Protein AF-0000000067516146 (afdb_homodimer)

pLDDT: mean 91.79, std 12.8, range [20.56, 98.88]

Foldseek 3Di:
DPPCPDPVLLVLVCVLQVVQCPDAAWGAFLARQKTKHKFAAWDDKFKDWDAFKKKAKSFWKKWKAAPPDIDIHHHQKIKGQQAGAIIIMITHHHNVTMIIIMIGHDDLVLLLVLDVVVDDDPDPPPPPADQENMDMDGHDPQLSVLSSVQSVCRVPSVSCVVCNVVSSSSNSNSVCVDPSVSSSVLCRDPPHLLVLLRVLSVVCLVVLQDDDDLCVSCVSSVHDSVVSQVSNCSHRVDGPVRRSLVSLLNQLLVCLQPDPDDQVVSCNRSHHPDSVVSQVVNCVRGVDGSVVSSPDD/DPPCPPPVLLVLVCVLQVVQCPDAAWGAFLARQKTKHKFAAWDDKFKDWDAFKKKAKSFWKKWKAAPPDIDIHHHQKIKGQQAGAIIIMITHHHNVTMIIIMIGHDDLVLLLVLDVVVDDDPDPPPPPADQENMDMDGHDPQLSVLSSVQSVCRVPSVSCVVCVVVSSSSNSNSVCVDPSVSSSSLCRDPPHLLVLLRVLSVVCLVVLQDDDDLCVSCVSSVHDSVVSQVSNCSHRVDGPVRRSLSSLLNQLLVCLQPDPDDQVVSCNRSHHPDSVVSQVVNCVRGVDGSVVSNPDD

InterPro domains:
  IPR009057 Homedomain-like superfamily [SSF46689] (195-245)
  IPR009057 Homedomain-like superfamily [SSF46689] (247-292)
  IPR009594 Transcription regulator HTH, AraC, N-terminal [PF06719] (31-182)
  IPR018060 AraC-like, DNA binding HTH domain [PF12833] (217-292)
  IPR018060 AraC-like, DNA binding HTH domain [PS01124] (198-296)
  IPR018060 AraC-like, DNA binding HTH domain [SM00342] (211-294)
  IPR018062 HTH domain AraC-type, conserved site [PS00041] (248-290)

Sequence (594 aa):
MSLAFSPDGNATLVSLIQPLAVRPGFVATHLPAVRVLSAFGYVASSPQIYEPSLMIVVQGSKVACLGPRTFEYGTGHYLIQALSVPFKCETFATPGKPLYGVSVAIDRVLLGELVQAMGPASGQESQMQTPESMTSVRIDPAMRDSVERLLRCLHDPLECQAMGQARIREVLYSALRGPQSGVLRALVEQQGQFARIASAVTYLHDHYDHALNVDTLARCANMSTSTFHEHFKRSTLLSPVQYLKRLRLLKAQQLLVADGLNVAQVALRVGYQSASQFSREYKRYFERSPGEASCKPMSLAFSPDGNATLVSLIQPLAVRPGFVATHLPAVRVLSAFGYVASSPQIYEPSLMIVVQGSKVACLGPRTFEYGTGHYLIQALSVPFKCETFATPGKPLYGVSVAIDRVLLGELVQAMGPASGQESQMQTPESMTSVRIDPAMRDSVERLLRCLHDPLECQAMGQARIREVLYSALRGPQSGVLRALVEQQGQFARIASAVTYLHDHYDHALNVDTLARCANMSTSTFHEHFKRSTLLSPVQYLKRLRLLKAQQLLVADGLNVAQVALRVGYQSASQFSREYKRYFERSPGEASCKP

Radius of gyration: 30.88 Å; Cα contacts (8 Å, |Δi|>4): 981; chains: 2; bounding box: 52×94×70 Å

Structure (mmCIF, N/CA/C/O backbone):
data_AF-0000000067516146-model_v1
#
loop_
_entity.id
_entity.type
_entity.pdbx_description
1 polymer 'Transcriptional regulator, AraC family'
#
loop_
_atom_site.group_PDB
_atom_site.id
_atom_site.type_symbol
_atom_site.label_atom_id
_atom_site.label_alt_id
_atom_site.label_comp_id
_atom_site.label_asym_id
_atom_site.label_entity_id
_atom_site.label_seq_id
_atom_site.pdbx_PDB_ins_code
_atom_site.Cartn_x
_atom_site.Cartn_y
_atom_site.Cartn_z
_atom_site.occupancy
_atom_site.B_iso_or_equiv
_atom_site.auth_seq_id
_atom_site.auth_comp_id
_atom_site.auth_asym_id
_atom_site.auth_atom_id
_atom_site.pdbx_PDB_model_num
ATOM 1 N N . MET A 1 1 ? -10.008 5.336 33.688 1 20.67 1 MET A N 1
ATOM 2 C CA . MET A 1 1 ? -9.07 4.23 33.531 1 20.67 1 MET A CA 1
ATOM 3 C C . MET A 1 1 ? -8.141 4.48 32.344 1 20.67 1 MET A C 1
ATOM 5 O O . MET A 1 1 ? -8.602 4.605 31.203 1 20.67 1 MET A O 1
ATOM 9 N N . SER A 1 2 ? -6.996 5.219 32.594 1 28.75 2 SER A N 1
ATOM 10 C CA . SER A 1 2 ? -5.906 5.691 31.734 1 28.75 2 SER A CA 1
ATOM 11 C C . SER A 1 2 ? -5.309 4.547 30.922 1 28.75 2 SER A C 1
ATOM 13 O O . SER A 1 2 ? -4.801 3.576 31.5 1 28.75 2 SER A O 1
ATOM 15 N N . LEU A 1 3 ? -6.043 3.959 30.047 1 31.48 3 LEU A N 1
ATOM 16 C CA . LEU A 1 3 ? -5.594 2.752 29.359 1 31.48 3 LEU A CA 1
ATOM 17 C C . LEU A 1 3 ? -4.113 2.844 29.016 1 31.48 3 LEU A C 1
ATOM 19 O O . LEU A 1 3 ? -3.697 3.756 28.297 1 31.48 3 LEU A O 1
ATOM 23 N N . ALA A 1 4 ? -3.186 2.256 29.75 1 35.69 4 ALA A N 1
ATOM 24 C CA . ALA A 1 4 ? -1.745 2.148 29.953 1 35.69 4 ALA A CA 1
ATOM 25 C C . ALA A 1 4 ? -1.032 1.722 28.672 1 35.69 4 ALA A C 1
ATOM 27 O O . ALA A 1 4 ? -1.241 0.611 28.188 1 35.69 4 ALA A O 1
ATOM 28 N N . PHE A 1 5 ? -0.958 2.695 27.609 1 43.31 5 PHE A N 1
ATOM 29 C CA . PHE A 1 5 ? -0.058 2.414 26.5 1 43.31 5 PHE A CA 1
ATOM 30 C C . PHE A 1 5 ? 1.22 1.746 26.984 1 43.31 5 PHE A C 1
ATOM 32 O O . PHE A 1 5 ? 1.757 2.119 28.031 1 43.31 5 PHE A O 1
ATOM 39 N N . SER A 1 6 ? 1.539 0.707 26.609 1 45.25 6 SER A N 1
ATOM 40 C CA . SER A 1 6 ? 2.752 0.012 27.031 1 45.25 6 SER A CA 1
ATOM 41 C C . SER A 1 6 ? 3.988 0.878 26.812 1 45.25 6 SER A C 1
ATOM 43 O O . SER A 1 6 ? 4.168 1.457 25.734 1 45.25 6 SER A O 1
ATOM 45 N N . PRO A 1 7 ? 4.68 1.444 27.766 1 49.25 7 PRO A N 1
ATOM 46 C CA . PRO A 1 7 ? 5.938 2.193 27.75 1 49.25 7 PRO A CA 1
ATOM 47 C C . PRO A 1 7 ? 6.879 1.747 26.641 1 49.25 7 PRO A C 1
ATOM 49 O O . PRO A 1 7 ? 7.621 2.564 26.094 1 49.25 7 PRO A O 1
ATOM 52 N N . ASP A 1 8 ? 6.836 0.478 26.141 1 56.53 8 ASP A N 1
ATOM 53 C CA . ASP A 1 8 ? 7.801 -0.142 25.234 1 56.53 8 ASP A CA 1
ATOM 54 C C . ASP A 1 8 ? 7.5 0.22 23.781 1 56.53 8 ASP A C 1
ATOM 56 O O . ASP A 1 8 ? 8.414 0.393 22.984 1 56.53 8 ASP A O 1
ATOM 60 N N . GLY A 1 9 ? 6.266 0.462 23.344 1 61 9 GLY A N 1
ATOM 61 C CA . GLY A 1 9 ? 5.918 0.734 21.969 1 61 9 GLY A CA 1
ATOM 62 C C . GLY A 1 9 ? 6.391 2.096 21.484 1 61 9 GLY A C 1
ATOM 63 O O . GLY A 1 9 ? 6.918 2.223 20.375 1 61 9 GLY A O 1
ATOM 64 N N . ASN A 1 10 ? 6.453 3.021 22.281 1 85.44 10 ASN A N 1
ATOM 65 C CA . ASN A 1 10 ? 6.918 4.352 21.906 1 85.44 10 ASN A CA 1
ATOM 66 C C . ASN A 1 10 ? 8.438 4.402 21.781 1 85.44 10 ASN A C 1
ATOM 68 O O . ASN A 1 10 ? 8.977 5.164 20.984 1 85.44 10 ASN A O 1
ATOM 72 N N . ALA A 1 11 ? 9.031 3.453 22.469 1 93.69 11 ALA A N 1
ATOM 73 C CA . ALA A 1 11 ? 10.484 3.416 22.375 1 93.69 11 ALA A CA 1
ATOM 74 C C . ALA A 1 11 ? 10.938 3.07 20.953 1 93.69 11 ALA A C 1
ATOM 76 O O . ALA A 1 11 ? 11.906 3.637 20.453 1 93.69 11 ALA A O 1
ATOM 77 N N . THR A 1 12 ? 10.219 2.137 20.344 1 96.31 12 THR A N 1
ATOM 78 C CA . THR A 1 12 ? 10.547 1.75 18.969 1 96.31 12 THR A CA 1
ATOM 79 C C . THR A 1 12 ? 10.359 2.928 18.016 1 96.31 12 THR A C 1
ATOM 81 O O . THR A 1 12 ? 11.227 3.213 17.203 1 96.31 12 THR A O 1
ATOM 84 N N . LEU A 1 13 ? 9.266 3.629 18.156 1 97.81 13 LEU A N 1
ATOM 85 C CA . LEU A 1 13 ? 9 4.762 17.281 1 97.81 13 LEU A CA 1
ATOM 86 C C . LEU A 1 13 ? 10.031 5.867 17.484 1 97.81 13 LEU A C 1
ATOM 88 O O . LEU A 1 13 ? 10.516 6.465 16.516 1 97.81 13 LEU A O 1
ATOM 92 N N . VAL A 1 14 ? 10.391 6.07 18.734 1 97.88 14 VAL A N 1
ATOM 93 C CA . VAL A 1 14 ? 11.406 7.074 19.047 1 97.88 14 VAL A CA 1
ATOM 94 C C . VAL A 1 14 ? 12.727 6.699 18.391 1 97.88 14 VAL A C 1
ATOM 96 O O . VAL A 1 14 ? 13.383 7.543 17.766 1 97.88 14 VAL A O 1
ATOM 99 N N . SER A 1 15 ? 13.125 5.453 18.5 1 98.19 15 SER A N 1
ATOM 100 C CA . SER A 1 15 ? 14.398 4.992 17.953 1 98.19 15 SER A CA 1
ATOM 101 C C . SER A 1 15 ? 14.43 5.133 16.438 1 98.19 15 SER A C 1
ATOM 103 O O . SER A 1 15 ? 15.5 5.305 15.844 1 98.19 15 SER A O 1
ATOM 105 N N . LEU A 1 16 ? 13.266 5.09 15.797 1 98.38 16 LEU A N 1
ATOM 106 C CA . LEU A 1 16 ? 13.18 5.207 14.352 1 98.38 16 LEU A CA 1
ATOM 107 C C . LEU A 1 16 ? 13.219 6.668 13.914 1 98.38 16 LEU A C 1
ATOM 109 O O . LEU A 1 16 ? 13.688 6.984 12.82 1 98.38 16 LEU A O 1
ATOM 113 N N . ILE A 1 17 ? 12.766 7.617 14.75 1 98.5 17 ILE A N 1
ATOM 114 C CA . ILE A 1 17 ? 12.688 9.031 14.391 1 98.5 17 ILE A CA 1
ATOM 115 C C . ILE A 1 17 ? 14.008 9.719 14.719 1 98.5 17 ILE A C 1
ATOM 117 O O . ILE A 1 17 ? 14.461 10.586 13.977 1 98.5 17 ILE A O 1
ATOM 121 N N . GLN A 1 18 ? 14.648 9.328 15.781 1 97.88 18 GLN A N 1
ATOM 122 C CA . GLN A 1 18 ? 15.805 10.008 16.344 1 97.88 18 GLN A CA 1
ATOM 123 C C . GLN A 1 18 ? 16.906 10.188 15.305 1 97.88 18 GLN A C 1
ATOM 125 O O . GLN A 1 18 ? 17.438 11.289 15.141 1 97.88 18 GLN A O 1
ATOM 130 N N . PRO A 1 19 ? 17.281 9.148 14.531 1 98.31 19 PRO A N 1
ATOM 131 C CA . PRO A 1 19 ? 18.359 9.305 13.555 1 98.31 19 PRO A CA 1
ATOM 132 C C . PRO A 1 19 ? 17.984 10.242 12.406 1 98.31 19 PRO A C 1
ATOM 134 O O . PRO A 1 19 ? 18.859 10.727 11.688 1 98.31 19 PRO A O 1
ATOM 137 N N . LEU A 1 20 ? 16.703 10.414 12.18 1 98.31 20 LEU A N 1
ATOM 138 C CA . LEU A 1 20 ? 16.219 11.25 11.078 1 98.31 20 LEU A CA 1
ATOM 139 C C . LEU A 1 20 ? 16.156 12.719 11.508 1 98.31 20 LEU A C 1
ATOM 141 O O . LEU A 1 20 ? 16.094 13.609 10.664 1 98.31 20 LEU A O 1
ATOM 145 N N . ALA A 1 21 ? 15.977 12.938 12.82 1 97.5 21 ALA A N 1
ATOM 146 C CA . ALA A 1 21 ? 15.844 14.273 13.398 1 97.5 21 ALA A CA 1
ATOM 147 C C . ALA A 1 21 ? 17.203 14.953 13.547 1 97.5 21 ALA A C 1
ATOM 149 O O . ALA A 1 21 ? 17.641 15.25 14.664 1 97.5 21 ALA A O 1
ATOM 150 N N . VAL A 1 22 ? 17.859 15.383 12.516 1 96.69 22 VAL A N 1
ATOM 151 C CA . VAL A 1 22 ? 19.234 15.844 12.461 1 96.69 22 VAL A CA 1
ATOM 152 C C . VAL A 1 22 ? 19.328 17.281 12.938 1 96.69 22 VAL A C 1
ATOM 154 O O . VAL A 1 22 ? 20.406 17.766 13.266 1 96.69 22 VAL A O 1
ATOM 157 N N . ARG A 1 23 ? 18.328 18.031 12.977 1 96.19 23 ARG A N 1
ATOM 158 C CA . ARG A 1 23 ? 18.203 19.375 13.523 1 96.19 23 ARG A CA 1
ATOM 159 C C . ARG A 1 23 ? 16.812 19.609 14.086 1 96.19 23 ARG A C 1
ATOM 161 O O . ARG A 1 23 ? 15.852 18.938 13.695 1 96.19 23 ARG A O 1
ATOM 168 N N . PRO A 1 24 ? 16.656 20.609 15.008 1 95.88 24 PRO A N 1
ATOM 169 C CA . PRO A 1 24 ? 15.32 20.906 15.523 1 95.88 24 PRO A CA 1
ATOM 170 C C . PRO A 1 24 ? 14.367 21.406 14.445 1 95.88 24 PRO A C 1
ATOM 172 O O . PRO A 1 24 ? 14.812 22 13.453 1 95.88 24 PRO A O 1
ATOM 175 N N . GLY A 1 25 ? 13.062 21.25 14.672 1 96.25 25 GLY A N 1
ATOM 176 C CA . GLY A 1 25 ? 12.062 21.641 13.695 1 96.25 25 GLY A CA 1
ATOM 177 C C . GLY A 1 25 ? 11.68 20.531 12.742 1 96.25 25 GLY A C 1
ATOM 178 O O . GLY A 1 25 ? 11.797 19.344 13.086 1 96.25 25 GLY A O 1
ATOM 179 N N . PHE A 1 26 ? 11.148 20.875 11.648 1 97 26 PHE A N 1
ATOM 180 C CA . PHE A 1 26 ? 10.75 19.906 10.641 1 97 26 PHE A CA 1
ATOM 181 C C . PHE A 1 26 ? 11.922 19.547 9.734 1 97 26 PHE A C 1
ATOM 183 O O . PHE A 1 26 ? 12.633 20.438 9.258 1 97 26 PHE A O 1
ATOM 190 N N . VAL A 1 27 ? 12.148 18.344 9.516 1 98.19 27 VAL A N 1
ATOM 191 C CA . VAL A 1 27 ? 13.203 17.859 8.625 1 98.19 27 VAL A CA 1
ATOM 192 C C . VAL A 1 27 ? 12.602 16.984 7.535 1 98.19 27 VAL A C 1
ATOM 194 O O . VAL A 1 27 ? 11.828 16.078 7.828 1 98.19 27 VAL A O 1
ATOM 197 N N . ALA A 1 28 ? 12.883 17.281 6.312 1 97.88 28 ALA A N 1
ATOM 198 C CA . ALA A 1 28 ? 12.406 16.516 5.172 1 97.88 28 ALA A CA 1
ATOM 199 C C . ALA A 1 28 ? 12.984 15.102 5.184 1 97.88 28 ALA A C 1
ATOM 201 O O . ALA A 1 28 ? 14.055 14.867 5.754 1 97.88 28 ALA A O 1
ATOM 202 N N . THR A 1 29 ? 12.289 14.148 4.625 1 98.12 29 THR A N 1
ATOM 203 C CA . THR A 1 29 ? 12.742 12.766 4.457 1 98.12 29 THR A CA 1
ATOM 204 C C . THR A 1 29 ? 12.805 12.398 2.979 1 98.12 29 THR A C 1
ATOM 206 O O . THR A 1 29 ? 12.656 13.266 2.109 1 98.12 29 THR A O 1
ATOM 209 N N . HIS A 1 30 ? 13.07 11.109 2.711 1 96.31 30 HIS A N 1
ATOM 210 C CA . HIS A 1 30 ? 13.102 10.617 1.338 1 96.31 30 HIS A CA 1
ATOM 211 C C . HIS A 1 30 ? 11.711 10.609 0.717 1 96.31 30 HIS A C 1
ATOM 213 O O . HIS A 1 30 ? 11.57 10.477 -0.501 1 96.31 30 HIS A O 1
ATOM 219 N N . LEU A 1 31 ? 10.734 10.695 1.521 1 98.12 31 LEU A N 1
ATOM 220 C CA . LEU A 1 31 ? 9.367 10.859 1.059 1 98.12 31 LEU A CA 1
ATOM 221 C C . LEU A 1 31 ? 8.906 12.305 1.203 1 98.12 31 LEU A C 1
ATOM 223 O O . LEU A 1 31 ? 8.75 12.805 2.32 1 98.12 31 LEU A O 1
ATOM 227 N N . PRO A 1 32 ? 8.648 12.938 0.147 1 97.06 32 PRO A N 1
ATOM 228 C CA . PRO A 1 32 ? 8.344 14.375 0.189 1 97.06 32 PRO A CA 1
ATOM 229 C C . PRO A 1 32 ? 7.148 14.695 1.084 1 97.06 32 PRO A C 1
ATOM 231 O O . PRO A 1 32 ? 7.086 15.773 1.674 1 97.06 32 PRO A O 1
ATOM 234 N N . ALA A 1 33 ? 6.172 13.82 1.226 1 98.31 33 ALA A N 1
ATOM 235 C CA . ALA A 1 33 ? 4.953 14.055 1.996 1 98.31 33 ALA A CA 1
ATOM 236 C C . ALA A 1 33 ? 5.184 13.789 3.48 1 98.31 33 ALA A C 1
ATOM 238 O O . ALA A 1 33 ? 4.266 13.938 4.293 1 98.31 33 ALA A O 1
ATOM 239 N N . VAL A 1 34 ? 6.379 13.336 3.852 1 98.88 34 VAL A N 1
ATOM 240 C CA . VAL A 1 34 ? 6.645 12.93 5.227 1 98.88 34 VAL A CA 1
ATOM 241 C C . VAL A 1 34 ? 7.816 13.734 5.785 1 98.88 34 VAL A C 1
ATOM 243 O O . VAL A 1 34 ? 8.875 13.82 5.152 1 98.88 34 VAL A O 1
ATOM 246 N N . ARG A 1 35 ? 7.664 14.359 6.898 1 98.75 35 ARG A N 1
ATOM 247 C CA . ARG A 1 35 ? 8.711 15.062 7.629 1 98.75 35 ARG A CA 1
ATOM 248 C C . ARG A 1 35 ? 8.789 14.586 9.078 1 98.75 35 ARG A C 1
ATOM 250 O O . ARG A 1 35 ? 7.785 14.164 9.648 1 98.75 35 ARG A O 1
ATOM 257 N N . VAL A 1 36 ? 9.93 14.648 9.633 1 98.69 36 VAL A N 1
ATOM 258 C CA . VAL A 1 36 ? 10.055 14.375 11.055 1 98.69 36 VAL A CA 1
ATOM 259 C C . VAL A 1 36 ? 10.195 15.688 11.828 1 98.69 36 VAL A C 1
ATOM 261 O O . VAL A 1 36 ? 10.703 16.672 11.289 1 98.69 36 VAL A O 1
ATOM 264 N N . LEU A 1 37 ? 9.719 15.688 12.984 1 97.88 37 LEU A N 1
ATOM 265 C CA . LEU A 1 37 ? 9.727 16.875 13.844 1 97.88 37 LEU A CA 1
ATOM 266 C C . LEU A 1 37 ? 10.453 16.578 15.156 1 97.88 37 LEU A C 1
ATOM 268 O O . LEU A 1 37 ? 10.242 15.523 15.766 1 97.88 37 LEU A O 1
ATOM 272 N N . SER A 1 38 ? 11.305 17.5 15.609 1 98.38 38 SER A N 1
ATOM 273 C CA . SER A 1 38 ? 11.945 17.359 16.906 1 98.38 38 SER A CA 1
ATOM 274 C C . SER A 1 38 ? 12.086 18.719 17.609 1 98.38 38 SER A C 1
ATOM 276 O O . SER A 1 38 ? 12.047 19.75 16.953 1 98.38 38 SER A O 1
ATOM 278 N N . ALA A 1 39 ? 12.117 18.75 18.844 1 98.06 39 ALA A N 1
ATOM 279 C CA . ALA A 1 39 ? 12.477 19.844 19.734 1 98.06 39 ALA A CA 1
ATOM 280 C C . ALA A 1 39 ? 13.289 19.344 20.922 1 98.06 39 ALA A C 1
ATOM 282 O O . ALA A 1 39 ? 12.93 18.344 21.547 1 98.06 39 ALA A O 1
ATOM 283 N N . PHE A 1 40 ? 14.367 20.016 21.266 1 97.5 40 PHE A N 1
ATOM 284 C CA . PHE A 1 40 ? 15.305 19.5 22.25 1 97.5 40 PHE A CA 1
ATOM 285 C C . PHE A 1 40 ? 15.195 20.297 23.547 1 97.5 40 PHE A C 1
ATOM 287 O O . PHE A 1 40 ? 16 20.109 24.469 1 97.5 40 PHE A O 1
ATOM 294 N N . GLY A 1 41 ? 14.227 21.172 23.562 1 97.12 41 GLY A N 1
ATOM 295 C CA . GLY A 1 41 ? 13.883 21.953 24.75 1 97.12 41 GLY A CA 1
ATOM 296 C C . GLY A 1 41 ? 12.508 22.578 24.672 1 97.12 41 GLY A C 1
ATOM 297 O O . GLY A 1 41 ? 11.789 22.391 23.688 1 97.12 41 GLY A O 1
ATOM 298 N N . TYR A 1 42 ? 12.141 23.281 25.734 1 97.5 42 TYR A N 1
ATOM 299 C CA . TYR A 1 42 ? 10.859 23.984 25.812 1 97.5 42 TYR A CA 1
ATOM 300 C C . TYR A 1 42 ? 10.766 25.078 24.766 1 97.5 42 TYR A C 1
ATOM 302 O O . TYR A 1 42 ? 11.734 25.828 24.547 1 97.5 42 TYR A O 1
ATOM 310 N N . VAL A 1 43 ? 9.711 25.156 24.062 1 96.44 43 VAL A N 1
ATOM 311 C CA . VAL A 1 43 ? 9.43 26.25 23.141 1 96.44 43 VAL A CA 1
ATOM 312 C C . VAL A 1 43 ? 8.172 27 23.578 1 96.44 43 VAL A C 1
ATOM 314 O O . VAL A 1 43 ? 7.082 26.422 23.625 1 96.44 43 VAL A O 1
ATOM 317 N N . ALA A 1 44 ? 8.289 28.281 23.781 1 95.81 44 ALA A N 1
ATOM 318 C CA . ALA A 1 44 ? 7.188 29.109 24.266 1 95.81 44 ALA A CA 1
ATOM 319 C C . ALA A 1 44 ? 6.078 29.219 23.234 1 95.81 44 ALA A C 1
ATOM 321 O O . ALA A 1 44 ? 6.328 29.062 22.031 1 95.81 44 ALA A O 1
ATOM 322 N N . SER A 1 45 ? 4.875 29.453 23.75 1 96 45 SER A N 1
ATOM 323 C CA . SER A 1 45 ? 3.709 29.609 22.891 1 96 45 SER A CA 1
ATOM 324 C C . SER A 1 45 ? 3.934 30.703 21.844 1 96 45 SER A C 1
ATOM 326 O O . SER A 1 45 ? 4.344 31.812 22.172 1 96 45 SER A O 1
ATOM 328 N N . SER A 1 46 ? 3.736 30.422 20.641 1 94.75 46 SER A N 1
ATOM 329 C CA . SER A 1 46 ? 3.887 31.359 19.531 1 94.75 46 SER A CA 1
ATOM 330 C C . SER A 1 46 ? 2.965 31 18.375 1 94.75 46 SER A C 1
ATOM 332 O O . SER A 1 46 ? 2.523 29.859 18.25 1 94.75 46 SER A O 1
ATOM 334 N N . PRO A 1 47 ? 2.609 31.938 17.531 1 96 47 PRO A N 1
ATOM 335 C CA . PRO A 1 47 ? 1.747 31.672 16.375 1 96 47 PRO A CA 1
ATOM 336 C C . PRO A 1 47 ? 2.41 30.766 15.344 1 96 47 PRO A C 1
ATOM 338 O O . PRO A 1 47 ? 3.602 30.906 15.062 1 96 47 PRO A O 1
ATOM 341 N N . GLN A 1 48 ? 1.658 29.828 14.891 1 95.44 48 GLN A N 1
ATOM 342 C CA . GLN A 1 48 ? 2.086 28.906 13.859 1 95.44 48 GLN A CA 1
ATOM 343 C C . GLN A 1 48 ? 0.968 28.641 12.852 1 95.44 48 GLN A C 1
ATOM 345 O O . GLN A 1 48 ? -0.196 28.953 13.117 1 95.44 48 GLN A O 1
ATOM 350 N N . ILE A 1 49 ? 1.305 28.156 11.75 1 96.44 49 ILE A N 1
ATOM 351 C CA . ILE A 1 49 ? 0.355 27.656 10.758 1 96.44 49 ILE A CA 1
ATOM 352 C C . ILE A 1 49 ? 0.918 26.406 10.086 1 96.44 49 ILE A C 1
ATOM 354 O O . ILE A 1 49 ? 2.078 26.391 9.664 1 96.44 49 ILE A O 1
ATOM 358 N N . TYR A 1 50 ? 0.167 25.328 10.125 1 95.19 50 TYR A N 1
ATOM 359 C CA . TYR A 1 50 ? 0.586 24.078 9.508 1 95.19 50 TYR A CA 1
ATOM 360 C C . TYR A 1 50 ? -0.17 23.828 8.211 1 95.19 50 TYR A C 1
ATOM 362 O O . TYR A 1 50 ? -1.339 24.203 8.086 1 95.19 50 TYR A O 1
ATOM 370 N N . GLU A 1 51 ? 0.498 23.219 7.281 1 94.81 51 GLU A N 1
ATOM 371 C CA . GLU A 1 51 ? -0.214 22.641 6.145 1 94.81 51 GLU A CA 1
ATOM 372 C C . GLU A 1 51 ? -1.052 21.438 6.57 1 94.81 51 GLU A C 1
ATOM 374 O O . GLU A 1 51 ? -0.761 20.797 7.586 1 94.81 51 GLU A O 1
ATOM 379 N N . PRO A 1 52 ? -2.107 21.125 5.766 1 97.44 52 PRO A N 1
ATOM 380 C CA . PRO A 1 52 ? -2.918 19.953 6.082 1 97.44 52 PRO A CA 1
ATOM 381 C C . PRO A 1 52 ? -2.082 18.672 6.23 1 97.44 52 PRO A C 1
ATOM 383 O O . PRO A 1 52 ? -1.355 18.297 5.305 1 97.44 52 PRO A O 1
ATOM 386 N N . SER A 1 53 ? -2.176 18.031 7.402 1 98.56 53 SER A N 1
ATOM 387 C CA . SER A 1 53 ? -1.312 16.891 7.715 1 98.56 53 SER A CA 1
ATOM 388 C C . SER A 1 53 ? -1.811 16.141 8.938 1 98.56 53 SER A C 1
ATOM 390 O O . SER A 1 53 ? -2.684 16.625 9.664 1 98.56 53 SER A O 1
ATOM 392 N N . LEU A 1 54 ? -1.385 14.953 9.062 1 98.62 54 LEU A N 1
ATOM 393 C CA . LEU A 1 54 ? -1.421 14.211 10.312 1 98.62 54 LEU A CA 1
ATOM 394 C C . LEU A 1 54 ? -0.107 14.359 11.07 1 98.62 54 LEU A C 1
ATOM 396 O O . LEU A 1 54 ? 0.962 14.062 10.539 1 98.62 54 LEU A O 1
ATOM 400 N N . MET A 1 55 ? -0.168 14.891 12.289 1 98.06 55 MET A N 1
ATOM 401 C CA . MET A 1 55 ? 1.018 15.055 13.125 1 98.06 55 MET A CA 1
ATOM 402 C C . MET A 1 55 ? 1.003 14.055 14.281 1 98.06 55 MET A C 1
ATOM 404 O O . MET A 1 55 ? 0.209 14.195 15.211 1 98.06 55 MET A O 1
ATOM 408 N N . ILE A 1 56 ? 1.874 13.094 14.234 1 98.19 56 ILE A N 1
ATOM 409 C CA . ILE A 1 56 ? 1.96 12.07 15.273 1 98.19 56 ILE A CA 1
ATOM 410 C C . ILE A 1 56 ? 3.107 12.398 16.234 1 98.19 56 ILE A C 1
ATOM 412 O O . ILE A 1 56 ? 4.262 12.516 15.805 1 98.19 56 ILE A O 1
ATOM 416 N N . VAL A 1 57 ? 2.848 12.57 17.453 1 97.69 57 VAL A N 1
ATOM 417 C CA . VAL A 1 57 ? 3.867 12.805 18.469 1 97.69 57 VAL A CA 1
ATOM 418 C C . VAL A 1 57 ? 4.16 11.516 19.219 1 97.69 57 VAL A C 1
ATOM 420 O O . VAL A 1 57 ? 3.26 10.906 19.812 1 97.69 57 VAL A O 1
ATOM 423 N N . VAL A 1 58 ? 5.441 11.094 19.203 1 97.31 58 VAL A N 1
ATOM 424 C CA . VAL A 1 58 ? 5.766 9.797 19.812 1 97.31 58 VAL A CA 1
ATOM 425 C C . VAL A 1 58 ? 6.5 10.016 21.125 1 97.31 58 VAL A C 1
ATOM 427 O O . VAL A 1 58 ? 6.641 9.086 21.922 1 97.31 58 VAL A O 1
ATOM 430 N N . GLN A 1 59 ? 7 11.164 21.406 1 97.06 59 GLN A N 1
ATOM 431 C CA . GLN A 1 59 ? 7.617 11.609 22.656 1 97.06 59 GLN A CA 1
ATOM 432 C C . GLN A 1 59 ? 7.426 13.109 22.859 1 97.06 59 GLN A C 1
ATOM 434 O O . GLN A 1 59 ? 7.465 13.875 21.891 1 97.06 59 GLN A O 1
ATOM 439 N N . GLY A 1 60 ? 7.293 13.531 24.125 1 96.31 60 GLY A N 1
ATOM 440 C CA . GLY A 1 60 ? 7.031 14.938 24.391 1 96.31 60 GLY A CA 1
ATOM 441 C C . GLY A 1 60 ? 5.57 15.312 24.234 1 96.31 60 GLY A C 1
ATOM 442 O O . GLY A 1 60 ? 4.703 14.438 24.156 1 96.31 60 GLY A O 1
ATOM 443 N N . SER A 1 61 ? 5.316 16.625 24.297 1 96.75 61 SER A N 1
ATOM 444 C CA . SER A 1 61 ? 3.93 17.062 24.172 1 96.75 61 SER A CA 1
ATOM 445 C C . SER A 1 61 ? 3.848 18.484 23.625 1 96.75 61 SER A C 1
ATOM 447 O O . SER A 1 61 ? 4.828 19.234 23.672 1 96.75 61 SER A O 1
ATOM 449 N N . LYS A 1 62 ? 2.688 18.766 23.047 1 97.06 62 LYS A N 1
ATOM 450 C CA . LYS A 1 62 ? 2.346 20.078 22.516 1 97.06 62 LYS A CA 1
ATOM 451 C C . LYS A 1 62 ? 0.94 20.484 22.938 1 97.06 62 LYS A C 1
ATOM 453 O O . LYS A 1 62 ? 0.09 19.641 23.203 1 97.06 62 LYS A O 1
ATOM 458 N N . VAL A 1 63 ? 0.795 21.75 23.078 1 97.19 63 VAL A N 1
ATOM 459 C CA . VAL A 1 63 ? -0.519 22.344 23.312 1 97.19 63 VAL A CA 1
ATOM 460 C C . VAL A 1 63 ? -0.83 23.359 22.219 1 97.19 63 VAL A C 1
ATOM 462 O O . VAL A 1 63 ? -0.047 24.281 21.984 1 97.19 63 VAL A O 1
ATOM 465 N N . ALA A 1 64 ? -1.9 23.156 21.578 1 96.75 64 ALA A N 1
ATOM 466 C CA . ALA A 1 64 ? -2.357 24.078 20.547 1 96.75 64 ALA A CA 1
ATOM 467 C C . ALA A 1 64 ? -3.592 24.844 20.984 1 96.75 64 ALA A C 1
ATOM 469 O O . ALA A 1 64 ? -4.48 24.297 21.641 1 96.75 64 ALA A O 1
ATOM 470 N N . CYS A 1 65 ? -3.602 26.078 20.703 1 96.81 65 CYS A N 1
ATOM 471 C CA . CYS A 1 65 ? -4.758 26.922 20.984 1 96.81 65 CYS A CA 1
ATOM 472 C C . CYS A 1 65 ? -5.336 27.484 19.688 1 96.81 65 CYS A C 1
ATOM 474 O O . CYS A 1 65 ? -4.648 28.203 18.969 1 96.81 65 CYS A O 1
ATOM 476 N N . LEU A 1 66 ? -6.504 27.156 19.391 1 95 66 LEU A N 1
ATOM 477 C CA . LEU A 1 66 ? -7.266 27.656 18.25 1 95 66 LEU A CA 1
ATOM 478 C C . LEU A 1 66 ? -8.555 28.328 18.703 1 95 66 LEU A C 1
ATOM 480 O O . LEU A 1 66 ? -9.562 27.672 18.938 1 95 66 LEU A O 1
ATOM 484 N N . GLY A 1 67 ? -8.508 29.688 18.609 1 88.69 67 GLY A N 1
ATOM 485 C CA . GLY A 1 67 ? -9.609 30.391 19.234 1 88.69 67 GLY A CA 1
ATOM 486 C C . GLY A 1 67 ? -9.812 30.016 20.703 1 88.69 67 GLY A C 1
ATOM 487 O O . GLY A 1 67 ? -8.867 30.078 21.484 1 88.69 67 GLY A O 1
ATOM 488 N N . PRO A 1 68 ? -11.008 29.594 21.016 1 88.62 68 PRO A N 1
ATOM 489 C CA . PRO A 1 68 ? -11.273 29.219 22.406 1 88.62 68 PRO A CA 1
ATOM 490 C C . PRO A 1 68 ? -10.891 27.766 22.703 1 88.62 68 PRO A C 1
ATOM 492 O O . PRO A 1 68 ? -10.953 27.344 23.859 1 88.62 68 PRO A O 1
ATOM 495 N N . ARG A 1 69 ? -10.484 27.094 21.734 1 91.44 69 ARG A N 1
ATOM 496 C CA . ARG A 1 69 ? -10.219 25.672 21.906 1 91.44 69 ARG A CA 1
ATOM 497 C C . ARG A 1 69 ? -8.742 25.422 22.188 1 91.44 69 ARG A C 1
ATOM 499 O O . ARG A 1 69 ? -7.871 26.078 21.641 1 91.44 69 ARG A O 1
ATOM 506 N N . THR A 1 70 ? -8.562 24.516 23.062 1 93.31 70 THR A N 1
ATOM 507 C CA . THR A 1 70 ? -7.215 24.062 23.375 1 93.31 70 THR A CA 1
ATOM 508 C C . THR A 1 70 ? -7.09 22.562 23.188 1 93.31 70 THR A C 1
ATOM 510 O O . THR A 1 70 ? -7.949 21.797 23.641 1 93.31 70 THR A O 1
ATOM 513 N N . PHE A 1 71 ? -6.055 22.141 22.469 1 92 71 PHE A N 1
ATOM 514 C CA . PHE A 1 71 ? -5.766 20.75 22.172 1 92 71 PHE A CA 1
ATOM 515 C C . PHE A 1 71 ? -4.426 20.328 22.75 1 92 71 PHE A C 1
ATOM 517 O O . PHE A 1 71 ? -3.406 20.984 22.516 1 92 71 PHE A O 1
ATOM 524 N N . GLU A 1 72 ? -4.488 19.391 23.531 1 92.12 72 GLU A N 1
ATOM 525 C CA . GLU A 1 72 ? -3.229 18.766 23.906 1 92.12 72 GLU A CA 1
ATOM 526 C C . GLU A 1 72 ? -2.953 17.516 23.078 1 92.12 72 GLU A C 1
ATOM 528 O O . GLU A 1 72 ? -3.842 16.688 22.875 1 92.12 72 GLU A O 1
ATOM 533 N N . TYR A 1 73 ? -1.807 17.484 22.5 1 92.31 73 TYR A N 1
ATOM 534 C CA . TYR A 1 73 ? -1.396 16.281 21.797 1 92.31 73 TYR A CA 1
ATOM 535 C C . TYR A 1 73 ? 0.063 15.953 22.078 1 92.31 73 TYR A C 1
ATOM 537 O O . TYR A 1 73 ? 0.948 16.797 21.891 1 92.31 73 TYR A O 1
ATOM 545 N N . GLY A 1 74 ? 0.222 14.828 22.766 1 93.31 74 GLY A N 1
ATOM 546 C CA . GLY A 1 74 ? 1.517 14.289 23.141 1 93.31 74 GLY A CA 1
ATOM 547 C C . GLY A 1 74 ? 1.681 12.828 22.781 1 93.31 74 GLY A C 1
ATOM 548 O O . GLY A 1 74 ? 1.055 12.336 21.844 1 93.31 74 GLY A O 1
ATOM 549 N N . THR A 1 75 ? 2.572 12.227 23.547 1 92.19 75 THR A N 1
ATOM 550 C CA . THR A 1 75 ? 2.82 10.805 23.328 1 92.19 75 THR A CA 1
ATOM 551 C C . THR A 1 75 ? 1.51 10.023 23.281 1 92.19 75 THR A C 1
ATOM 553 O O . THR A 1 75 ? 0.688 10.125 24.188 1 92.19 75 THR A O 1
ATOM 556 N N . GLY A 1 76 ? 1.285 9.375 22.078 1 90.81 76 GLY A N 1
ATOM 557 C CA . GLY A 1 76 ? 0.097 8.547 21.953 1 90.81 76 GLY A CA 1
ATOM 558 C C . GLY A 1 76 ? -1.058 9.258 21.266 1 90.81 76 GLY A C 1
ATOM 559 O O . GLY A 1 76 ? -2.18 8.75 21.25 1 90.81 76 GLY A O 1
ATOM 560 N N . HIS A 1 77 ? -0.813 10.484 20.812 1 95.06 77 HIS A N 1
ATOM 561 C CA . HIS A 1 77 ? -1.834 11.227 20.078 1 95.06 77 HIS A CA 1
ATOM 562 C C . HIS A 1 77 ? -1.333 11.625 18.688 1 95.06 77 HIS A C 1
ATOM 564 O O . HIS A 1 77 ? -0.127 11.602 18.438 1 95.06 77 HIS A O 1
ATOM 570 N N . TYR A 1 78 ? -2.268 11.836 17.875 1 96.12 78 TYR A N 1
ATOM 571 C CA . TYR A 1 78 ? -1.938 12.555 16.656 1 96.12 78 TYR A CA 1
ATOM 572 C C . TYR A 1 78 ? -2.936 13.68 16.391 1 96.12 78 TYR A C 1
ATOM 574 O O . TYR A 1 78 ? -4.086 13.602 16.828 1 96.12 78 TYR A O 1
ATOM 582 N N . LEU A 1 79 ? -2.449 14.742 15.836 1 96.81 79 LEU A N 1
ATOM 583 C CA . LEU A 1 79 ? -3.244 15.891 15.43 1 96.81 79 LEU A CA 1
ATOM 584 C C . LEU A 1 79 ? -3.654 15.781 13.961 1 96.81 79 LEU A C 1
ATOM 586 O O . LEU A 1 79 ? -2.818 15.5 13.102 1 96.81 79 LEU A O 1
ATOM 590 N N . ILE A 1 80 ? -4.961 15.891 13.672 1 97.56 80 ILE A N 1
ATOM 591 C CA . ILE A 1 80 ? -5.438 16.078 12.305 1 97.56 80 ILE A CA 1
ATOM 592 C C . ILE A 1 80 ? -5.57 17.562 12 1 97.56 80 ILE A C 1
ATOM 594 O O . ILE A 1 80 ? -6.457 18.234 12.523 1 97.56 80 ILE A O 1
ATOM 598 N N . GLN A 1 81 ? -4.668 18.062 11.281 1 97.12 81 GLN A N 1
ATOM 599 C CA . GLN A 1 81 ? -4.773 19.406 10.719 1 97.12 81 GLN A CA 1
ATOM 600 C C . GLN A 1 81 ? -5.477 19.391 9.367 1 97.12 81 GLN A C 1
ATOM 602 O O . GLN A 1 81 ? -4.828 19.234 8.328 1 97.12 81 GLN A O 1
ATOM 607 N N . ALA A 1 82 ? -6.746 19.656 9.336 1 97.06 82 ALA A N 1
ATOM 608 C CA . ALA A 1 82 ? -7.523 19.547 8.102 1 97.06 82 ALA A CA 1
ATOM 609 C C . ALA A 1 82 ? -7.379 20.797 7.25 1 97.06 82 ALA A C 1
ATOM 611 O O . ALA A 1 82 ? -7.258 20.719 6.023 1 97.06 82 ALA A O 1
ATOM 612 N N . LEU A 1 83 ? -7.387 21.922 7.898 1 96.62 83 LEU A N 1
ATOM 613 C CA . LEU A 1 83 ? -7.188 23.203 7.219 1 96.62 83 LEU A CA 1
ATOM 614 C C . LEU A 1 83 ? -5.984 23.938 7.801 1 96.62 83 LEU A C 1
ATOM 616 O O . LEU A 1 83 ? -5.723 23.859 9 1 96.62 83 LEU A O 1
ATOM 620 N N . SER A 1 84 ? -5.301 24.672 6.941 1 96.94 84 SER A N 1
ATOM 621 C CA . SER A 1 84 ? -4.23 25.547 7.402 1 96.94 84 SER A CA 1
ATOM 622 C C . SER A 1 84 ? -4.793 26.75 8.156 1 96.94 84 SER A C 1
ATOM 624 O O . SER A 1 84 ? -5.121 27.766 7.551 1 96.94 84 SER A O 1
ATOM 626 N N . VAL A 1 85 ? -4.914 26.594 9.414 1 96.5 85 VAL A N 1
ATOM 627 C CA . VAL A 1 85 ? -5.43 27.688 10.227 1 96.5 85 VAL A CA 1
ATOM 628 C C . VAL A 1 85 ? -4.348 28.172 11.188 1 96.5 85 VAL A C 1
ATOM 630 O O . VAL A 1 85 ? -3.588 27.375 11.734 1 96.5 85 VAL A O 1
ATOM 633 N N . PRO A 1 86 ? -4.227 29.5 11.312 1 96.75 86 PRO A N 1
ATOM 634 C CA . PRO A 1 86 ? -3.305 30.016 12.32 1 96.75 86 PRO A CA 1
ATOM 635 C C . PRO A 1 86 ? -3.707 29.625 13.742 1 96.75 86 PRO A C 1
ATOM 637 O O . PRO A 1 86 ? -4.883 29.703 14.102 1 96.75 86 PRO A O 1
ATOM 640 N N . PHE A 1 87 ? -2.795 29.172 14.523 1 96.44 87 PHE A N 1
ATOM 641 C CA . PHE A 1 87 ? -3.02 28.797 15.914 1 96.44 87 PHE A CA 1
ATOM 642 C C . PHE A 1 87 ? -1.775 29.047 16.75 1 96.44 87 PHE A C 1
ATOM 644 O O . PHE A 1 87 ? -0.698 29.312 16.219 1 96.44 87 PHE A O 1
ATOM 651 N N . LYS A 1 88 ? -1.925 29.125 18.031 1 96.56 88 LYS A N 1
ATOM 652 C CA . LYS A 1 88 ? -0.772 29.188 18.922 1 96.56 88 LYS A CA 1
ATOM 653 C C . LYS A 1 88 ? -0.348 27.797 19.391 1 96.56 88 LYS A C 1
ATOM 655 O O . LYS A 1 88 ? -1.193 26.938 19.641 1 96.56 88 LYS A O 1
ATOM 660 N N . CYS A 1 89 ? 0.916 27.609 19.469 1 96.62 89 CYS A N 1
ATOM 661 C CA . CYS A 1 89 ? 1.429 26.297 19.828 1 96.62 89 CYS A CA 1
ATOM 662 C C . CYS A 1 89 ? 2.545 26.406 20.859 1 96.62 89 CYS A C 1
ATOM 664 O O . CYS A 1 89 ? 3.391 27.297 20.781 1 96.62 89 CYS A O 1
ATOM 666 N N . GLU A 1 90 ? 2.48 25.672 21.844 1 97.31 90 GLU A N 1
ATOM 667 C CA . GLU A 1 90 ? 3.488 25.516 22.891 1 97.31 90 GLU A CA 1
ATOM 668 C C . GLU A 1 90 ? 4.043 24.094 22.922 1 97.31 90 GLU A C 1
ATOM 670 O O . GLU A 1 90 ? 3.289 23.125 22.781 1 97.31 90 GLU A O 1
ATOM 675 N N . THR A 1 91 ? 5.402 23.938 23.016 1 97.69 91 THR A N 1
ATOM 676 C CA . THR A 1 91 ? 6.031 22.625 22.984 1 97.69 91 THR A CA 1
ATOM 677 C C . THR A 1 91 ? 6.738 22.328 24.312 1 97.69 91 THR A C 1
ATOM 679 O O . THR A 1 91 ? 7.488 23.172 24.812 1 97.69 91 THR A O 1
ATOM 682 N N . PHE A 1 92 ? 6.504 21.234 24.812 1 97.69 92 PHE A N 1
ATOM 683 C CA . PHE A 1 92 ? 7.117 20.797 26.062 1 97.69 92 PHE A CA 1
ATOM 684 C C . PHE A 1 92 ? 8.117 19.672 25.797 1 97.69 92 PHE A C 1
ATOM 686 O O . PHE A 1 92 ? 7.719 18.531 25.516 1 97.69 92 PHE A O 1
ATOM 693 N N . ALA A 1 93 ? 9.383 19.984 25.922 1 97.31 93 ALA A N 1
ATOM 694 C CA . ALA A 1 93 ? 10.5 19.062 25.75 1 97.31 93 ALA A CA 1
ATOM 695 C C . ALA A 1 93 ? 11.703 19.484 26.578 1 97.31 93 ALA A C 1
ATOM 697 O O . ALA A 1 93 ? 11.773 20.641 27.031 1 97.31 93 ALA A O 1
ATOM 698 N N . THR A 1 94 ? 12.656 18.547 26.875 1 96.5 94 THR A N 1
ATOM 699 C CA . THR A 1 94 ? 13.945 18.781 27.531 1 96.5 94 THR A CA 1
ATOM 700 C C . THR A 1 94 ? 15.07 18.094 26.766 1 96.5 94 THR A C 1
ATOM 702 O O . THR A 1 94 ? 14.812 17.203 25.953 1 96.5 94 THR A O 1
ATOM 705 N N . PRO A 1 95 ? 16.312 18.516 26.953 1 95.19 95 PRO A N 1
ATOM 706 C CA . PRO A 1 95 ? 17.422 17.812 26.297 1 95.19 95 PRO A CA 1
ATOM 707 C C . PRO A 1 95 ? 17.453 16.328 26.594 1 95.19 95 PRO A C 1
ATOM 709 O O . PRO A 1 95 ? 17.828 15.516 25.734 1 95.19 95 PRO A O 1
ATOM 712 N N . GLY A 1 96 ? 17.016 15.898 27.75 1 95.5 96 GLY A N 1
ATOM 713 C CA . GLY A 1 96 ? 16.984 14.492 28.125 1 95.5 96 GLY A CA 1
ATOM 714 C C . GLY A 1 96 ? 15.781 13.758 27.562 1 95.5 96 GLY A C 1
ATOM 715 O O . GLY A 1 96 ? 15.789 12.523 27.469 1 95.5 96 GLY A O 1
ATOM 716 N N . LYS A 1 97 ? 14.758 14.531 27.312 1 96.38 97 LYS A N 1
ATOM 717 C CA . LYS A 1 97 ? 13.539 13.977 26.734 1 96.38 97 LYS A CA 1
ATOM 718 C C . LYS A 1 97 ? 13 14.875 25.609 1 96.38 97 LYS A C 1
ATOM 720 O O . LYS A 1 97 ? 11.961 15.508 25.781 1 96.38 97 LYS A O 1
ATOM 725 N N . PRO A 1 98 ? 13.664 14.891 24.484 1 97.62 98 PRO A N 1
ATOM 726 C CA . PRO A 1 98 ? 13.242 15.742 23.359 1 97.62 98 PRO A CA 1
ATOM 727 C C . PRO A 1 98 ? 11.859 15.375 22.828 1 97.62 98 PRO A C 1
ATOM 729 O O . PRO A 1 98 ? 11.344 14.289 23.141 1 97.62 98 PRO A O 1
ATOM 732 N N . LEU A 1 99 ? 11.25 16.297 22.172 1 98.06 99 LEU A N 1
ATOM 733 C CA . LEU A 1 99 ? 10.047 16 21.391 1 98.06 99 LEU A CA 1
ATOM 734 C C . LEU A 1 99 ? 10.414 15.336 20.062 1 98.06 99 LEU A C 1
ATOM 736 O O . LEU A 1 99 ? 11.312 15.797 19.359 1 98.06 99 LEU A O 1
ATOM 740 N N . TYR A 1 100 ? 9.781 14.195 19.781 1 98.38 100 TYR A N 1
ATOM 741 C CA . TYR A 1 100 ? 9.898 13.531 18.484 1 98.38 100 TYR A CA 1
ATOM 742 C C . TYR A 1 100 ? 8.523 13.281 17.875 1 98.38 100 TYR A C 1
ATOM 744 O O . TYR A 1 100 ? 7.59 12.875 18.578 1 98.38 100 TYR A O 1
ATOM 752 N N . GLY A 1 101 ? 8.359 13.602 16.625 1 98.25 101 GLY A N 1
ATOM 753 C CA . GLY A 1 101 ? 7.133 13.32 15.906 1 98.25 101 GLY A CA 1
ATOM 754 C C . GLY A 1 101 ? 7.344 13.156 14.414 1 98.25 101 GLY A C 1
ATOM 755 O O . GLY A 1 101 ? 8.461 13.305 13.922 1 98.25 101 GLY A O 1
ATOM 756 N N . VAL A 1 102 ? 6.293 12.758 13.758 1 98.69 102 VAL A N 1
ATOM 757 C CA . VAL A 1 102 ? 6.293 12.633 12.305 1 98.69 102 VAL A CA 1
ATOM 758 C C . VAL A 1 102 ? 5.016 13.25 11.734 1 98.69 102 VAL A C 1
ATOM 760 O O . VAL A 1 102 ? 3.939 13.117 12.32 1 98.69 102 VAL A O 1
ATOM 763 N N . SER A 1 103 ? 5.176 13.992 10.727 1 98.75 103 SER A N 1
ATOM 764 C CA . SER A 1 103 ? 4.062 14.617 10.023 1 98.75 103 SER A CA 1
ATOM 765 C C . SER A 1 103 ? 3.854 13.992 8.648 1 98.75 103 SER A C 1
ATOM 767 O O . SER A 1 103 ? 4.812 13.789 7.902 1 98.75 103 SER A O 1
ATOM 769 N N . VAL A 1 104 ? 2.656 13.656 8.312 1 98.88 104 VAL A N 1
ATOM 770 C CA . VAL A 1 104 ? 2.268 13.117 7.016 1 98.88 104 VAL A CA 1
ATOM 771 C C . VAL A 1 104 ? 1.276 14.062 6.336 1 98.88 104 VAL A C 1
ATOM 773 O O . VAL A 1 104 ? 0.171 14.273 6.84 1 98.88 104 VAL A O 1
ATOM 776 N N . ALA A 1 105 ? 1.669 14.578 5.207 1 98.69 105 ALA A N 1
ATOM 777 C CA . ALA A 1 105 ? 0.808 15.508 4.477 1 98.69 105 ALA A CA 1
ATOM 778 C C . ALA A 1 105 ? -0.489 14.828 4.047 1 98.69 105 ALA A C 1
ATOM 780 O O . ALA A 1 105 ? -0.484 13.656 3.658 1 98.69 105 ALA A O 1
ATOM 781 N N . ILE A 1 106 ? -1.595 15.531 4.098 1 98.25 106 ILE A N 1
ATOM 782 C CA . ILE A 1 106 ? -2.863 15.039 3.568 1 98.25 106 ILE A CA 1
ATOM 783 C C . ILE A 1 106 ? -2.992 15.422 2.096 1 98.25 106 ILE A C 1
ATOM 785 O O . ILE A 1 106 ? -3.291 16.578 1.77 1 98.25 106 ILE A O 1
ATOM 789 N N . ASP A 1 107 ? -2.725 14.516 1.267 1 97.31 107 ASP A N 1
ATOM 790 C CA . ASP A 1 107 ? -2.951 14.68 -0.166 1 97.31 107 ASP A CA 1
ATOM 791 C C . ASP A 1 107 ? -4.418 14.445 -0.521 1 97.31 107 ASP A C 1
ATOM 793 O O . ASP A 1 107 ? -4.93 13.336 -0.367 1 97.31 107 ASP A O 1
ATOM 797 N N . ARG A 1 108 ? -5.066 15.391 -1.046 1 95.69 108 ARG A N 1
ATOM 798 C CA . ARG A 1 108 ? -6.508 15.32 -1.264 1 95.69 108 ARG A CA 1
ATOM 799 C C . ARG A 1 108 ? -6.855 14.297 -2.34 1 95.69 108 ARG A C 1
ATOM 801 O O . ARG A 1 108 ? -7.934 13.703 -2.312 1 95.69 108 ARG A O 1
ATOM 808 N N . VAL A 1 109 ? -6.012 14.18 -3.316 1 96.81 109 VAL A N 1
ATOM 809 C CA . VAL A 1 109 ? -6.258 13.195 -4.363 1 96.81 109 VAL A CA 1
ATOM 810 C C . VAL A 1 109 ? -6.23 11.789 -3.768 1 96.81 109 VAL A C 1
ATOM 812 O O . VAL A 1 109 ? -7.164 11.008 -3.957 1 96.81 109 VAL A O 1
ATOM 815 N N . LEU A 1 110 ? -5.164 11.5 -3.041 1 97.69 110 LEU A N 1
ATOM 816 C CA . LEU A 1 110 ? -5.039 10.211 -2.383 1 97.69 110 LEU A CA 1
ATOM 817 C C . LEU A 1 110 ? -6.191 9.977 -1.409 1 97.69 110 LEU A C 1
ATOM 819 O O . LEU A 1 110 ? -6.766 8.883 -1.369 1 97.69 110 LEU A O 1
ATOM 823 N N . LEU A 1 111 ? -6.508 10.977 -0.611 1 98.06 111 LEU A N 1
ATOM 824 C CA . LEU A 1 111 ? -7.613 10.883 0.337 1 98.06 111 LEU A CA 1
ATOM 825 C C . LEU A 1 111 ? -8.922 10.586 -0.383 1 98.06 111 LEU A C 1
ATOM 827 O O . LEU A 1 111 ? -9.711 9.758 0.072 1 98.06 111 LEU A O 1
ATOM 831 N N . GLY A 1 112 ? -9.141 11.297 -1.462 1 97.5 112 GLY A N 1
ATOM 832 C CA . GLY A 1 112 ? -10.336 11.055 -2.258 1 97.5 112 GLY A CA 1
ATOM 833 C C . GLY A 1 112 ? -10.438 9.625 -2.764 1 97.5 112 GLY A C 1
ATOM 834 O O . GLY A 1 112 ? -11.516 9.031 -2.738 1 97.5 112 GLY A O 1
ATOM 835 N N . GLU A 1 113 ? -9.32 9.062 -3.221 1 97.06 113 GLU A N 1
ATOM 836 C CA . GLU A 1 113 ? -9.273 7.676 -3.668 1 97.06 113 GLU A CA 1
ATOM 837 C C . GLU A 1 113 ? -9.688 6.723 -2.553 1 97.06 113 GLU A C 1
ATOM 839 O O . GLU A 1 113 ? -10.461 5.789 -2.781 1 97.06 113 GLU A O 1
ATOM 844 N N . LEU A 1 114 ? -9.188 6.945 -1.392 1 97.88 114 LEU A N 1
ATOM 845 C CA . LEU A 1 114 ? -9.484 6.086 -0.249 1 97.88 114 LEU A CA 1
ATOM 846 C C . LEU A 1 114 ? -10.953 6.168 0.128 1 97.88 114 LEU A C 1
ATOM 848 O O . LEU A 1 114 ? -11.609 5.145 0.331 1 97.88 114 LEU A O 1
ATOM 852 N N . VAL A 1 115 ? -11.445 7.371 0.204 1 96.81 115 VAL A N 1
ATOM 853 C CA . VAL A 1 115 ? -12.836 7.574 0.588 1 96.81 115 VAL A CA 1
ATOM 854 C C . VAL A 1 115 ? -13.758 6.914 -0.435 1 96.81 115 VAL A C 1
ATOM 856 O O . VAL A 1 115 ? -14.758 6.289 -0.069 1 96.81 115 VAL A O 1
ATOM 859 N N . GLN A 1 116 ? -13.43 7.117 -1.692 1 96.12 116 GLN A N 1
ATOM 860 C CA . GLN A 1 116 ? -14.219 6.492 -2.75 1 96.12 116 GLN A CA 1
ATOM 861 C C . GLN A 1 116 ? -14.203 4.973 -2.619 1 96.12 116 GLN A C 1
ATOM 863 O O . GLN A 1 116 ? -15.25 4.324 -2.729 1 96.12 116 GLN A O 1
ATOM 868 N N . ALA A 1 117 ? -13.078 4.418 -2.391 1 96.06 117 ALA A N 1
ATOM 869 C CA . ALA A 1 117 ? -12.93 2.969 -2.268 1 96.06 117 ALA A CA 1
ATOM 870 C C . ALA A 1 117 ? -13.711 2.438 -1.067 1 96.06 117 ALA A C 1
ATOM 872 O O . ALA A 1 117 ? -14.297 1.357 -1.131 1 96.06 117 ALA A O 1
ATOM 873 N N . MET A 1 118 ? -13.734 3.131 0.008 1 95 118 MET A N 1
ATOM 874 C CA . MET A 1 118 ? -14.344 2.701 1.264 1 95 118 MET A CA 1
ATOM 875 C C . MET A 1 118 ? -15.859 2.855 1.212 1 95 118 MET A C 1
ATOM 877 O O . MET A 1 118 ? -16.578 2.207 1.972 1 95 118 MET A O 1
ATOM 881 N N . GLY A 1 119 ? -16.281 3.674 0.296 1 91.88 119 GLY A N 1
ATOM 882 C CA . GLY A 1 119 ? -17.719 3.914 0.224 1 91.88 119 GLY A CA 1
ATOM 883 C C . GLY A 1 119 ? -18.234 4.844 1.31 1 91.88 119 GLY A C 1
ATOM 884 O O . GLY A 1 119 ? -17.438 5.426 2.053 1 91.88 119 GLY A O 1
ATOM 885 N N . PRO A 1 120 ? -19.516 4.988 1.313 1 85.69 120 PRO A N 1
ATOM 886 C CA . PRO A 1 120 ? -20.078 5.926 2.283 1 85.69 120 PRO A CA 1
ATOM 887 C C . PRO A 1 120 ? -19.875 5.48 3.729 1 85.69 120 PRO A C 1
ATOM 889 O O . PRO A 1 120 ? -19.766 4.281 3.998 1 85.69 120 PRO A O 1
ATOM 892 N N . ALA A 1 121 ? -19.703 6.387 4.48 1 80.06 121 ALA A N 1
ATOM 893 C CA . ALA A 1 121 ? -19.562 6.066 5.898 1 80.06 121 ALA A CA 1
ATOM 894 C C . ALA A 1 121 ? -20.781 5.332 6.426 1 80.06 121 ALA A C 1
ATOM 896 O O . ALA A 1 121 ? -21.906 5.605 6 1 80.06 121 ALA A O 1
ATOM 897 N N . SER A 1 122 ? -20.641 3.953 6.777 1 63.5 122 SER A N 1
ATOM 898 C CA . SER A 1 122 ? -21.797 3.217 7.258 1 63.5 122 SER A CA 1
ATOM 899 C C . SER A 1 122 ? -22.656 4.07 8.195 1 63.5 122 SER A C 1
ATOM 901 O O . SER A 1 122 ? -23.875 3.928 8.234 1 63.5 122 SER A O 1
ATOM 903 N N . GLY A 1 123 ? -22.188 4.492 9.32 1 54.47 123 GLY A N 1
ATOM 904 C CA . GLY A 1 123 ? -22.969 5.164 10.352 1 54.47 123 GLY A CA 1
ATOM 905 C C . GLY A 1 123 ? -23.297 6.602 10 1 54.47 123 GLY A C 1
ATOM 906 O O . GLY A 1 123 ? -22.688 7.188 9.102 1 54.47 123 GLY A O 1
ATOM 907 N N . GLN A 1 124 ? -24.656 6.863 10.195 1 47.84 124 GLN A N 1
ATOM 908 C CA . GLN A 1 124 ? -25.562 7.98 9.984 1 47.84 124 GLN A CA 1
ATOM 909 C C . GLN A 1 124 ? -24.844 9.32 10.117 1 47.84 124 GLN A C 1
ATOM 911 O O . GLN A 1 124 ? -25.375 10.359 9.742 1 47.84 124 GLN A O 1
ATOM 916 N N . GLU A 1 125 ? -24.188 9.633 11.352 1 45.16 125 GLU A N 1
ATOM 917 C CA . GLU A 1 125 ? -24.391 1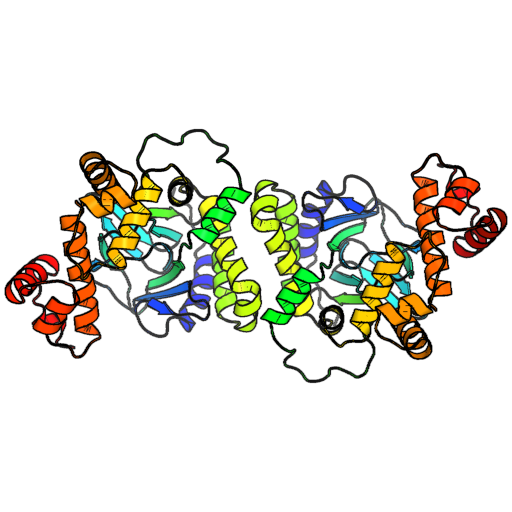0.961 11.93 1 45.16 125 GLU A CA 1
ATOM 918 C C . GLU A 1 125 ? -23.594 12.016 11.172 1 45.16 125 GLU A C 1
ATOM 920 O O . GLU A 1 125 ? -22.375 12.148 11.359 1 45.16 125 GLU A O 1
ATOM 925 N N . SER A 1 126 ? -23.531 11.969 9.906 1 49.38 126 SER A N 1
ATOM 926 C CA . SER A 1 126 ? -23.203 13.273 9.32 1 49.38 126 SER A CA 1
ATOM 927 C C . SER A 1 126 ? -23.609 14.406 10.258 1 49.38 126 SER A C 1
ATOM 929 O O . SER A 1 126 ? -24.781 14.812 10.281 1 49.38 126 SER A O 1
ATOM 931 N N . GLN A 1 127 ? -23.281 14.32 11.383 1 49.88 127 GLN A N 1
ATOM 932 C CA . GLN A 1 127 ? -23.703 15.391 12.281 1 49.88 127 GLN A CA 1
ATOM 933 C C . GLN A 1 127 ? -23.5 16.766 11.625 1 49.88 127 GLN A C 1
ATOM 935 O O . GLN A 1 127 ? -22.531 16.984 10.914 1 49.88 127 GLN A O 1
ATOM 940 N N . MET A 1 128 ? -24.594 17.484 11.422 1 52.69 128 MET A N 1
ATOM 941 C CA . MET A 1 128 ? -24.922 18.875 11.133 1 52.69 128 MET A CA 1
ATOM 942 C C . MET A 1 128 ? -23.828 19.812 11.617 1 52.69 128 MET A C 1
ATOM 944 O O . MET A 1 128 ? -23.844 21.016 11.32 1 52.69 128 MET A O 1
ATOM 948 N N . GLN A 1 129 ? -22.766 19.203 12.367 1 66.88 129 GLN 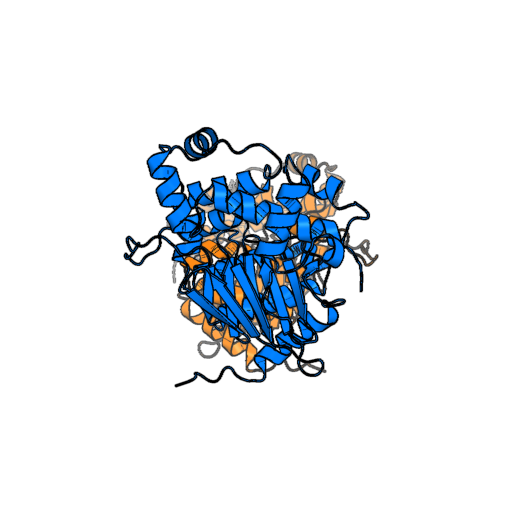A N 1
ATOM 949 C CA . GLN A 1 129 ? -21.812 20.203 12.867 1 66.88 129 GLN A CA 1
ATOM 950 C C . GLN A 1 129 ? -20.656 20.375 11.898 1 66.88 129 GLN A C 1
ATOM 952 O O . GLN A 1 129 ? -20.25 19.438 11.219 1 66.88 129 GLN A O 1
ATOM 957 N N . THR A 1 130 ? -20.375 21.547 11.664 1 76.88 130 THR A N 1
ATOM 958 C CA . THR A 1 130 ? -19.219 21.906 10.844 1 76.88 130 THR A CA 1
ATOM 959 C C . THR A 1 130 ? -17.969 21.172 11.32 1 76.88 130 THR A C 1
ATOM 961 O O . THR A 1 130 ? -17.641 21.203 12.508 1 76.88 130 THR A O 1
ATOM 964 N N . PRO A 1 131 ? -17.391 20.453 10.367 1 86.62 131 PRO A N 1
ATOM 965 C CA . PRO A 1 131 ? -16.156 19.766 10.758 1 86.62 131 PRO A CA 1
ATOM 966 C C . PRO A 1 131 ? -15.117 20.719 11.359 1 86.62 131 PRO A C 1
ATOM 968 O O . PRO A 1 131 ? -15.055 21.891 10.977 1 86.62 131 PRO A O 1
ATOM 971 N N . GLU A 1 132 ? -14.375 20.203 12.273 1 91.25 132 GLU A N 1
ATOM 972 C CA . GLU A 1 132 ? -13.305 20.984 12.883 1 91.25 132 GLU A CA 1
ATOM 973 C C . GLU A 1 132 ? -12.07 21.031 11.992 1 91.25 132 GLU A C 1
ATOM 975 O O . GLU A 1 132 ? -11.711 20.031 11.375 1 91.25 132 GLU A O 1
ATOM 980 N N . SER A 1 133 ? -11.414 22.188 11.961 1 95.06 133 SER A N 1
ATOM 981 C CA . SER A 1 133 ? -10.227 22.375 11.141 1 95.06 133 SER A CA 1
ATOM 982 C C . SER A 1 133 ? -9.016 21.656 11.742 1 95.06 133 SER A C 1
ATOM 984 O O . SER A 1 133 ? -8.062 21.344 11.039 1 95.06 133 SER A O 1
ATOM 986 N N . MET A 1 134 ? -9.047 21.438 13.062 1 95.12 134 MET A N 1
ATOM 987 C CA . MET A 1 134 ? -7.973 20.812 13.82 1 95.12 134 MET A CA 1
ATOM 988 C C . MET A 1 134 ? -8.539 19.953 14.945 1 95.12 134 MET A C 1
ATOM 990 O O . MET A 1 134 ? -9.477 20.375 15.641 1 95.12 134 MET A O 1
ATOM 994 N N . THR A 1 135 ? -8.008 18.734 15.094 1 94.5 135 THR A N 1
ATOM 995 C CA . THR A 1 135 ? -8.477 17.875 16.156 1 94.5 135 THR A CA 1
ATOM 996 C C . THR A 1 135 ? -7.367 16.922 16.609 1 94.5 135 THR A C 1
ATOM 998 O O . THR A 1 135 ? -6.516 16.531 15.805 1 94.5 135 THR A O 1
ATOM 1001 N N . SER A 1 136 ? -7.332 16.656 17.859 1 95.5 136 SER A N 1
ATOM 1002 C CA . SER A 1 136 ? -6.406 15.688 18.438 1 95.5 136 SER A CA 1
ATOM 1003 C C . SER A 1 136 ? -7.086 14.344 18.688 1 95.5 136 SER A C 1
ATOM 1005 O O . SER A 1 136 ? -8.219 14.289 19.156 1 95.5 136 SER A O 1
ATOM 1007 N N . VAL A 1 137 ? -6.434 13.273 18.312 1 95.88 137 VAL A N 1
ATOM 1008 C CA . VAL A 1 137 ? -6.996 11.93 18.375 1 95.88 137 VAL A CA 1
ATOM 1009 C C . VAL A 1 137 ? -6.012 10.992 19.078 1 95.88 137 VAL A C 1
ATOM 1011 O O . VAL A 1 137 ? -4.801 11.094 18.875 1 95.88 137 VAL A O 1
ATOM 1014 N N . ARG A 1 138 ? -6.52 10.086 19.922 1 95.81 138 ARG A N 1
ATOM 1015 C CA . ARG A 1 138 ? -5.676 9.047 20.5 1 95.81 138 ARG A CA 1
ATOM 1016 C C . ARG A 1 138 ? -5.223 8.047 19.438 1 95.81 138 ARG A C 1
ATOM 1018 O O . ARG A 1 138 ? -6.004 7.664 18.562 1 95.81 138 ARG A O 1
ATOM 1025 N N . ILE A 1 139 ? -4.035 7.598 19.578 1 95.88 139 ILE A N 1
ATOM 1026 C CA . ILE A 1 139 ? -3.502 6.625 18.641 1 95.88 139 ILE A CA 1
ATOM 1027 C C . ILE A 1 139 ? -3.959 5.223 19.031 1 95.88 139 ILE A C 1
ATOM 1029 O O . ILE A 1 139 ? -3.822 4.816 20.188 1 95.88 139 ILE A O 1
ATOM 1033 N N . ASP A 1 140 ? -4.555 4.547 18.156 1 96.31 140 ASP A N 1
ATOM 1034 C CA . ASP A 1 140 ? -4.875 3.141 18.391 1 96.31 140 ASP A CA 1
ATOM 1035 C C . ASP A 1 140 ? -3.807 2.229 17.797 1 96.31 140 ASP A C 1
ATOM 1037 O O . ASP A 1 140 ? -2.863 2.701 17.156 1 96.31 140 ASP A O 1
ATOM 1041 N N . PRO A 1 141 ? -3.85 0.95 18.062 1 95.56 141 PRO A N 1
ATOM 1042 C CA . PRO A 1 141 ? -2.803 0.029 17.609 1 95.56 141 PRO A CA 1
ATOM 1043 C C . PRO A 1 141 ? -2.635 0.029 16.078 1 95.56 141 PRO A C 1
ATOM 1045 O O . PRO A 1 141 ? -1.51 -0.045 15.586 1 95.56 141 PRO A O 1
ATOM 1048 N N . ALA A 1 142 ? -3.715 0.112 15.359 1 96.19 142 ALA A N 1
ATOM 1049 C CA . ALA A 1 142 ? -3.639 0.111 13.898 1 96.19 142 ALA A CA 1
ATOM 1050 C C . ALA A 1 142 ? -2.855 1.316 13.391 1 96.19 142 ALA A C 1
ATOM 1052 O O . ALA A 1 142 ? -1.997 1.183 12.516 1 96.19 142 ALA A O 1
ATOM 1053 N N . MET A 1 143 ? -3.166 2.475 13.945 1 97.38 143 MET A N 1
ATOM 1054 C CA . MET A 1 143 ? -2.432 3.686 13.586 1 97.38 143 MET A CA 1
ATOM 1055 C C . MET A 1 143 ? -0.964 3.57 13.984 1 97.38 143 MET A C 1
ATOM 1057 O O . MET A 1 143 ? -0.076 3.904 13.203 1 97.38 143 MET A O 1
ATOM 1061 N N . ARG A 1 144 ? -0.719 3.07 15.125 1 97.38 144 ARG A N 1
ATOM 1062 C CA . ARG A 1 144 ? 0.655 2.91 15.586 1 97.38 144 ARG A CA 1
ATOM 1063 C C . ARG A 1 144 ? 1.446 2.002 14.648 1 97.38 144 ARG A C 1
ATOM 1065 O O . ARG A 1 144 ? 2.58 2.318 14.281 1 97.38 144 ARG A O 1
ATOM 1072 N N . ASP A 1 145 ? 0.873 0.885 14.266 1 96.88 145 ASP A N 1
ATOM 1073 C CA . ASP A 1 145 ? 1.533 -0.076 13.391 1 96.88 145 ASP A CA 1
ATOM 1074 C C . ASP A 1 145 ? 1.833 0.541 12.023 1 96.88 145 ASP A C 1
ATOM 1076 O O . ASP A 1 145 ? 2.91 0.327 11.461 1 96.88 145 ASP A O 1
ATOM 1080 N N . SER A 1 146 ? 0.848 1.271 11.484 1 98.19 146 SER A N 1
ATOM 1081 C CA . SER A 1 146 ? 1.044 1.896 10.18 1 98.19 146 SER A CA 1
ATOM 1082 C C . SER A 1 146 ? 2.152 2.941 10.234 1 98.19 146 SER A C 1
ATOM 1084 O O . SER A 1 146 ? 2.969 3.033 9.312 1 98.19 146 SER A O 1
ATOM 1086 N N . VAL A 1 147 ? 2.199 3.672 11.32 1 98.5 147 VAL A N 1
ATOM 1087 C CA . VAL A 1 147 ? 3.234 4.688 11.492 1 98.5 147 VAL A CA 1
ATOM 1088 C C . VAL A 1 147 ? 4.598 4.016 11.625 1 98.5 147 VAL A C 1
ATOM 1090 O O . VAL A 1 147 ? 5.59 4.48 11.062 1 98.5 147 VAL A O 1
ATOM 1093 N N . GLU A 1 148 ? 4.645 2.982 12.375 1 98.31 148 GLU A N 1
ATOM 1094 C CA . GLU A 1 148 ? 5.91 2.271 12.539 1 98.31 148 GLU A CA 1
ATOM 1095 C C . GLU A 1 148 ? 6.441 1.773 11.203 1 98.31 148 GLU A C 1
ATOM 1097 O O . GLU A 1 148 ? 7.633 1.901 10.914 1 98.31 148 GLU A O 1
ATOM 1102 N N . ARG A 1 149 ? 5.566 1.179 10.375 1 98.06 149 ARG A N 1
ATOM 1103 C CA . ARG A 1 149 ? 5.984 0.698 9.062 1 98.06 149 ARG A CA 1
ATOM 1104 C C . ARG A 1 149 ? 6.457 1.85 8.18 1 98.06 149 ARG A C 1
ATOM 1106 O O . ARG A 1 149 ? 7.426 1.707 7.43 1 98.06 149 ARG A O 1
ATOM 1113 N N . LEU A 1 150 ? 5.766 2.965 8.266 1 98.75 150 LEU A N 1
ATOM 1114 C CA . LEU A 1 150 ? 6.18 4.148 7.516 1 98.75 150 LEU A CA 1
ATOM 1115 C C . LEU A 1 150 ? 7.57 4.605 7.945 1 98.75 150 LEU A C 1
ATOM 1117 O O . LEU A 1 150 ? 8.43 4.871 7.102 1 98.75 150 LEU A O 1
ATOM 1121 N N . LEU A 1 151 ? 7.758 4.668 9.289 1 98.75 151 LEU A N 1
ATOM 1122 C CA . LEU A 1 151 ? 9.039 5.137 9.812 1 98.75 151 LEU A CA 1
ATOM 1123 C C . LEU A 1 151 ? 10.164 4.18 9.43 1 98.75 151 LEU A C 1
ATOM 1125 O O . LEU A 1 151 ? 11.266 4.617 9.086 1 98.75 151 LEU A O 1
ATOM 1129 N N . ARG A 1 152 ? 9.984 2.883 9.484 1 98.44 152 ARG A N 1
ATOM 1130 C CA . ARG A 1 152 ? 10.977 1.913 9.047 1 98.44 152 ARG A CA 1
ATOM 1131 C C . ARG A 1 152 ? 11.312 2.102 7.57 1 98.44 152 ARG A C 1
ATOM 1133 O O . ARG A 1 152 ? 12.477 2.027 7.176 1 98.44 152 ARG A O 1
ATOM 1140 N N . CYS A 1 153 ? 10.305 2.311 6.793 1 98.44 153 CYS A N 1
ATOM 1141 C CA . CYS A 1 153 ? 10.469 2.549 5.363 1 98.44 153 CYS A CA 1
ATOM 1142 C C . CYS A 1 153 ? 11.422 3.709 5.109 1 98.44 153 CYS A C 1
ATOM 1144 O O . CYS A 1 153 ? 12.227 3.662 4.18 1 98.44 153 CYS A O 1
ATOM 1146 N N . LEU A 1 154 ? 11.375 4.738 5.949 1 98.69 154 LEU A N 1
ATOM 1147 C CA . LEU A 1 154 ? 12.172 5.949 5.758 1 98.69 154 LEU A CA 1
ATOM 1148 C C . LEU A 1 154 ? 13.664 5.641 5.875 1 98.69 154 LEU A C 1
ATOM 1150 O O . LEU A 1 154 ? 14.5 6.449 5.469 1 98.69 154 LEU A O 1
ATOM 1154 N N . HIS A 1 155 ? 14.062 4.543 6.465 1 98.38 155 HIS A N 1
ATOM 1155 C CA . HIS A 1 155 ? 15.461 4.184 6.637 1 98.38 155 HIS A CA 1
ATOM 1156 C C . HIS A 1 155 ? 15.961 3.338 5.469 1 98.38 155 HIS A C 1
ATOM 1158 O O . HIS A 1 155 ? 17.125 2.918 5.449 1 98.38 155 HIS A O 1
ATOM 1164 N N . ASP A 1 156 ? 15.164 3.023 4.488 1 97.19 156 ASP A N 1
ATOM 1165 C CA . ASP A 1 156 ? 15.5 2.221 3.312 1 97.19 156 ASP A CA 1
ATOM 1166 C C . ASP A 1 156 ? 15.078 2.93 2.027 1 97.19 156 ASP A C 1
ATOM 1168 O O . ASP A 1 156 ? 13.922 2.814 1.599 1 97.19 156 ASP A O 1
ATOM 1172 N N . PRO A 1 157 ? 16 3.588 1.373 1 96 157 PRO A N 1
ATOM 1173 C CA . PRO A 1 157 ? 15.672 4.352 0.167 1 96 157 PRO A CA 1
ATOM 1174 C C . PRO A 1 157 ? 14.977 3.508 -0.896 1 96 157 PRO A C 1
ATOM 1176 O O . PRO A 1 157 ? 14.086 4.004 -1.599 1 96 157 PRO A O 1
ATOM 1179 N N . LEU A 1 158 ? 15.352 2.277 -1.026 1 95.5 158 LEU A N 1
ATOM 1180 C CA . LEU A 1 158 ? 14.719 1.394 -1.998 1 95.5 158 LEU A CA 1
ATOM 1181 C C . LEU A 1 158 ? 13.258 1.147 -1.636 1 95.5 158 LEU A C 1
ATOM 1183 O O . LEU A 1 158 ? 12.383 1.166 -2.508 1 95.5 158 LEU A O 1
ATOM 1187 N N . GLU A 1 159 ? 13.016 0.855 -0.379 1 97.19 159 GLU A N 1
ATOM 1188 C CA . GLU A 1 159 ? 11.633 0.678 0.044 1 97.19 159 GLU A CA 1
ATOM 1189 C C . GLU A 1 159 ? 10.82 1.956 -0.164 1 97.19 159 GLU A C 1
ATOM 1191 O O . GLU A 1 159 ? 9.648 1.9 -0.545 1 97.19 159 GLU A O 1
ATOM 1196 N N . CYS A 1 160 ? 11.438 3.139 0.136 1 97.88 160 CYS A N 1
ATOM 1197 C CA . CYS A 1 160 ? 10.742 4.402 -0.081 1 97.88 160 CYS A CA 1
ATOM 1198 C C . CYS A 1 160 ? 10.297 4.543 -1.534 1 97.88 160 CYS A C 1
ATOM 1200 O O . CYS A 1 160 ? 9.172 4.961 -1.809 1 97.88 160 CYS A O 1
ATOM 1202 N N . GLN A 1 161 ? 11.172 4.141 -2.422 1 96.69 161 GLN A N 1
ATOM 1203 C CA . GLN A 1 161 ? 10.875 4.246 -3.846 1 96.69 161 GLN A CA 1
ATOM 1204 C C . GLN A 1 161 ? 9.75 3.297 -4.242 1 96.69 161 GLN A C 1
ATOM 1206 O O . GLN A 1 161 ? 8.867 3.66 -5.027 1 96.69 161 GLN A O 1
ATOM 1211 N N . ALA A 1 162 ? 9.742 2.123 -3.666 1 97.38 162 ALA A N 1
ATOM 1212 C CA . ALA A 1 162 ? 8.852 1.054 -4.117 1 97.38 162 ALA A CA 1
ATOM 1213 C C . ALA A 1 162 ? 7.539 1.066 -3.334 1 97.38 162 ALA A C 1
ATOM 1215 O O . ALA A 1 162 ? 6.477 0.786 -3.891 1 97.38 162 ALA A O 1
ATOM 1216 N N . MET A 1 163 ? 7.633 1.428 -2.025 1 98.12 163 MET A N 1
ATOM 1217 C CA . MET A 1 163 ? 6.492 1.199 -1.142 1 98.12 163 MET A CA 1
ATOM 1218 C C . MET A 1 163 ? 6.09 2.488 -0.432 1 98.12 163 MET A C 1
ATOM 1220 O O . MET A 1 163 ? 5.113 2.506 0.322 1 98.12 163 MET A O 1
ATOM 1224 N N . GLY A 1 164 ? 6.805 3.586 -0.605 1 98.44 164 GLY A N 1
ATOM 1225 C CA . GLY A 1 164 ? 6.566 4.812 0.139 1 98.44 164 GLY A CA 1
ATOM 1226 C C . GLY A 1 164 ? 5.125 5.277 0.072 1 98.44 164 GLY A C 1
ATOM 1227 O O . GLY A 1 164 ? 4.52 5.594 1.1 1 98.44 164 GLY A O 1
ATOM 1228 N N . GLN A 1 165 ? 4.605 5.328 -1.136 1 97.25 165 GLN A N 1
ATOM 1229 C CA . GLN A 1 165 ? 3.227 5.773 -1.333 1 97.25 165 GLN A CA 1
ATOM 1230 C C . GLN A 1 165 ? 2.244 4.84 -0.63 1 97.25 165 GLN A C 1
ATOM 1232 O O . GLN A 1 165 ? 1.253 5.293 -0.055 1 97.25 165 GLN A O 1
ATOM 1237 N N . ALA A 1 166 ? 2.52 3.586 -0.709 1 97.81 166 ALA A N 1
ATOM 1238 C CA . ALA A 1 166 ? 1.658 2.613 -0.041 1 97.81 166 ALA A CA 1
ATOM 1239 C C . ALA A 1 166 ? 1.676 2.812 1.472 1 97.81 166 ALA A C 1
ATOM 1241 O O . ALA A 1 166 ? 0.658 2.623 2.143 1 97.81 166 ALA A O 1
ATOM 1242 N N . ARG A 1 167 ? 2.857 3.129 2.047 1 98.75 167 ARG A N 1
ATOM 1243 C CA . ARG A 1 167 ? 2.977 3.375 3.48 1 98.75 167 ARG A CA 1
ATOM 1244 C C . ARG A 1 167 ? 2.176 4.605 3.893 1 98.75 167 ARG A C 1
ATOM 1246 O O . ARG A 1 167 ? 1.489 4.594 4.918 1 98.75 167 ARG A O 1
ATOM 1253 N N . ILE A 1 168 ? 2.26 5.637 3.094 1 98.81 168 ILE A N 1
ATOM 1254 C CA . ILE A 1 168 ? 1.51 6.863 3.348 1 98.81 168 ILE A CA 1
ATOM 1255 C C . ILE A 1 168 ? 0.012 6.574 3.279 1 98.81 168 ILE A C 1
ATOM 1257 O O . ILE A 1 168 ? -0.75 7 4.148 1 98.81 168 ILE A O 1
ATOM 1261 N N . ARG A 1 169 ? -0.403 5.844 2.26 1 98.56 169 ARG A N 1
ATOM 1262 C CA . ARG A 1 169 ? -1.798 5.453 2.09 1 98.56 169 ARG A CA 1
ATOM 1263 C C . ARG A 1 169 ? -2.314 4.719 3.324 1 98.56 169 ARG A C 1
ATOM 1265 O O . ARG A 1 169 ? -3.439 4.953 3.768 1 98.56 169 ARG A O 1
ATOM 1272 N N . GLU A 1 170 ? -1.487 3.814 3.836 1 98.56 170 GLU A N 1
ATOM 1273 C CA . GLU A 1 170 ? -1.883 3.025 5 1 98.56 170 GLU A CA 1
ATOM 1274 C C . GLU A 1 170 ? -2.127 3.918 6.215 1 98.56 170 GLU A C 1
ATOM 1276 O O . GLU A 1 170 ? -3.074 3.699 6.973 1 98.56 170 GLU A O 1
ATOM 1281 N N . VAL A 1 171 ? -1.292 4.895 6.43 1 98.81 171 VAL A N 1
ATOM 1282 C CA . VAL A 1 171 ? -1.447 5.816 7.551 1 98.81 171 VAL A CA 1
ATOM 1283 C C . VAL A 1 171 ? -2.744 6.609 7.395 1 98.81 171 VAL A C 1
ATOM 1285 O O . VAL A 1 171 ? -3.52 6.734 8.344 1 98.81 171 VAL A O 1
ATOM 1288 N N . LEU A 1 172 ? -2.979 7.129 6.199 1 98.62 172 LEU A N 1
ATOM 1289 C CA . LEU A 1 172 ? -4.199 7.887 5.945 1 98.62 172 LEU A CA 1
ATOM 1290 C C . LEU A 1 172 ? -5.43 7 6.102 1 98.62 172 LEU A C 1
ATOM 1292 O O . LEU A 1 172 ? -6.453 7.434 6.641 1 98.62 172 LEU A O 1
ATOM 1296 N N . TYR A 1 173 ? -5.34 5.758 5.668 1 98.62 173 TYR A N 1
ATOM 1297 C CA . TYR A 1 173 ? -6.422 4.793 5.824 1 98.62 173 TYR A CA 1
ATOM 1298 C C . TYR A 1 173 ? -6.742 4.566 7.297 1 98.62 173 TYR A C 1
ATOM 1300 O O . TYR A 1 173 ? -7.91 4.527 7.688 1 98.62 173 TYR A O 1
ATOM 1308 N N . SER A 1 174 ? -5.664 4.383 8.102 1 98.06 174 SER A N 1
ATOM 1309 C CA . SER A 1 174 ? -5.859 4.195 9.539 1 98.06 174 SER A CA 1
ATOM 1310 C C . SER A 1 174 ? -6.59 5.379 10.156 1 98.06 174 SER A C 1
ATOM 1312 O O . SER A 1 174 ? -7.457 5.203 11.016 1 98.06 174 SER A O 1
ATOM 1314 N N . ALA A 1 175 ? -6.242 6.59 9.727 1 98 175 ALA A N 1
ATOM 1315 C CA . ALA A 1 175 ? -6.926 7.785 10.219 1 98 175 ALA A CA 1
ATOM 1316 C C . ALA A 1 175 ? -8.391 7.789 9.797 1 98 175 ALA A C 1
ATOM 1318 O O . ALA A 1 175 ? -9.266 8.18 10.57 1 98 175 ALA A O 1
ATOM 1319 N N . LEU A 1 176 ? -8.695 7.332 8.578 1 96.81 176 LEU A N 1
ATOM 1320 C CA . LEU A 1 176 ? -10.055 7.301 8.031 1 96.81 176 LEU A CA 1
ATOM 1321 C C . LEU A 1 176 ? -10.906 6.262 8.75 1 96.81 176 LEU A C 1
ATOM 1323 O O . LEU A 1 176 ? -12.133 6.324 8.703 1 96.81 176 LEU A O 1
ATOM 1327 N N . ARG A 1 177 ? -10.227 5.309 9.328 1 96.25 177 ARG A N 1
ATOM 1328 C CA . ARG A 1 177 ? -10.945 4.301 10.102 1 96.25 177 ARG A CA 1
ATOM 1329 C C . ARG A 1 177 ? -11.148 4.758 11.539 1 96.25 177 ARG A C 1
ATOM 1331 O O . ARG A 1 177 ? -11.859 4.109 12.312 1 96.25 177 ARG A O 1
ATOM 1338 N N . GLY A 1 178 ? -10.453 5.836 11.914 1 94.5 178 GLY A N 1
ATOM 1339 C CA . GLY A 1 178 ? -10.477 6.316 13.289 1 94.5 178 GLY A CA 1
ATOM 1340 C C . GLY A 1 178 ? -11.695 7.168 13.602 1 94.5 178 GLY A C 1
ATOM 1341 O O . GLY A 1 178 ? -12.547 7.379 12.734 1 94.5 178 GLY A O 1
ATOM 1342 N N . PRO A 1 179 ? -11.773 7.684 14.797 1 93.12 179 PRO A N 1
ATOM 1343 C CA . PRO A 1 179 ? -12.977 8.375 15.273 1 93.12 179 PRO A CA 1
ATOM 1344 C C . PRO A 1 179 ? -13.188 9.727 14.594 1 93.12 179 PRO A C 1
ATOM 1346 O O . PRO A 1 179 ? -14.305 10.25 14.594 1 93.12 179 PRO A O 1
ATOM 1349 N N . GLN A 1 180 ? -12.219 10.32 14.031 1 92.31 180 GLN A N 1
ATOM 1350 C CA . GLN A 1 180 ? -12.375 11.633 13.406 1 92.31 180 GLN A CA 1
ATOM 1351 C C . GLN A 1 180 ? -12.359 11.523 11.883 1 92.31 180 GLN A C 1
ATOM 1353 O O . GLN A 1 180 ? -11.891 12.43 11.195 1 92.31 180 GLN A O 1
ATOM 1358 N N . SER A 1 181 ? -12.828 10.406 11.398 1 94 181 SER A N 1
ATOM 1359 C CA . SER A 1 181 ? -12.891 10.148 9.969 1 94 181 SER A CA 1
ATOM 1360 C C . SER A 1 181 ? -13.742 11.195 9.25 1 94 181 SER A C 1
ATOM 1362 O O . SER A 1 181 ? -13.5 11.508 8.086 1 94 181 SER A O 1
ATOM 1364 N N . GLY A 1 182 ? -14.742 11.742 9.953 1 93.25 182 GLY A N 1
ATOM 1365 C CA . GLY A 1 182 ? -15.664 12.68 9.352 1 93.25 182 GLY A CA 1
ATOM 1366 C C . GLY A 1 182 ? -14.984 13.914 8.789 1 93.25 182 GLY A C 1
ATOM 1367 O O . GLY A 1 182 ? -15.32 14.375 7.699 1 93.25 182 GLY A O 1
ATOM 1368 N N . VAL A 1 183 ? -14.047 14.438 9.516 1 94.94 183 VAL A N 1
ATOM 1369 C CA . VAL A 1 183 ? -13.359 15.648 9.078 1 94.94 183 VAL A CA 1
ATOM 1370 C C . VAL A 1 183 ? -12.547 15.359 7.816 1 94.94 183 VAL A C 1
ATOM 1372 O O . VAL A 1 183 ? -12.508 16.172 6.895 1 94.94 183 VAL A O 1
ATOM 1375 N N . LEU A 1 184 ? -11.906 14.242 7.691 1 96.5 184 LEU A N 1
ATOM 1376 C CA . LEU A 1 184 ? -11.133 13.844 6.523 1 96.5 184 LEU A CA 1
ATOM 1377 C C . LEU A 1 184 ? -12.031 13.633 5.312 1 96.5 184 LEU A C 1
ATOM 1379 O O . LEU A 1 184 ? -11.719 14.086 4.211 1 96.5 184 LEU A O 1
ATOM 1383 N N . ARG A 1 185 ? -13.141 13 5.551 1 96.19 185 ARG A N 1
ATOM 1384 C CA . ARG A 1 185 ? -14.094 12.789 4.465 1 96.19 185 ARG A CA 1
ATOM 1385 C C . ARG A 1 185 ? -14.633 14.109 3.941 1 96.19 185 ARG A C 1
ATOM 1387 O O . ARG A 1 185 ? -14.781 14.297 2.732 1 96.19 185 ARG A O 1
ATOM 1394 N N . ALA A 1 186 ? -14.859 15.023 4.852 1 95.19 186 ALA A N 1
ATOM 1395 C CA . ALA A 1 186 ? -15.422 16.312 4.492 1 95.19 186 ALA A CA 1
ATOM 1396 C C . ALA A 1 186 ? -14.492 17.078 3.557 1 95.19 186 ALA A C 1
ATOM 1398 O O . ALA A 1 186 ? -14.945 17.875 2.73 1 95.19 186 ALA A O 1
ATOM 1399 N N . LEU A 1 187 ? -13.227 16.828 3.621 1 95.25 187 LEU A N 1
ATOM 1400 C CA . LEU A 1 187 ? -12.219 17.516 2.824 1 95.25 187 LEU A CA 1
ATOM 1401 C C . LEU A 1 187 ? -12.367 17.172 1.346 1 95.25 187 LEU A C 1
ATOM 1403 O O . LEU A 1 187 ? -11.883 17.906 0.481 1 95.25 187 LEU A O 1
ATOM 1407 N N . VAL A 1 188 ? -13.008 16.031 1.068 1 95.31 188 VAL A N 1
ATOM 1408 C CA . VAL A 1 188 ? -13.023 15.57 -0.317 1 95.31 188 VAL A CA 1
ATOM 1409 C C . VAL A 1 188 ? -14.461 15.336 -0.771 1 95.31 188 VAL A C 1
ATOM 1411 O O . VAL A 1 188 ? -14.695 14.68 -1.789 1 95.31 188 VAL A O 1
ATOM 1414 N N . GLU A 1 189 ? -15.344 15.852 0.005 1 91.06 189 GLU A N 1
ATOM 1415 C CA . GLU A 1 189 ? -16.75 15.773 -0.406 1 91.06 189 GLU A CA 1
ATOM 1416 C C . GLU A 1 189 ? -17.031 16.75 -1.546 1 91.06 189 GLU A C 1
ATOM 1418 O O . GLU A 1 189 ? -16.734 17.938 -1.449 1 91.06 189 GLU A O 1
ATOM 1423 N N . GLN A 1 190 ? -17.531 16.359 -2.633 1 81 190 GLN A N 1
ATOM 1424 C CA . GLN A 1 190 ? -17.75 17.141 -3.84 1 81 190 GLN A CA 1
ATOM 1425 C C . GLN A 1 190 ? -18.703 18.312 -3.576 1 81 190 GLN A C 1
ATOM 1427 O O . GLN A 1 190 ? -18.469 19.438 -4.031 1 81 190 GLN A O 1
ATOM 1432 N N . GLN A 1 191 ? -19.734 18.125 -2.814 1 80.56 191 GLN A N 1
ATOM 1433 C CA . GLN A 1 191 ? -20.719 19.172 -2.619 1 80.56 191 GLN A CA 1
ATOM 1434 C C . GLN A 1 191 ? -20.656 19.734 -1.199 1 80.56 191 GLN A C 1
ATOM 1436 O O . GLN A 1 191 ? -21.578 20.422 -0.759 1 80.56 191 GLN A O 1
ATOM 1441 N N . GLY A 1 192 ? -19.547 19.547 -0.597 1 89.12 192 GLY A N 1
ATOM 1442 C CA . GLY A 1 192 ? -19.469 19.984 0.791 1 89.12 192 GLY A CA 1
ATOM 1443 C C . GLY A 1 192 ? -18.859 21.359 0.957 1 89.12 192 GLY A C 1
ATOM 1444 O O . GLY A 1 192 ? -17.922 21.719 0.245 1 89.12 192 GLY A O 1
ATOM 1445 N N . GLN A 1 193 ? -19.453 22.141 1.839 1 91.75 193 GLN A N 1
ATOM 1446 C CA . GLN A 1 193 ? -18.984 23.5 2.121 1 91.75 193 GLN A CA 1
ATOM 1447 C C . GLN A 1 193 ? -17.562 23.484 2.678 1 91.75 193 GLN A C 1
ATOM 1449 O O . GLN A 1 193 ? -16.766 24.375 2.363 1 91.75 193 GLN A O 1
ATOM 1454 N N . PHE A 1 194 ? -17.297 22.531 3.408 1 93.88 194 PHE A N 1
ATOM 1455 C CA . PHE A 1 194 ? -15.984 22.438 4.023 1 93.88 194 PHE A CA 1
ATOM 1456 C C . PHE A 1 194 ? -14.898 22.266 2.965 1 93.88 194 PHE A C 1
ATOM 1458 O O . PHE A 1 194 ? -13.852 22.922 3.029 1 93.88 194 PHE A O 1
ATOM 1465 N N . ALA A 1 195 ? -15.148 21.422 2.027 1 94.25 195 ALA A N 1
ATOM 1466 C CA . ALA A 1 195 ? -14.219 21.203 0.925 1 94.25 195 ALA A CA 1
ATOM 1467 C C . ALA A 1 195 ? -14.008 22.484 0.119 1 94.25 195 ALA A C 1
ATOM 1469 O O . ALA A 1 195 ? -12.891 22.766 -0.319 1 94.25 195 ALA A O 1
ATOM 1470 N N . ARG A 1 196 ? -15.016 23.172 -0.057 1 94.75 196 ARG A N 1
ATOM 1471 C CA . ARG A 1 196 ? -14.922 24.422 -0.801 1 94.75 196 ARG A CA 1
ATOM 1472 C C . ARG A 1 196 ? -14.094 25.453 -0.044 1 94.75 196 ARG A C 1
ATOM 1474 O O . ARG A 1 196 ? -13.289 26.188 -0.644 1 94.75 196 ARG A O 1
ATOM 1481 N N . ILE A 1 197 ? -14.336 25.516 1.206 1 95.31 197 ILE A N 1
ATOM 1482 C CA . ILE A 1 197 ? -13.539 26.422 2.031 1 95.31 197 ILE A CA 1
ATOM 1483 C C . ILE A 1 197 ? -12.078 26 2.01 1 95.31 197 ILE A C 1
ATOM 1485 O O . ILE A 1 197 ? -11.18 26.828 1.923 1 95.31 197 ILE A O 1
ATOM 1489 N N . ALA A 1 198 ? -11.844 24.719 2.088 1 95.12 198 ALA A N 1
ATOM 1490 C CA . ALA A 1 198 ? -10.477 24.188 2.016 1 95.12 198 ALA A CA 1
ATOM 1491 C C . ALA A 1 198 ? -9.789 24.641 0.733 1 95.12 198 ALA A C 1
ATOM 1493 O O . ALA A 1 198 ? -8.617 25.031 0.755 1 95.12 198 ALA A O 1
ATOM 1494 N N . SER A 1 199 ? -10.477 24.625 -0.333 1 93.44 199 SER A N 1
ATOM 1495 C CA . SER A 1 199 ? -9.938 25.078 -1.61 1 93.44 199 SER A CA 1
ATOM 1496 C C . SER A 1 199 ? -9.617 26.562 -1.581 1 93.44 199 SER A C 1
ATOM 1498 O O . SER A 1 199 ? -8.602 27 -2.127 1 93.44 199 SER A O 1
ATOM 1500 N N . ALA A 1 200 ? -10.508 27.281 -0.996 1 94.06 200 ALA A N 1
ATOM 1501 C CA . ALA A 1 200 ? -10.289 28.719 -0.864 1 94.06 200 ALA A CA 1
ATOM 1502 C C . ALA A 1 200 ? -9.047 29.016 -0.023 1 94.06 200 ALA A C 1
ATOM 1504 O O . ALA A 1 200 ? -8.266 29.906 -0.35 1 94.06 200 ALA A O 1
ATOM 1505 N N . VAL A 1 201 ? -8.914 28.266 1.045 1 95.31 201 VAL A N 1
ATOM 1506 C CA . VAL A 1 201 ? -7.758 28.422 1.916 1 95.31 201 VAL A CA 1
ATOM 1507 C C . VAL A 1 201 ? -6.48 28.109 1.135 1 95.31 201 VAL A C 1
ATOM 1509 O O . VAL A 1 201 ? -5.496 28.844 1.222 1 95.31 201 VAL A O 1
ATOM 1512 N N . THR A 1 202 ? -6.488 27.078 0.354 1 93.56 202 THR A N 1
ATOM 1513 C CA . THR A 1 202 ? -5.348 26.734 -0.485 1 93.56 202 THR A CA 1
ATOM 1514 C C . THR A 1 202 ? -5.027 27.859 -1.463 1 93.56 202 THR A C 1
ATOM 1516 O O . THR A 1 202 ? -3.863 28.219 -1.643 1 93.56 202 THR A O 1
ATOM 1519 N N . TYR A 1 203 ? -6.008 28.391 -2.092 1 92.56 203 TYR A N 1
ATOM 1520 C CA . TYR A 1 203 ? -5.836 29.516 -3.016 1 92.56 203 TYR A CA 1
ATOM 1521 C C . TYR A 1 203 ? -5.16 30.688 -2.33 1 92.56 203 TYR A C 1
ATOM 1523 O O . TYR A 1 203 ? -4.238 31.297 -2.885 1 92.56 203 TYR A O 1
ATOM 1531 N N . LEU A 1 204 ? -5.625 31.016 -1.156 1 94.25 204 LEU A N 1
ATOM 1532 C CA . LEU A 1 204 ? -5.059 32.125 -0.406 1 94.25 204 LEU A CA 1
ATOM 1533 C C . LEU A 1 204 ? -3.586 31.891 -0.104 1 94.25 204 LEU A C 1
ATOM 1535 O O . LEU A 1 204 ? -2.781 32.844 -0.134 1 94.25 204 LEU A O 1
ATOM 1539 N N . HIS A 1 205 ? -3.26 30.703 0.168 1 94.94 205 HIS A N 1
ATOM 1540 C CA . HIS A 1 205 ? -1.863 30.359 0.428 1 94.94 205 HIS A CA 1
ATOM 1541 C C . HIS A 1 205 ? -1.009 30.562 -0.82 1 94.94 205 HIS A C 1
ATOM 1543 O O . HIS A 1 205 ? 0.134 31.016 -0.729 1 94.94 205 HIS A O 1
ATOM 1549 N N . ASP A 1 206 ? -1.603 30.312 -1.91 1 93.56 206 ASP A N 1
ATOM 1550 C CA . ASP A 1 206 ? -0.867 30.406 -3.168 1 93.56 206 ASP A CA 1
ATOM 1551 C C . ASP A 1 206 ? -0.808 31.859 -3.66 1 93.56 206 ASP A C 1
ATOM 1553 O O . ASP A 1 206 ? 0.001 32.188 -4.527 1 93.56 206 ASP A O 1
ATOM 1557 N N . HIS A 1 207 ? -1.654 32.719 -3.088 1 94.12 207 HIS A N 1
ATOM 1558 C CA . HIS A 1 207 ? -1.772 34.062 -3.602 1 94.12 207 HIS A CA 1
ATOM 1559 C C . HIS A 1 207 ? -1.803 35.094 -2.467 1 94.12 207 HIS A C 1
ATOM 1561 O O . HIS A 1 207 ? -2.504 36.094 -2.551 1 94.12 207 HIS A O 1
ATOM 1567 N N . TYR A 1 208 ? -1.154 34.781 -1.4 1 95.5 208 TYR A N 1
ATOM 1568 C CA . TYR A 1 208 ? -1.27 35.594 -0.193 1 95.5 208 TYR A CA 1
ATOM 1569 C C . TYR A 1 208 ? -0.658 36.969 -0.402 1 95.5 208 TYR A C 1
ATOM 1571 O O . TYR A 1 208 ? -0.906 37.875 0.379 1 95.5 208 TYR A O 1
ATOM 1579 N N . ASP A 1 209 ? 0.181 37.125 -1.4 1 95.62 209 ASP A N 1
ATOM 1580 C CA . ASP A 1 209 ? 0.89 38.375 -1.639 1 95.62 209 ASP A CA 1
ATOM 1581 C C . ASP A 1 209 ? 0.092 39.281 -2.564 1 95.62 209 ASP A C 1
ATOM 1583 O O . ASP A 1 209 ? 0.521 40.406 -2.863 1 95.62 209 ASP A O 1
ATOM 1587 N N . HIS A 1 210 ? -1.066 38.906 -2.984 1 92.62 210 HIS A N 1
ATOM 1588 C CA . HIS A 1 210 ? -1.944 39.719 -3.83 1 92.62 210 HIS A CA 1
ATOM 1589 C C . HIS A 1 210 ? -3.07 40.344 -3.018 1 92.62 210 HIS A C 1
ATOM 1591 O O . HIS A 1 210 ? -3.326 39.938 -1.882 1 92.62 210 HIS A O 1
ATOM 1597 N N . ALA A 1 211 ? -3.691 41.344 -3.625 1 91.44 211 ALA A N 1
ATOM 1598 C CA . ALA A 1 211 ? -4.844 41.938 -2.98 1 91.44 211 ALA A CA 1
ATOM 1599 C C . ALA A 1 211 ? -5.992 40.969 -2.838 1 91.44 211 ALA A C 1
ATOM 1601 O O . ALA A 1 211 ? -6.254 40.156 -3.748 1 91.44 211 ALA A O 1
ATOM 1602 N N . LEU A 1 212 ? -6.617 41.031 -1.67 1 88.44 212 LEU A N 1
ATOM 1603 C CA . LEU A 1 212 ? -7.746 40.156 -1.417 1 88.44 212 LEU A CA 1
ATOM 1604 C C . LEU A 1 212 ? -8.984 40.625 -2.166 1 88.44 212 LEU A C 1
ATOM 1606 O O . LEU A 1 212 ? -9.328 41.812 -2.119 1 88.44 212 LEU A O 1
ATOM 1610 N N . ASN A 1 213 ? -9.625 39.812 -2.787 1 91 213 ASN A N 1
ATOM 1611 C CA . ASN A 1 213 ? -10.953 39.969 -3.361 1 91 213 ASN A CA 1
ATOM 1612 C C . ASN A 1 213 ? -11.914 38.875 -2.898 1 91 213 ASN A C 1
ATOM 1614 O O . ASN A 1 213 ? -11.945 37.781 -3.467 1 91 213 ASN A O 1
ATOM 1618 N N . VAL A 1 214 ? -12.688 39.219 -1.921 1 92.44 214 VAL A N 1
ATOM 1619 C CA . VAL A 1 214 ? -13.562 38.25 -1.288 1 92.44 214 VAL A CA 1
ATOM 1620 C C . VAL A 1 214 ? -14.602 37.75 -2.295 1 92.44 214 VAL A C 1
ATOM 1622 O O . VAL A 1 214 ? -14.984 36.562 -2.275 1 92.44 214 VAL A O 1
ATOM 1625 N N . ASP A 1 215 ? -14.977 38.625 -3.15 1 91.44 215 ASP A N 1
ATOM 1626 C CA . ASP A 1 215 ? -15.945 38.25 -4.172 1 91.44 215 ASP A CA 1
ATOM 1627 C C . ASP A 1 215 ? -15.375 37.156 -5.098 1 91.44 215 ASP A C 1
ATOM 1629 O O . ASP A 1 215 ? -16.078 36.219 -5.477 1 91.44 215 ASP A O 1
ATOM 1633 N N . THR A 1 216 ? -14.211 37.406 -5.414 1 89.69 216 THR A N 1
ATOM 1634 C CA . THR A 1 216 ? -13.539 36.438 -6.258 1 89.69 216 THR A CA 1
ATOM 1635 C C . THR A 1 216 ? -13.445 35.094 -5.543 1 89.69 216 THR A C 1
ATOM 1637 O O . THR A 1 216 ? -13.711 34.031 -6.137 1 89.69 216 THR A O 1
ATOM 1640 N N . LEU A 1 217 ? -13.055 35.094 -4.273 1 92 217 LEU A N 1
ATOM 1641 C CA . LEU A 1 217 ? -12.945 33.875 -3.496 1 92 217 LEU A CA 1
ATOM 1642 C C . LEU A 1 217 ? -14.305 33.188 -3.377 1 92 217 LEU A C 1
ATOM 1644 O O . LEU A 1 217 ? -14.391 31.953 -3.492 1 92 217 LEU A O 1
ATOM 1648 N N . ALA A 1 218 ? -15.281 33.938 -3.141 1 94 218 ALA A N 1
ATOM 1649 C CA . ALA A 1 218 ? -16.641 33.406 -3.02 1 94 218 ALA A CA 1
ATOM 1650 C C . ALA A 1 218 ? -17.078 32.75 -4.316 1 94 218 ALA A C 1
ATOM 1652 O O . ALA A 1 218 ? -17.656 31.656 -4.293 1 94 218 ALA A O 1
ATOM 1653 N N . ARG A 1 219 ? -16.781 33.344 -5.402 1 91.06 219 ARG A N 1
ATOM 1654 C CA . ARG A 1 219 ? -17.125 32.781 -6.707 1 91.06 219 ARG A CA 1
ATOM 1655 C C . ARG A 1 219 ? -16.375 31.484 -6.953 1 91.06 219 ARG A C 1
ATOM 1657 O O . ARG A 1 219 ? -16.969 30.5 -7.434 1 91.06 219 ARG A O 1
ATOM 1664 N N . CYS A 1 220 ? -15.164 31.516 -6.562 1 85.44 220 CYS A N 1
ATOM 1665 C CA . CYS A 1 220 ? -14.359 30.297 -6.699 1 85.44 220 CYS A CA 1
ATOM 1666 C C . CYS A 1 220 ? -14.953 29.156 -5.883 1 85.44 220 CYS A C 1
ATOM 1668 O O . CYS A 1 220 ? -14.875 28 -6.289 1 85.44 220 CYS A O 1
ATOM 1670 N N . ALA A 1 221 ? -15.516 29.5 -4.789 1 89.69 221 ALA A N 1
ATOM 1671 C CA . ALA A 1 221 ? -16.094 28.5 -3.889 1 89.69 221 ALA A CA 1
ATOM 1672 C C . ALA A 1 221 ? -17.547 28.219 -4.25 1 89.69 221 ALA A C 1
ATOM 1674 O O . ALA A 1 221 ? -18.219 27.438 -3.57 1 89.69 221 ALA A O 1
ATOM 1675 N N . ASN A 1 222 ? -18.016 28.922 -5.309 1 91.88 222 ASN A N 1
ATOM 1676 C CA . ASN A 1 222 ? -19.406 28.797 -5.738 1 91.88 222 ASN A CA 1
ATOM 1677 C C . ASN A 1 222 ? -20.375 29.156 -4.613 1 91.88 222 ASN A C 1
ATOM 1679 O O . ASN A 1 222 ? -21.297 28.391 -4.328 1 91.88 222 ASN A O 1
ATOM 1683 N N . MET A 1 223 ? -20.062 30.234 -3.953 1 93.88 223 MET A N 1
ATOM 1684 C CA . MET A 1 223 ? -20.891 30.75 -2.867 1 93.88 223 MET A CA 1
ATOM 1685 C C . MET A 1 223 ? -21.203 32.219 -3.074 1 93.88 223 MET A C 1
ATOM 1687 O O . MET A 1 223 ? -20.5 32.906 -3.82 1 93.88 223 MET A O 1
ATOM 1691 N N . SER A 1 224 ? -22.359 32.625 -2.412 1 95.56 224 SER A N 1
ATOM 1692 C CA . SER A 1 224 ? -22.5 34.062 -2.252 1 95.56 224 SER A CA 1
ATOM 1693 C C . SER A 1 224 ? -21.453 34.625 -1.298 1 95.56 224 SER A C 1
ATOM 1695 O O . SER A 1 224 ? -20.891 33.875 -0.489 1 95.56 224 SER A O 1
ATOM 1697 N N . THR A 1 225 ? -21.219 35.906 -1.407 1 96.06 225 THR A N 1
ATOM 1698 C CA . THR A 1 225 ? -20.234 36.531 -0.538 1 96.06 225 THR A CA 1
ATOM 1699 C C . THR A 1 225 ? -20.609 36.344 0.93 1 96.06 225 THR A C 1
ATOM 1701 O O . THR A 1 225 ? -19.766 36.062 1.767 1 96.06 225 THR A O 1
ATOM 1704 N N . SER A 1 226 ? -21.891 36.531 1.252 1 96.19 226 SER A N 1
ATOM 1705 C CA . SER A 1 226 ? -22.359 36.375 2.627 1 96.19 226 SER A CA 1
ATOM 1706 C C . SER A 1 226 ? -22.188 34.969 3.129 1 96.19 226 SER A C 1
ATOM 1708 O O . SER A 1 226 ? -21.688 34.75 4.234 1 96.19 226 SER A O 1
ATOM 1710 N N . THR A 1 227 ? -22.562 34.031 2.338 1 95.75 227 THR A N 1
ATOM 1711 C CA . THR A 1 227 ? -22.438 32.594 2.684 1 95.75 227 THR A CA 1
ATOM 1712 C C . THR A 1 227 ? -20.969 32.219 2.842 1 95.75 227 THR A C 1
ATOM 1714 O O . THR A 1 227 ? -20.625 31.484 3.768 1 95.75 227 THR A O 1
ATOM 1717 N N . PHE A 1 228 ? -20.172 32.719 1.914 1 96.62 228 PHE A N 1
ATOM 1718 C CA . PHE A 1 228 ? -18.734 32.469 1.975 1 96.62 228 PHE A CA 1
ATOM 1719 C C . PHE A 1 228 ? -18.141 32.969 3.281 1 96.62 228 PHE A C 1
ATOM 1721 O O . PHE A 1 228 ? -17.438 32.25 3.975 1 96.62 228 PHE A O 1
ATOM 1728 N N . HIS A 1 229 ? -18.422 34.156 3.643 1 96.06 229 HIS A N 1
ATOM 1729 C CA . HIS A 1 229 ? -17.938 34.75 4.879 1 96.06 229 HIS A CA 1
ATOM 1730 C C . HIS A 1 229 ? -18.328 33.906 6.086 1 96.06 229 HIS A C 1
ATOM 1732 O O . HIS A 1 229 ? -17.5 33.656 6.969 1 96.06 229 HIS A O 1
ATOM 1738 N N . GLU A 1 230 ? -19.5 33.5 6.059 1 95.81 230 GLU A N 1
ATOM 1739 C CA . GLU A 1 230 ? -20.031 32.75 7.18 1 95.81 230 GLU A CA 1
ATOM 1740 C C . GLU A 1 230 ? -19.328 31.391 7.316 1 95.81 230 GLU A C 1
ATOM 1742 O O . GLU A 1 230 ? -18.828 31.047 8.391 1 95.81 230 GLU A O 1
ATOM 1747 N N . HIS A 1 231 ? -19.219 30.672 6.258 1 95.38 231 HIS A N 1
ATOM 1748 C CA . HIS A 1 231 ? -18.625 29.344 6.293 1 95.38 231 HIS A CA 1
ATOM 1749 C C . HIS A 1 231 ? -17.109 29.422 6.5 1 95.38 231 HIS A C 1
ATOM 1751 O O . HIS A 1 231 ? -16.516 28.547 7.152 1 95.38 231 HIS A O 1
ATOM 1757 N N . PHE A 1 232 ? -16.516 30.422 5.871 1 96.44 232 PHE A N 1
ATOM 1758 C CA . PHE A 1 232 ? -15.086 30.625 6.078 1 96.44 232 PHE A CA 1
ATOM 1759 C C . PHE A 1 232 ? -14.773 30.828 7.559 1 96.44 232 PHE A C 1
ATOM 1761 O O . PHE A 1 232 ? -13.891 30.172 8.117 1 96.44 232 PHE A O 1
ATOM 1768 N N . LYS A 1 233 ? -15.539 31.672 8.203 1 95.81 233 LYS A N 1
ATOM 1769 C CA . LYS A 1 233 ? -15.352 31.969 9.625 1 95.81 233 LYS A CA 1
ATOM 1770 C C . LYS A 1 233 ? -15.633 30.734 10.477 1 95.81 233 LYS A C 1
ATOM 1772 O O . LYS A 1 233 ? -14.914 30.469 11.445 1 95.81 233 LYS A O 1
ATOM 1777 N N . ARG A 1 234 ? -16.609 30.062 10.148 1 94.25 234 ARG A N 1
ATOM 1778 C CA . ARG A 1 234 ? -16.969 28.859 10.883 1 94.25 234 ARG A CA 1
ATOM 1779 C C . ARG A 1 234 ? -15.859 27.812 10.812 1 94.25 234 ARG A C 1
ATOM 1781 O O . ARG A 1 234 ? -15.578 27.141 11.797 1 94.25 234 ARG A O 1
ATOM 1788 N N . SER A 1 235 ? -15.211 27.688 9.688 1 94.62 235 SER A N 1
ATOM 1789 C CA . SER A 1 235 ? -14.211 26.656 9.445 1 94.62 235 SER A CA 1
ATOM 1790 C C . SER A 1 235 ? -12.836 27.078 9.953 1 94.62 235 SER A C 1
ATOM 1792 O O . SER A 1 235 ? -12.039 26.234 10.383 1 94.62 235 SER A O 1
ATOM 1794 N N . THR A 1 236 ? -12.539 28.406 9.906 1 95.25 236 THR A N 1
ATOM 1795 C CA . THR A 1 236 ? -11.18 28.844 10.195 1 95.25 236 THR A CA 1
ATOM 1796 C C . THR A 1 236 ? -11.133 29.656 11.484 1 95.25 236 THR A C 1
ATOM 1798 O O . THR A 1 236 ? -10.055 29.922 12.016 1 95.25 236 THR A O 1
ATOM 1801 N N . LEU A 1 237 ? -12.305 30.125 11.938 1 94.88 237 LEU A N 1
ATOM 1802 C CA . LEU A 1 237 ? -12.5 30.969 13.125 1 94.88 237 LEU A CA 1
ATOM 1803 C C . LEU A 1 237 ? -12.031 32.375 12.867 1 94.88 237 LEU A C 1
ATOM 1805 O O . LEU A 1 237 ? -11.891 33.188 13.805 1 94.88 237 LEU A O 1
ATOM 1809 N N . LEU A 1 238 ? -11.789 32.75 11.625 1 95.94 238 LEU A N 1
ATOM 1810 C CA . LEU A 1 238 ? -11.383 34.094 11.203 1 95.94 238 LEU A CA 1
ATOM 1811 C C . LEU A 1 238 ? -12.156 34.531 9.969 1 95.94 238 LEU A C 1
ATOM 1813 O O . LEU A 1 238 ? -12.57 33.688 9.156 1 95.94 238 LEU A O 1
ATOM 1817 N N . SER A 1 239 ? -12.328 35.844 9.859 1 96.31 239 SER A N 1
ATOM 1818 C CA . SER A 1 239 ? -12.789 36.344 8.57 1 96.31 239 SER A CA 1
ATOM 1819 C C . SER A 1 239 ? -11.711 36.188 7.504 1 96.31 239 SER A C 1
ATOM 1821 O O . SER A 1 239 ? -10.523 36.062 7.824 1 96.31 239 SER A O 1
ATOM 1823 N N . PRO A 1 240 ? -12.094 36.281 6.219 1 96.44 240 PRO A N 1
ATOM 1824 C CA . PRO A 1 240 ? -11.094 36.156 5.152 1 96.44 240 PRO A CA 1
ATOM 1825 C C . PRO A 1 240 ? -9.992 37.219 5.27 1 96.44 240 PRO A C 1
ATOM 1827 O O . PRO A 1 240 ? -8.812 36.906 5.074 1 96.44 240 PRO A O 1
ATOM 1830 N N . VAL A 1 241 ? -10.32 38.375 5.668 1 95.31 241 VAL A N 1
ATOM 1831 C CA . VAL A 1 241 ? -9.359 39.469 5.781 1 95.31 241 VAL A CA 1
ATOM 1832 C C . VAL A 1 241 ? -8.414 39.219 6.953 1 95.31 241 VAL A C 1
ATOM 1834 O O . VAL A 1 241 ? -7.195 39.375 6.824 1 95.31 241 VAL A O 1
ATOM 1837 N N . GLN A 1 242 ? -9.016 38.906 8.078 1 96.06 242 GLN A N 1
ATOM 1838 C CA . GLN A 1 242 ? -8.195 38.594 9.242 1 96.06 242 GLN A CA 1
ATOM 1839 C C . GLN A 1 242 ? -7.254 37.438 8.945 1 96.06 242 GLN A C 1
ATOM 1841 O O . GLN A 1 242 ? -6.09 37.438 9.352 1 96.06 242 GLN A O 1
ATOM 1846 N N . TYR A 1 243 ? -7.816 36.406 8.266 1 97.06 243 TYR A N 1
ATOM 1847 C CA . TYR A 1 243 ? -7.02 35.25 7.914 1 97.06 243 TYR A CA 1
ATOM 1848 C C . TYR A 1 243 ? -5.82 35.656 7.059 1 97.06 243 TYR A C 1
ATOM 1850 O O . TYR A 1 243 ? -4.688 35.25 7.348 1 97.06 243 TYR A O 1
ATOM 1858 N N . LEU A 1 244 ? -6.051 36.375 6.023 1 96.69 244 LEU A N 1
ATOM 1859 C CA . LEU A 1 244 ? -4.988 36.781 5.109 1 96.69 244 LEU A CA 1
ATOM 1860 C C . LEU A 1 244 ? -3.916 37.594 5.848 1 96.69 244 LEU A C 1
ATOM 1862 O O . LEU A 1 244 ? -2.721 37.375 5.621 1 96.69 244 LEU A O 1
ATOM 1866 N N . LYS A 1 245 ? -4.328 38.438 6.691 1 96.31 245 LYS A N 1
ATOM 1867 C CA . LYS A 1 245 ? -3.385 39.219 7.48 1 96.31 245 LYS A CA 1
ATOM 1868 C C . LYS A 1 245 ? -2.479 38.312 8.312 1 96.31 245 LYS A C 1
ATOM 1870 O O . LYS A 1 245 ? -1.257 38.469 8.312 1 96.31 245 LYS A O 1
ATOM 1875 N N . ARG A 1 246 ? -3.082 37.406 9.008 1 97.25 246 ARG A N 1
ATOM 1876 C CA . ARG A 1 246 ? -2.299 36.5 9.82 1 97.25 246 ARG A CA 1
ATOM 1877 C C . ARG A 1 246 ? -1.362 35.656 8.961 1 97.25 246 ARG A C 1
ATOM 1879 O O . ARG A 1 246 ? -0.204 35.438 9.32 1 97.25 246 ARG A O 1
ATOM 1886 N N . LEU A 1 247 ? -1.877 35.188 7.867 1 97.69 247 LEU A N 1
ATOM 1887 C CA . LEU A 1 247 ? -1.067 34.375 6.941 1 97.69 247 LEU A CA 1
ATOM 1888 C C . LEU A 1 247 ? 0.155 35.188 6.484 1 97.69 247 LEU A C 1
ATOM 1890 O O . LEU A 1 247 ? 1.276 34.656 6.516 1 97.69 247 LEU A O 1
ATOM 1894 N N . ARG A 1 248 ? -0.042 36.406 6.121 1 97.44 248 ARG A N 1
ATOM 1895 C CA . ARG A 1 248 ? 1.048 37.25 5.652 1 97.44 248 ARG A CA 1
ATOM 1896 C C . ARG A 1 248 ? 2.088 37.438 6.75 1 97.44 248 ARG A C 1
ATOM 1898 O O . ARG A 1 248 ? 3.291 37.406 6.488 1 97.44 248 ARG A O 1
ATOM 1905 N N . LEU A 1 249 ? 1.626 37.719 7.957 1 97.38 249 LEU A N 1
ATOM 1906 C CA . LEU A 1 249 ? 2.537 37.938 9.078 1 97.38 249 LEU A CA 1
ATOM 1907 C C . LEU A 1 249 ? 3.355 36.688 9.359 1 97.38 249 LEU A C 1
ATOM 1909 O O . LEU A 1 249 ? 4.555 36.781 9.633 1 97.38 249 LEU A O 1
ATOM 1913 N N . LEU A 1 250 ? 2.742 35.562 9.289 1 96.75 250 LEU A N 1
ATOM 1914 C CA . LEU A 1 250 ? 3.434 34.312 9.531 1 96.75 250 LEU A CA 1
ATOM 1915 C C . LEU A 1 250 ? 4.434 34 8.422 1 96.75 250 LEU A C 1
ATOM 1917 O O . LEU A 1 250 ? 5.547 33.531 8.695 1 96.75 250 LEU A O 1
ATOM 1921 N N . LYS A 1 251 ? 4.027 34.281 7.207 1 96.12 251 LYS A N 1
ATOM 1922 C CA . LYS A 1 251 ? 4.961 34.156 6.09 1 96.12 251 LYS A CA 1
ATOM 1923 C C . LYS A 1 251 ? 6.145 35.094 6.242 1 96.12 251 LYS A C 1
ATOM 1925 O O . LYS A 1 251 ? 7.281 34.719 5.941 1 96.12 251 LYS A O 1
ATOM 1930 N N . ALA A 1 252 ? 5.891 36.25 6.707 1 95.62 252 ALA A N 1
ATOM 1931 C CA . ALA A 1 252 ? 6.945 37.219 6.941 1 95.62 252 ALA A CA 1
ATOM 1932 C C . ALA A 1 252 ? 7.945 36.719 7.98 1 95.62 252 ALA A C 1
ATOM 1934 O O . ALA A 1 252 ? 9.156 36.906 7.824 1 95.62 252 ALA A O 1
ATOM 1935 N N . GLN A 1 253 ? 7.402 36.219 9.023 1 93.38 253 GLN A N 1
ATOM 1936 C CA . GLN A 1 253 ? 8.258 35.688 10.07 1 93.38 253 GLN A CA 1
ATOM 1937 C C . GLN A 1 253 ? 9.258 34.688 9.5 1 93.38 253 GLN A C 1
ATOM 1939 O O . GLN A 1 253 ? 10.438 34.688 9.859 1 93.38 253 GLN A O 1
ATOM 1944 N N . GLN A 1 254 ? 8.812 33.812 8.625 1 90.69 254 GLN A N 1
ATOM 1945 C CA . GLN A 1 254 ? 9.664 32.812 7.996 1 90.69 254 GLN A CA 1
ATOM 1946 C C . GLN A 1 254 ? 10.734 33.469 7.129 1 90.69 254 GLN A C 1
ATOM 1948 O O . GLN A 1 254 ? 11.891 33.062 7.133 1 90.69 254 GLN A O 1
ATOM 1953 N N . LEU A 1 255 ? 10.336 34.469 6.461 1 91.75 255 LEU A N 1
ATOM 1954 C CA . LEU A 1 255 ? 11.242 35.156 5.547 1 91.75 255 LEU A CA 1
ATOM 1955 C C . LEU A 1 255 ? 12.297 35.969 6.316 1 91.75 255 LEU A C 1
ATOM 1957 O O . LEU A 1 255 ? 13.438 36.062 5.867 1 91.75 255 LEU A O 1
ATOM 1961 N N . LEU A 1 256 ? 11.938 36.5 7.418 1 90.88 256 LEU A N 1
ATOM 1962 C CA . LEU A 1 256 ? 12.852 37.312 8.219 1 90.88 256 LEU A CA 1
ATOM 1963 C C . LEU A 1 256 ? 13.969 36.469 8.805 1 90.88 256 LEU A C 1
ATOM 1965 O O . LEU A 1 256 ? 15.094 36.938 8.992 1 90.88 256 LEU A O 1
ATOM 1969 N N . VAL A 1 257 ? 13.688 35.25 9.023 1 82.06 257 VAL A N 1
ATOM 1970 C CA . VAL A 1 257 ? 14.664 34.312 9.609 1 82.06 257 VAL A CA 1
ATOM 1971 C C . VAL A 1 257 ? 15.539 33.719 8.508 1 82.06 257 VAL A C 1
ATOM 1973 O O . VAL A 1 257 ? 16.734 33.5 8.711 1 82.06 257 VAL A O 1
ATOM 1976 N N . ALA A 1 258 ? 15.031 33.531 7.391 1 77.19 258 ALA A N 1
ATOM 1977 C CA . ALA A 1 258 ? 15.695 32.75 6.355 1 77.19 258 ALA A CA 1
ATOM 1978 C C . ALA A 1 258 ? 16.469 33.656 5.395 1 77.19 258 ALA A C 1
ATOM 1980 O O . ALA A 1 258 ? 17.547 33.281 4.934 1 77.19 258 ALA A O 1
ATOM 1981 N N . ASP A 1 259 ? 15.742 34.75 5.137 1 74.69 259 ASP A N 1
ATOM 1982 C CA . ASP A 1 259 ? 16.266 35.531 4.004 1 74.69 259 ASP A CA 1
ATOM 1983 C C . ASP A 1 259 ? 16.969 36.812 4.473 1 74.69 259 ASP A C 1
ATOM 1985 O O . ASP A 1 259 ? 16.812 37.188 5.629 1 74.69 259 ASP A O 1
ATOM 1989 N N . GLY A 1 260 ? 18.078 37.125 3.828 1 80.25 260 GLY A N 1
ATOM 1990 C CA . GLY A 1 260 ? 18.859 38.312 4.016 1 80.25 260 GLY A CA 1
ATOM 1991 C C . GLY A 1 260 ? 18.109 39.594 3.596 1 80.25 260 GLY A C 1
ATOM 1992 O O . GLY A 1 260 ? 18.734 40.594 3.307 1 80.25 260 GLY A O 1
ATOM 1993 N N . LEU A 1 261 ? 16.812 39.531 3.668 1 87.12 261 LEU A N 1
ATOM 1994 C CA . LEU A 1 261 ? 16.016 40.688 3.277 1 87.12 261 LEU A CA 1
ATOM 1995 C C . LEU A 1 261 ? 15.828 41.625 4.453 1 87.12 261 LEU A C 1
ATOM 1997 O O . LEU A 1 261 ? 15.789 41.188 5.609 1 87.12 261 LEU A O 1
ATOM 2001 N N . ASN A 1 262 ? 15.711 42.844 4.09 1 90 262 ASN A N 1
ATOM 2002 C CA . ASN A 1 262 ? 15.375 43.781 5.156 1 90 262 ASN A CA 1
ATOM 2003 C C . ASN A 1 262 ? 13.875 43.844 5.402 1 90 262 ASN A C 1
ATOM 2005 O O . ASN A 1 262 ? 13.094 43.219 4.68 1 90 262 ASN A O 1
ATOM 2009 N N . VAL A 1 263 ? 13.445 44.562 6.383 1 93.38 263 VAL A N 1
ATOM 2010 C CA . VAL A 1 263 ? 12.07 44.562 6.875 1 93.38 263 VAL A CA 1
ATOM 2011 C C . VAL A 1 263 ? 11.141 45.125 5.789 1 93.38 263 VAL A C 1
ATOM 2013 O O . VAL A 1 263 ? 10.055 44.562 5.566 1 93.38 263 VAL A O 1
ATOM 2016 N N . ALA A 1 264 ? 11.547 46.125 5.125 1 94.25 264 ALA A N 1
ATOM 2017 C CA . ALA A 1 264 ? 10.727 46.75 4.082 1 94.25 264 ALA A CA 1
ATOM 2018 C C . ALA A 1 264 ? 10.523 45.781 2.914 1 94.25 264 ALA A C 1
ATOM 2020 O O . ALA A 1 264 ? 9.422 45.719 2.352 1 94.25 264 ALA A O 1
ATOM 2021 N N . GLN A 1 265 ? 11.492 45.125 2.531 1 94.88 265 GLN A N 1
ATOM 2022 C CA . GLN A 1 265 ? 11.422 44.156 1.443 1 94.88 265 GLN A CA 1
ATOM 2023 C C . GLN A 1 265 ? 10.492 43 1.795 1 94.88 265 GLN A C 1
ATOM 2025 O O . GLN A 1 265 ? 9.703 42.562 0.96 1 94.88 265 GLN A O 1
ATOM 2030 N N . VAL A 1 266 ? 10.609 42.5 3.023 1 96.12 266 VAL A N 1
ATOM 2031 C CA . VAL A 1 266 ? 9.758 41.406 3.484 1 96.12 266 VAL A CA 1
ATOM 2032 C C . VAL A 1 266 ? 8.297 41.844 3.477 1 96.12 266 VAL A C 1
ATOM 2034 O O . VAL A 1 266 ? 7.414 41.125 3.029 1 96.12 266 VAL A O 1
ATOM 2037 N N . ALA A 1 267 ? 8.055 43.031 3.957 1 96 267 ALA A N 1
ATOM 2038 C CA . ALA A 1 267 ? 6.699 43.594 3.986 1 96 267 ALA A CA 1
ATOM 2039 C C . ALA A 1 267 ? 6.07 43.562 2.596 1 96 267 ALA A C 1
ATOM 2041 O O . ALA A 1 267 ? 4.938 43.125 2.424 1 96 267 ALA A O 1
ATOM 2042 N N . LEU A 1 268 ? 6.832 44.062 1.624 1 95.19 268 LEU A N 1
ATOM 2043 C CA . LEU A 1 268 ? 6.348 44.094 0.249 1 95.19 268 LEU A CA 1
ATOM 2044 C C . LEU A 1 268 ? 6.148 42.688 -0.311 1 95.19 268 LEU A C 1
ATOM 2046 O O . LEU A 1 268 ? 5.176 42.438 -1.026 1 95.19 268 LEU A O 1
ATOM 2050 N N . ARG A 1 269 ? 6.98 41.875 0.014 1 95.5 269 ARG A N 1
ATOM 2051 C CA . ARG A 1 269 ? 6.953 40.531 -0.519 1 95.5 269 ARG A CA 1
ATOM 2052 C C . ARG A 1 269 ? 5.711 39.781 -0.046 1 95.5 269 ARG A C 1
ATOM 2054 O O . ARG A 1 269 ? 5.172 38.938 -0.771 1 95.5 269 ARG A O 1
ATOM 2061 N N . VAL A 1 270 ? 5.293 40.094 1.141 1 96.81 270 VAL A N 1
ATOM 2062 C CA . VAL A 1 270 ? 4.168 39.312 1.673 1 96.81 270 VAL A CA 1
ATOM 2063 C C . VAL A 1 270 ? 2.863 40.062 1.384 1 96.81 270 VAL A C 1
ATOM 2065 O O . VAL A 1 270 ? 1.784 39.594 1.768 1 96.81 270 VAL A O 1
ATOM 2068 N N . GLY A 1 271 ? 2.939 41.25 0.786 1 96.19 271 GLY A N 1
ATOM 2069 C CA . GLY A 1 271 ? 1.728 41.875 0.261 1 96.19 271 GLY A CA 1
ATOM 2070 C C . GLY A 1 271 ? 1.348 43.156 0.973 1 96.19 271 GLY A C 1
ATOM 2071 O O . GLY A 1 271 ? 0.293 43.719 0.703 1 96.19 271 GLY A O 1
ATOM 2072 N N . TYR A 1 272 ? 2.156 43.656 1.854 1 95.94 272 TYR A N 1
ATOM 2073 C CA . TYR A 1 272 ? 1.881 44.938 2.49 1 95.94 272 TYR A CA 1
ATOM 2074 C C . TYR A 1 272 ? 2.277 46.094 1.577 1 95.94 272 TYR A C 1
ATOM 2076 O O . TYR A 1 272 ? 3.258 46 0.834 1 95.94 272 TYR A O 1
ATOM 2084 N N . GLN A 1 273 ? 1.502 47.125 1.747 1 92.75 273 GLN A N 1
ATOM 2085 C CA . GLN A 1 273 ? 1.802 48.312 0.962 1 92.75 273 GLN A CA 1
ATOM 2086 C C . GLN A 1 273 ? 2.604 49.312 1.78 1 92.75 273 GLN A C 1
ATOM 2088 O O . GLN A 1 273 ? 3.168 50.25 1.228 1 92.75 273 GLN A O 1
ATOM 2093 N N . SER A 1 274 ? 2.672 49.094 3.066 1 94.06 274 SER A N 1
ATOM 2094 C CA . SER A 1 274 ? 3.361 50 3.98 1 94.06 274 SER A CA 1
ATOM 2095 C C . SER A 1 274 ? 4.223 49.219 4.977 1 94.06 274 SER A C 1
ATOM 2097 O O . SER A 1 274 ? 3.709 48.438 5.77 1 94.06 274 SER A O 1
ATOM 2099 N N . ALA A 1 275 ? 5.461 49.594 4.996 1 94.5 275 ALA A N 1
ATOM 2100 C CA . ALA A 1 275 ? 6.379 49 5.953 1 94.5 275 ALA A CA 1
ATOM 2101 C C . ALA A 1 275 ? 6.012 49.375 7.387 1 94.5 275 ALA A C 1
ATOM 2103 O O . ALA A 1 275 ? 6.172 48.562 8.305 1 94.5 275 ALA A O 1
ATOM 2104 N N . SER A 1 276 ? 5.523 50.531 7.539 1 95.62 276 SER A N 1
ATOM 2105 C CA . SER A 1 276 ? 5.141 51 8.867 1 95.62 276 SER A CA 1
ATOM 2106 C C . SER A 1 276 ? 3.938 50.219 9.398 1 95.62 276 SER A C 1
ATOM 2108 O O . SER A 1 276 ? 3.91 49.844 10.57 1 95.62 276 SER A O 1
ATOM 2110 N N . GLN A 1 277 ? 3.008 50.062 8.539 1 96 277 GLN A N 1
ATO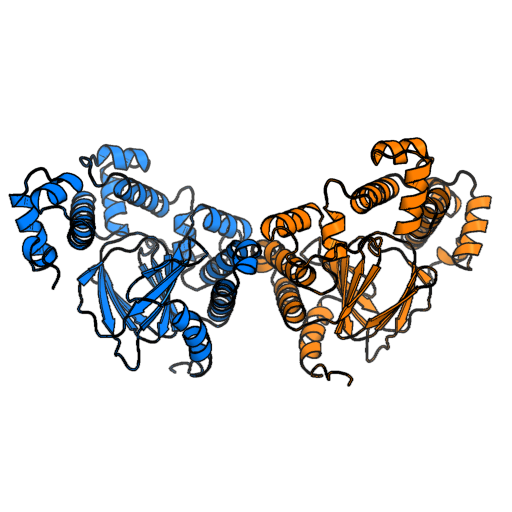M 2111 C CA . GLN A 1 277 ? 1.845 49.281 8.922 1 96 277 GLN A CA 1
ATOM 2112 C C . GLN A 1 277 ? 2.24 47.844 9.242 1 96 277 GLN A C 1
ATOM 2114 O O . GLN A 1 277 ? 1.803 47.281 10.25 1 96 277 GLN A O 1
ATOM 2119 N N . PHE A 1 278 ? 3.076 47.312 8.375 1 97.19 278 PHE A N 1
ATOM 2120 C CA . PHE A 1 278 ? 3.586 45.969 8.586 1 97.19 278 PHE A CA 1
ATOM 2121 C C . PHE A 1 278 ? 4.258 45.844 9.953 1 97.19 278 PHE A C 1
ATOM 2123 O O . PHE A 1 278 ? 3.945 44.938 10.727 1 97.19 278 PHE A O 1
ATOM 2130 N N . SER A 1 279 ? 5.098 46.719 10.266 1 96.62 279 SER A N 1
ATOM 2131 C CA . SER A 1 279 ? 5.871 46.656 11.508 1 96.62 279 SER A CA 1
ATOM 2132 C C . SER A 1 279 ? 4.965 46.719 12.727 1 96.62 279 SER A C 1
ATOM 2134 O O . SER A 1 279 ? 5.172 46 13.703 1 96.62 279 SER A O 1
ATOM 2136 N N . ARG A 1 280 ? 4.012 47.562 12.648 1 96.88 280 ARG A N 1
ATOM 2137 C CA . ARG A 1 280 ? 3.072 47.688 13.758 1 96.88 280 ARG A CA 1
ATOM 2138 C C . ARG A 1 280 ? 2.277 46.406 13.961 1 96.88 280 ARG A C 1
ATOM 2140 O O . ARG A 1 280 ? 2.152 45.906 15.086 1 96.88 280 ARG A O 1
ATOM 2147 N N . GLU A 1 281 ? 1.758 45.875 12.914 1 96.94 281 GLU A N 1
ATOM 2148 C CA . GLU A 1 281 ? 0.946 44.688 12.992 1 96.94 281 GLU A CA 1
ATOM 2149 C C . GLU A 1 281 ? 1.787 43.469 13.406 1 96.94 281 GLU A C 1
ATOM 2151 O O . GLU A 1 281 ? 1.32 42.625 14.148 1 96.94 281 GLU A O 1
ATOM 2156 N N . TYR A 1 282 ? 2.998 43.406 12.859 1 97.12 282 TYR A N 1
ATOM 2157 C CA . TYR A 1 282 ? 3.92 42.344 13.227 1 97.12 282 TYR A CA 1
ATOM 2158 C C . TYR A 1 282 ? 4.199 42.344 14.727 1 97.12 282 TYR A C 1
ATOM 2160 O O . TYR A 1 282 ? 4.098 41.312 15.391 1 97.12 282 TYR A O 1
ATOM 2168 N N . LYS A 1 283 ? 4.496 43.469 15.258 1 96.25 283 LYS A N 1
ATOM 2169 C CA . LYS A 1 283 ? 4.785 43.625 16.688 1 96.25 283 LYS A CA 1
ATOM 2170 C C . LYS A 1 283 ? 3.576 43.25 17.531 1 96.25 283 LYS A C 1
ATOM 2172 O O . LYS A 1 283 ? 3.717 42.594 18.562 1 96.25 283 LYS A O 1
ATOM 2177 N N . ARG A 1 284 ? 2.475 43.719 17.094 1 95.81 284 ARG A N 1
ATOM 2178 C CA . ARG A 1 284 ? 1.246 43.406 17.812 1 95.81 284 ARG A CA 1
ATOM 2179 C C . ARG A 1 284 ? 0.999 41.906 17.828 1 95.81 284 ARG A C 1
ATOM 2181 O O . ARG A 1 284 ? 0.614 41.344 18.859 1 95.81 284 ARG A O 1
ATOM 2188 N N . TYR A 1 285 ? 1.217 41.25 16.703 1 95.44 285 TYR A N 1
ATOM 2189 C CA . TYR A 1 285 ? 0.88 39.844 16.531 1 95.44 285 TYR A CA 1
ATOM 2190 C C . TYR A 1 285 ? 1.924 38.969 17.203 1 95.44 285 TYR A C 1
ATOM 2192 O O . TYR A 1 285 ? 1.581 37.969 17.844 1 95.44 285 TYR A O 1
ATOM 2200 N N . PHE A 1 286 ? 3.234 39.219 17.156 1 94.75 286 PHE A N 1
ATOM 2201 C CA . PHE A 1 286 ? 4.309 38.375 17.641 1 94.75 286 PHE A CA 1
ATOM 2202 C C . PHE A 1 286 ? 4.883 38.875 18.953 1 94.75 286 PHE A C 1
ATOM 2204 O O . PHE A 1 286 ? 5.715 38.219 19.578 1 94.75 286 PHE A O 1
ATOM 2211 N N . GLU A 1 287 ? 4.496 40.125 19.312 1 91.81 287 GLU A N 1
ATOM 2212 C CA . GLU A 1 287 ? 4.945 40.75 20.547 1 91.81 287 GLU A CA 1
ATOM 2213 C C . GLU A 1 287 ? 6.441 41.062 20.5 1 91.81 287 GLU A C 1
ATOM 2215 O O . GLU A 1 287 ? 7.121 41.031 21.531 1 91.81 287 GLU A O 1
ATOM 2220 N N . ARG A 1 288 ? 6.965 41.156 19.281 1 91.25 288 ARG A N 1
ATOM 2221 C CA . ARG A 1 288 ? 8.328 41.625 19 1 91.25 288 ARG A CA 1
ATOM 2222 C C . ARG A 1 288 ? 8.406 42.281 17.641 1 91.25 288 ARG A C 1
ATOM 2224 O O . ARG A 1 288 ? 7.625 41.969 16.734 1 91.25 288 ARG A O 1
ATOM 2231 N N . SER A 1 289 ? 9.367 43.125 17.516 1 92.25 289 SER A N 1
ATOM 2232 C CA . SER A 1 289 ? 9.484 43.844 16.25 1 92.25 289 SER A CA 1
ATOM 2233 C C . SER A 1 289 ? 10.125 42.969 15.172 1 92.25 289 SER A C 1
ATOM 2235 O O . SER A 1 289 ? 10.836 42 15.484 1 92.25 289 SER A O 1
ATOM 2237 N N . PRO A 1 290 ? 9.812 43.312 13.906 1 91.06 290 PRO A N 1
ATOM 2238 C CA . PRO A 1 290 ? 10.453 42.562 12.82 1 91.06 290 PRO A CA 1
ATOM 2239 C C . PRO A 1 290 ? 11.977 42.625 12.859 1 91.06 290 PRO A C 1
ATOM 2241 O O . PRO A 1 290 ? 12.664 41.688 12.508 1 91.06 290 PRO A O 1
ATOM 2244 N N . GLY A 1 291 ? 12.445 43.781 13.227 1 85.94 291 GLY A N 1
ATOM 2245 C CA . GLY A 1 291 ? 13.883 43.938 13.328 1 85.94 291 GLY A CA 1
ATOM 2246 C C . GLY A 1 291 ? 14.531 43 14.32 1 85.94 291 GLY A C 1
ATOM 2247 O O . GLY A 1 291 ? 15.609 42.469 14.07 1 85.94 291 GLY A O 1
ATOM 2248 N N . GLU A 1 292 ? 13.898 42.844 15.414 1 84.06 292 GLU A N 1
ATOM 2249 C CA . GLU A 1 292 ? 14.375 41.906 16.438 1 84.06 292 GLU A CA 1
ATOM 2250 C C . GLU A 1 292 ? 14.375 40.469 15.938 1 84.06 292 GLU A C 1
ATOM 2252 O O . GLU A 1 292 ? 15.219 39.656 16.344 1 84.06 292 GLU A O 1
ATOM 2257 N N . ALA A 1 293 ? 13.398 40.219 15.125 1 77.25 293 ALA A N 1
ATOM 2258 C CA . ALA A 1 293 ? 13.25 38.875 14.602 1 77.25 293 ALA A CA 1
ATOM 2259 C C . ALA A 1 293 ? 14.336 38.562 13.57 1 77.25 293 ALA A C 1
ATOM 2261 O O . ALA A 1 293 ? 14.75 37.406 13.414 1 77.25 293 ALA A O 1
ATOM 2262 N N . SER A 1 294 ? 14.68 39.5 12.805 1 74.62 294 SER A N 1
ATOM 2263 C CA . SER A 1 294 ? 15.68 39.344 11.75 1 74.62 294 SER A CA 1
ATOM 2264 C C . SER A 1 294 ? 17.078 39.156 12.336 1 74.62 294 SER A C 1
ATOM 2266 O O . SER A 1 294 ? 17.969 38.625 11.68 1 74.62 294 SER A O 1
ATOM 2268 N N . CYS A 1 295 ? 17.219 39.719 13.492 1 64.56 295 CYS A N 1
ATOM 2269 C CA . CYS A 1 295 ? 18.547 39.656 14.086 1 64.56 295 CYS A CA 1
ATOM 2270 C C . CYS A 1 295 ? 18.812 38.281 14.688 1 64.56 295 CYS A C 1
ATOM 2272 O O . CYS A 1 295 ? 18.016 37.812 15.5 1 64.56 295 CYS A O 1
ATOM 2274 N N . LYS A 1 296 ? 19.359 37.562 13.836 1 54.94 296 LYS A N 1
ATOM 2275 C CA . LYS A 1 296 ? 19.812 36.25 14.32 1 54.94 296 LYS A CA 1
ATOM 2276 C C . LYS A 1 296 ? 20.406 36.344 15.719 1 54.94 296 LYS A C 1
ATOM 2278 O O . LYS A 1 296 ? 21.25 37.219 15.977 1 54.94 296 LYS A O 1
ATOM 2283 N N . PRO A 1 297 ? 19.703 35.656 16.891 1 42.75 297 PRO A N 1
ATOM 2284 C CA . PRO A 1 297 ? 20.625 35.719 18.031 1 42.75 297 PRO A CA 1
ATOM 2285 C C . PRO A 1 297 ? 22.047 35.344 17.656 1 42.75 297 PRO A C 1
ATOM 2287 O O . PRO A 1 297 ? 22.266 34.562 16.719 1 42.75 297 PRO A O 1
ATOM 2290 N N . MET B 1 1 ? 22.125 -26.703 10.383 1 20.56 1 MET B N 1
ATOM 2291 C CA . MET B 1 1 ? 21.484 -26 11.492 1 20.56 1 MET B CA 1
ATOM 2292 C C . MET B 1 1 ? 20.125 -25.453 11.07 1 20.56 1 MET B C 1
ATOM 2294 O O . MET B 1 1 ? 20.031 -24.625 10.156 1 20.56 1 MET B O 1
ATOM 2298 N N . SER B 1 2 ? 19.031 -26.281 11.188 1 28.86 2 SER B N 1
ATOM 2299 C CA . SER B 1 2 ? 17.625 -26.141 10.836 1 28.86 2 SER B CA 1
ATOM 2300 C C . SER B 1 2 ? 17.016 -24.891 11.453 1 28.86 2 SER B C 1
ATOM 2302 O O . SER B 1 2 ? 16.984 -24.75 12.68 1 28.86 2 SER B O 1
ATOM 2304 N N . LEU B 1 3 ? 17.453 -23.75 11.062 1 31.28 3 LEU B N 1
ATOM 2305 C CA . LEU B 1 3 ? 17.047 -22.516 11.742 1 31.28 3 LEU B CA 1
ATOM 2306 C C . LEU B 1 3 ? 15.578 -22.562 12.125 1 31.28 3 LEU B C 1
ATOM 2308 O O . LEU B 1 3 ? 14.711 -22.672 11.25 1 31.28 3 LEU B O 1
ATOM 2312 N N . ALA B 1 4 ? 15.172 -22.844 13.352 1 35.72 4 ALA B N 1
ATOM 2313 C CA . ALA B 1 4 ? 14.008 -23.156 14.172 1 35.72 4 ALA B CA 1
ATOM 2314 C C . ALA B 1 4 ? 12.961 -22.047 14.086 1 35.72 4 ALA B C 1
ATOM 2316 O O . ALA B 1 4 ? 13.203 -20.922 14.523 1 35.72 4 ALA B O 1
ATOM 2317 N N . PHE B 1 5 ? 12.234 -21.922 12.828 1 43.06 5 PHE B N 1
ATOM 2318 C CA . PHE B 1 5 ? 11.055 -21.062 12.828 1 43.06 5 PHE B CA 1
ATOM 2319 C C . PHE B 1 5 ? 10.266 -21.203 14.125 1 43.06 5 PHE B C 1
ATOM 2321 O O . PHE B 1 5 ? 10.133 -22.312 14.648 1 43.06 5 PHE B O 1
ATOM 2328 N N . SER B 1 6 ? 10.062 -20.297 14.781 1 44.88 6 SER B N 1
ATOM 2329 C CA . SER B 1 6 ? 9.297 -20.359 16.031 1 44.88 6 SER B CA 1
ATOM 2330 C C . SER B 1 6 ? 7.934 -21 15.805 1 44.88 6 SER B C 1
ATOM 2332 O O . SER B 1 6 ? 7.219 -20.641 14.867 1 44.88 6 SER B O 1
ATOM 2334 N N . PRO B 1 7 ? 7.578 -22.203 16.219 1 48.88 7 PRO B N 1
ATOM 2335 C CA . PRO B 1 7 ? 6.301 -22.906 16.203 1 48.88 7 PRO B CA 1
ATOM 2336 C C . PRO B 1 7 ? 5.098 -21.984 16.281 1 48.88 7 PRO B C 1
ATOM 2338 O O . PRO B 1 7 ? 4.051 -22.25 15.695 1 48.88 7 PRO B O 1
ATOM 2341 N N . ASP B 1 8 ? 5.184 -20.75 16.906 1 56.16 8 ASP B N 1
ATOM 2342 C CA . ASP B 1 8 ? 4.078 -19.875 17.25 1 56.16 8 ASP B CA 1
ATOM 2343 C C . ASP B 1 8 ? 3.68 -19 16.062 1 56.16 8 ASP B C 1
ATOM 2345 O O . ASP B 1 8 ? 2.498 -18.703 15.859 1 56.16 8 ASP B O 1
ATOM 2349 N N . GLY B 1 9 ? 4.543 -18.594 15.133 1 60.94 9 GLY B N 1
ATOM 2350 C CA . GLY B 1 9 ? 4.23 -17.688 14.031 1 60.94 9 GLY B CA 1
ATOM 2351 C C . GLY B 1 9 ? 3.354 -18.344 12.977 1 60.94 9 GLY B C 1
ATOM 2352 O O . GLY B 1 9 ? 2.398 -17.734 12.492 1 60.94 9 GLY B O 1
ATOM 2353 N N . ASN B 1 10 ? 3.441 -19.531 12.773 1 85.12 10 ASN B N 1
ATOM 2354 C CA . ASN B 1 10 ? 2.621 -20.234 11.789 1 85.12 10 ASN B CA 1
ATOM 2355 C C . ASN B 1 10 ? 1.206 -20.469 12.305 1 85.12 10 ASN B C 1
ATOM 2357 O O . ASN B 1 10 ? 0.252 -20.5 11.523 1 85.12 10 ASN B O 1
ATOM 2361 N N . ALA B 1 11 ? 1.136 -20.438 13.617 1 93.62 11 ALA B N 1
ATOM 2362 C CA . ALA B 1 11 ? -0.194 -20.625 14.195 1 93.62 11 ALA B CA 1
ATOM 2363 C C . ALA B 1 11 ? -1.115 -19.469 13.836 1 93.62 11 ALA B C 1
ATOM 2365 O O . ALA B 1 11 ? -2.297 -19.672 13.547 1 93.62 11 ALA B O 1
ATOM 2366 N N . THR B 1 12 ? -0.56 -18.266 13.859 1 96.25 12 THR B N 1
ATOM 2367 C CA . THR B 1 12 ? -1.341 -17.078 13.5 1 96.25 12 THR B CA 1
ATOM 2368 C C . THR B 1 12 ? -1.791 -17.156 12.039 1 96.25 12 THR B C 1
ATOM 2370 O O . THR B 1 12 ? -2.963 -16.922 11.734 1 96.25 12 THR B O 1
ATOM 2373 N N . LEU B 1 13 ? -0.904 -17.516 11.164 1 97.81 13 LEU B N 1
ATOM 2374 C CA . LEU B 1 13 ? -1.247 -17.594 9.75 1 97.81 13 LEU B CA 1
ATOM 2375 C C . LEU B 1 13 ? -2.289 -18.688 9.508 1 97.81 13 LEU B C 1
ATOM 2377 O O . LEU B 1 13 ? -3.23 -18.484 8.734 1 97.81 13 LEU B O 1
ATOM 2381 N N . VAL B 1 14 ? -2.129 -19.781 10.203 1 97.88 14 VAL B N 1
ATOM 2382 C CA . VAL B 1 14 ? -3.086 -20.875 10.086 1 97.88 14 VAL B CA 1
ATOM 2383 C C . VAL B 1 14 ? -4.469 -20.406 10.539 1 97.88 14 VAL B C 1
ATOM 2385 O O . VAL B 1 14 ? -5.465 -20.641 9.852 1 97.88 14 VAL B O 1
ATOM 2388 N N . SER B 1 15 ? -4.543 -19.719 11.648 1 98.19 15 SER B N 1
ATOM 2389 C CA . SER B 1 15 ? -5.812 -19.266 12.203 1 98.19 15 SER B CA 1
ATOM 2390 C C . SER B 1 15 ? -6.496 -18.281 11.266 1 98.19 15 SER B C 1
ATOM 2392 O O . SER B 1 15 ? -7.727 -18.172 11.258 1 98.19 15 SER B O 1
ATOM 2394 N N . LEU B 1 16 ? -5.711 -17.578 10.461 1 98.38 16 LEU B N 1
ATOM 2395 C CA . LEU B 1 16 ? -6.258 -16.594 9.523 1 98.38 16 LEU B CA 1
ATOM 2396 C C . LEU B 1 16 ? -6.75 -17.266 8.25 1 98.38 16 LEU B C 1
ATOM 2398 O O . LEU B 1 16 ? -7.688 -16.797 7.609 1 98.38 16 LEU B O 1
ATOM 2402 N N . ILE B 1 17 ? -6.18 -18.422 7.852 1 98.5 17 ILE B N 1
ATOM 2403 C CA . ILE B 1 17 ? -6.523 -19.094 6.605 1 98.5 17 ILE B CA 1
ATOM 2404 C C . ILE B 1 17 ? -7.695 -20.047 6.84 1 98.5 17 ILE B C 1
ATOM 2406 O O . ILE B 1 17 ? -8.578 -20.172 5.988 1 98.5 17 ILE B O 1
ATOM 2410 N N . GLN B 1 18 ? -7.754 -20.656 7.973 1 97.88 18 GLN B N 1
ATOM 2411 C CA . GLN B 1 18 ? -8.68 -21.75 8.289 1 97.88 18 GLN B CA 1
ATOM 2412 C C . GLN B 1 18 ? -10.125 -21.328 8.031 1 97.88 18 GLN B C 1
ATOM 2414 O O . GLN B 1 18 ? -10.875 -22.047 7.367 1 97.88 18 GLN B O 1
ATOM 2419 N N . PRO B 1 19 ? -10.586 -20.141 8.5 1 98.31 19 PRO B N 1
ATOM 2420 C CA . PRO B 1 19 ? -11.984 -19.75 8.289 1 98.31 19 PRO B CA 1
ATOM 2421 C C . PRO B 1 19 ? -12.297 -19.484 6.816 1 98.31 19 PRO B C 1
ATOM 2423 O O . PRO B 1 19 ? -13.469 -19.453 6.43 1 98.31 19 PRO B O 1
ATOM 2426 N N . LEU B 1 20 ? -11.281 -19.203 6.031 1 98.31 20 LEU B N 1
ATOM 2427 C CA . LEU B 1 20 ? -11.477 -18.891 4.617 1 98.31 20 LEU B CA 1
ATOM 2428 C C . LEU B 1 20 ? -11.516 -20.156 3.779 1 98.31 20 LEU B C 1
ATOM 2430 O O . LEU B 1 20 ? -11.977 -20.141 2.637 1 98.31 20 LEU B O 1
ATOM 2434 N N . ALA B 1 21 ? -10.852 -21.219 4.289 1 97.56 21 ALA B N 1
ATOM 2435 C CA . ALA B 1 21 ? -10.75 -22.5 3.6 1 97.56 21 ALA B CA 1
ATOM 2436 C C . ALA B 1 21 ? -12.023 -23.312 3.762 1 97.56 21 ALA B C 1
ATOM 2438 O O . ALA B 1 21 ? -12.008 -24.406 4.348 1 97.56 21 ALA B O 1
ATOM 2439 N N . VAL B 1 22 ? -13.117 -22.984 3.146 1 96.75 22 VAL B N 1
ATOM 2440 C CA . VAL B 1 22 ? -14.461 -23.516 3.371 1 96.75 22 VAL B CA 1
ATOM 2441 C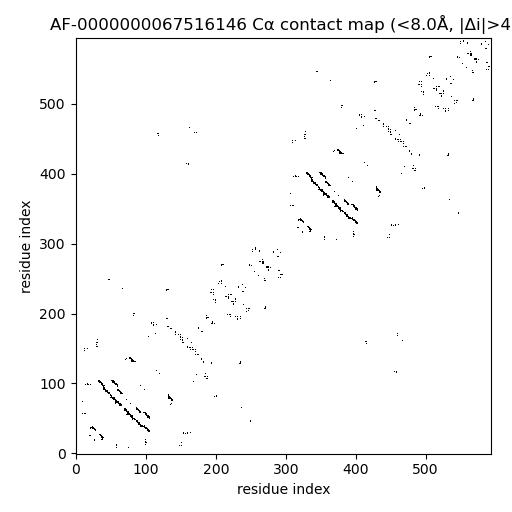 C . VAL B 1 22 ? -14.617 -24.844 2.639 1 96.75 22 VAL B C 1
ATOM 2443 O O . VAL B 1 22 ? -15.547 -25.609 2.924 1 96.75 22 VAL B O 1
ATOM 2446 N N . ARG B 1 23 ? -13.875 -25.172 1.704 1 96.19 23 ARG B N 1
ATOM 2447 C CA . ARG B 1 23 ? -13.789 -26.453 0.997 1 96.19 23 ARG B CA 1
ATOM 2448 C C . ARG B 1 23 ? -12.359 -26.75 0.562 1 96.19 23 ARG B C 1
ATOM 2450 O O . ARG B 1 23 ? -11.539 -25.828 0.435 1 96.19 23 ARG B O 1
ATOM 2457 N N . PRO B 1 24 ? -12.031 -28.047 0.306 1 95.94 24 PRO B N 1
ATOM 2458 C CA . PRO B 1 24 ? -10.688 -28.375 -0.176 1 95.94 24 PRO B CA 1
ATOM 2459 C C . PRO B 1 24 ? -10.383 -27.75 -1.54 1 95.94 24 PRO B C 1
ATOM 2461 O O . PRO B 1 24 ? -11.305 -27.516 -2.326 1 95.94 24 PRO B O 1
ATOM 2464 N N . GLY B 1 25 ? -9.086 -27.562 -1.838 1 96.25 25 GLY B N 1
ATOM 2465 C CA . GLY B 1 25 ? -8.688 -26.938 -3.086 1 96.25 25 GLY B CA 1
ATOM 2466 C C . GLY B 1 25 ? -8.523 -25.422 -2.973 1 96.25 25 GLY B C 1
ATOM 2467 O O . GLY B 1 25 ? -8.258 -24.906 -1.888 1 96.25 25 GLY B O 1
ATOM 2468 N N . PHE B 1 26 ? -8.562 -24.781 -4.066 1 97 26 PHE B N 1
ATOM 2469 C CA . PHE B 1 26 ? -8.438 -23.328 -4.105 1 97 26 PHE B CA 1
ATOM 2470 C C . PHE B 1 26 ? -9.789 -22.672 -3.869 1 97 26 PHE B C 1
ATOM 2472 O O . PHE B 1 26 ? -10.789 -23.062 -4.473 1 97 26 PHE B O 1
ATOM 2479 N N . VAL B 1 27 ? -9.859 -21.75 -3.027 1 98.19 27 VAL B N 1
ATOM 2480 C CA . VAL B 1 27 ? -11.07 -20.984 -2.746 1 98.19 27 VAL B CA 1
ATOM 2481 C C . VAL B 1 27 ? -10.82 -19.5 -2.977 1 98.19 27 VAL B C 1
ATOM 2483 O O . VAL B 1 27 ? -9.836 -18.938 -2.477 1 98.19 27 VAL B O 1
ATOM 2486 N N . ALA B 1 28 ? -11.633 -18.875 -3.758 1 97.94 28 ALA B N 1
ATOM 2487 C CA . ALA B 1 28 ? -11.531 -17.453 -4.043 1 97.94 28 ALA B CA 1
ATOM 2488 C C . ALA B 1 28 ? -11.766 -16.609 -2.787 1 97.94 28 ALA B C 1
ATOM 2490 O O . ALA B 1 28 ? -12.445 -17.062 -1.859 1 97.94 28 ALA B O 1
ATOM 2491 N N . THR B 1 29 ? -11.195 -15.445 -2.699 1 98.12 29 THR B N 1
ATOM 2492 C CA . THR B 1 29 ? -11.406 -14.484 -1.623 1 98.12 29 THR B CA 1
ATOM 2493 C C . THR B 1 29 ? -12.016 -13.195 -2.164 1 98.12 29 THR B C 1
ATOM 2495 O O . THR B 1 29 ? -12.398 -13.125 -3.332 1 98.12 29 THR B O 1
ATOM 2498 N N . HIS B 1 30 ? -12.109 -12.172 -1.283 1 96.31 30 HIS B N 1
ATOM 2499 C CA . HIS B 1 30 ? -12.617 -10.867 -1.689 1 96.31 30 HIS B CA 1
ATOM 2500 C C . HIS B 1 30 ? -11.633 -10.156 -2.611 1 96.31 30 HIS B C 1
ATOM 2502 O O . HIS B 1 30 ? -11.984 -9.172 -3.258 1 96.31 30 HIS B O 1
ATOM 2508 N N . LEU B 1 31 ? -10.445 -10.609 -2.629 1 98.19 31 LEU B N 1
ATOM 2509 C CA . LEU B 1 31 ? -9.445 -10.125 -3.572 1 98.19 31 LEU B CA 1
ATOM 2510 C C . LEU B 1 31 ? -9.25 -11.109 -4.715 1 98.19 31 LEU B C 1
ATOM 2512 O O . LEU B 1 31 ? -8.75 -12.219 -4.508 1 98.19 31 LEU B O 1
ATOM 2516 N N . PRO B 1 32 ? -9.586 -10.727 -5.867 1 97.06 32 PRO B N 1
ATOM 2517 C CA . PRO B 1 32 ? -9.57 -11.664 -6.996 1 97.06 32 PRO B CA 1
ATOM 2518 C C . PRO B 1 32 ? -8.195 -12.297 -7.219 1 97.06 32 PRO B C 1
ATOM 2520 O O . PRO B 1 32 ? -8.109 -13.438 -7.688 1 97.06 32 PRO B O 1
ATOM 2523 N N . ALA B 1 33 ? -7.105 -11.625 -6.922 1 98.31 33 ALA B N 1
ATOM 2524 C CA . ALA B 1 33 ? -5.75 -12.109 -7.168 1 98.31 33 ALA B CA 1
ATOM 2525 C C . ALA B 1 33 ? -5.285 -13.039 -6.047 1 98.31 33 ALA B C 1
ATOM 2527 O O . ALA B 1 33 ? -4.164 -13.555 -6.082 1 98.31 33 ALA B O 1
ATOM 2528 N N . VAL B 1 34 ? -6.105 -13.227 -5.016 1 98.88 34 VAL B N 1
ATOM 2529 C CA . VAL B 1 34 ? -5.695 -13.992 -3.842 1 98.88 34 VAL B CA 1
ATOM 2530 C C . VAL B 1 34 ? -6.664 -15.148 -3.615 1 98.88 34 VAL B C 1
ATOM 2532 O O . VAL B 1 34 ? -7.883 -14.953 -3.59 1 98.88 34 VAL B O 1
ATOM 2535 N N . ARG B 1 35 ? -6.191 -16.344 -3.494 1 98.75 35 ARG B N 1
ATOM 2536 C CA . ARG B 1 35 ? -6.957 -17.531 -3.156 1 98.75 35 ARG B CA 1
ATOM 2537 C C . ARG B 1 35 ? -6.336 -18.266 -1.969 1 98.75 35 ARG B C 1
ATOM 2539 O O . ARG B 1 35 ? -5.121 -18.203 -1.765 1 98.75 35 ARG B O 1
ATOM 2546 N N . VAL B 1 36 ? -7.133 -18.922 -1.229 1 98.69 36 VAL B N 1
ATOM 2547 C CA . VAL B 1 36 ? -6.598 -19.781 -0.181 1 98.69 36 VAL B CA 1
ATOM 2548 C C . VAL B 1 36 ? -6.66 -21.25 -0.631 1 98.69 36 VAL B C 1
ATOM 2550 O O . VAL B 1 36 ? -7.523 -21.625 -1.429 1 98.69 36 VAL B O 1
ATOM 2553 N N . LEU B 1 37 ? -5.742 -21.984 -0.184 1 97.88 37 LEU B N 1
ATOM 2554 C CA . LEU B 1 37 ? -5.621 -23.391 -0.545 1 97.88 37 LEU B CA 1
ATOM 2555 C C . LEU B 1 37 ? -5.664 -24.281 0.696 1 97.88 37 LEU B C 1
ATOM 2557 O O . LEU B 1 37 ? -5.031 -23.969 1.707 1 97.88 37 LEU B O 1
ATOM 2561 N N . SER B 1 38 ? -6.414 -25.391 0.64 1 98.38 38 SER B N 1
ATOM 2562 C CA . SER B 1 38 ? -6.414 -26.359 1.733 1 98.38 38 SER B CA 1
ATOM 2563 C C . SER B 1 38 ? -6.508 -27.781 1.21 1 98.38 38 SER B C 1
ATOM 2565 O O . SER B 1 38 ? -6.938 -28.016 0.076 1 98.38 38 SER B O 1
ATOM 2567 N N . ALA B 1 39 ? -6.031 -28.703 1.894 1 98.06 39 ALA B N 1
ATOM 2568 C CA . ALA B 1 39 ? -6.195 -30.141 1.754 1 98.06 39 ALA B CA 1
ATOM 2569 C C . ALA B 1 39 ? -6.328 -30.812 3.117 1 98.06 39 ALA B C 1
ATOM 2571 O O . ALA B 1 39 ? -5.559 -30.531 4.035 1 98.06 39 ALA B O 1
ATOM 2572 N N . PHE B 1 40 ? -7.277 -31.703 3.281 1 97.5 40 PHE B N 1
ATOM 2573 C CA . PHE B 1 40 ? -7.598 -32.25 4.594 1 97.5 40 PHE B CA 1
ATOM 2574 C C . PHE B 1 40 ? -7.113 -33.688 4.707 1 97.5 40 PHE B C 1
ATOM 2576 O O . PHE B 1 40 ? -7.418 -34.375 5.684 1 97.5 40 PHE B O 1
ATOM 2583 N N . GLY B 1 41 ? -6.41 -34.125 3.68 1 97.19 41 GLY B N 1
ATOM 2584 C CA . GLY B 1 41 ? -5.758 -35.406 3.646 1 97.19 41 GLY B CA 1
ATOM 2585 C C . GLY B 1 41 ? -4.684 -35.531 2.578 1 97.19 41 GLY B C 1
ATOM 2586 O O . GLY B 1 41 ? -4.418 -34.562 1.864 1 97.19 41 GLY B O 1
ATOM 2587 N N . TYR B 1 42 ? -4.059 -36.688 2.514 1 97.5 42 TYR B N 1
ATOM 2588 C CA . TYR B 1 42 ? -3.018 -36.969 1.531 1 97.5 42 TYR B CA 1
ATOM 2589 C C . TYR B 1 42 ? -3.582 -36.938 0.116 1 97.5 42 TYR B C 1
ATOM 2591 O O . TYR B 1 42 ? -4.668 -37.469 -0.138 1 97.5 42 TYR B O 1
ATOM 2599 N N . VAL B 1 43 ? -2.943 -36.281 -0.78 1 96.44 43 VAL B N 1
ATOM 2600 C CA . VAL B 1 43 ? -3.289 -36.281 -2.197 1 96.44 43 VAL B CA 1
ATOM 2601 C C . VAL B 1 43 ? -2.133 -36.875 -3.008 1 96.44 43 VAL B C 1
ATOM 2603 O O . VAL B 1 43 ? -1.033 -36.312 -3.02 1 96.44 43 VAL B O 1
ATOM 2606 N N . ALA B 1 44 ? -2.393 -37.906 -3.76 1 95.81 44 ALA B N 1
ATOM 2607 C CA . ALA B 1 44 ? -1.371 -38.594 -4.543 1 95.81 44 ALA B CA 1
ATOM 2608 C C . ALA B 1 44 ? -0.84 -37.719 -5.664 1 95.81 44 ALA B C 1
ATOM 2610 O O . ALA B 1 44 ? -1.532 -36.812 -6.121 1 95.81 44 ALA B O 1
ATOM 2611 N N . SER B 1 45 ? 0.404 -38 -6.039 1 96 45 SER B N 1
ATOM 2612 C CA . SER B 1 45 ? 1.054 -37.281 -7.113 1 96 45 SER B CA 1
ATOM 2613 C C . SER B 1 45 ? 0.214 -37.312 -8.391 1 96 45 SER B C 1
ATOM 2615 O O . SER B 1 45 ? -0.22 -38.375 -8.828 1 96 45 SER B O 1
ATOM 2617 N N . SER B 1 46 ? -0.065 -36.219 -8.945 1 94.75 46 SER B N 1
ATOM 2618 C CA . SER B 1 46 ? -0.838 -36.062 -10.172 1 94.75 46 SER B CA 1
ATOM 2619 C C . SER B 1 46 ? -0.426 -34.812 -10.945 1 94.75 46 SER B C 1
ATOM 2621 O O . SER B 1 46 ? 0.141 -33.875 -10.375 1 94.75 46 SER B O 1
ATOM 2623 N N . PRO B 1 47 ? -0.646 -34.781 -12.242 1 96 47 PRO B N 1
ATOM 2624 C CA . PRO B 1 47 ? -0.301 -33.625 -13.055 1 96 47 PRO B CA 1
ATOM 2625 C C . PRO B 1 47 ? -1.145 -32.375 -12.711 1 96 47 PRO B C 1
ATOM 2627 O O . PRO B 1 47 ? -2.352 -32.5 -12.484 1 96 47 PRO B O 1
ATOM 2630 N N . GLN B 1 48 ? -0.493 -31.297 -12.609 1 95.44 48 GLN B N 1
ATOM 2631 C CA . GLN B 1 48 ? -1.123 -30.016 -12.344 1 95.44 48 GLN B CA 1
ATOM 2632 C C . GLN B 1 48 ? -0.488 -28.906 -13.18 1 95.44 48 GLN B C 1
ATOM 2634 O O . GLN B 1 48 ? 0.601 -29.078 -13.734 1 95.44 48 GLN B O 1
ATOM 2639 N N . ILE B 1 49 ? -1.143 -27.859 -13.312 1 96.5 49 ILE B N 1
ATOM 2640 C CA . ILE B 1 49 ? -0.609 -26.641 -13.898 1 96.5 49 ILE B CA 1
ATOM 2641 C C . ILE B 1 49 ? -1.146 -25.422 -13.148 1 96.5 49 ILE B C 1
ATOM 2643 O O . ILE B 1 49 ? -2.348 -25.328 -12.898 1 96.5 49 ILE B O 1
ATOM 2647 N N . TYR B 1 50 ? -0.262 -24.594 -12.656 1 95.12 50 TYR B N 1
ATOM 2648 C CA . TYR B 1 50 ? -0.649 -23.391 -11.922 1 95.12 50 TYR B CA 1
ATOM 2649 C C . TYR B 1 50 ? -0.468 -22.141 -12.789 1 95.12 50 TYR B C 1
ATOM 2651 O O . TYR B 1 50 ? 0.453 -22.078 -13.602 1 95.12 50 TYR B O 1
ATOM 2659 N N . GLU B 1 51 ? -1.325 -21.188 -12.602 1 94.75 51 GLU B N 1
ATOM 2660 C CA . GLU B 1 51 ? -1.053 -19.859 -13.117 1 94.75 51 GLU B CA 1
ATOM 2661 C C . GLU B 1 51 ? 0.098 -19.203 -12.367 1 94.75 51 GLU B C 1
ATOM 2663 O O . GLU B 1 51 ? 0.378 -19.547 -11.219 1 94.75 51 GLU B O 1
ATOM 2668 N N . PRO B 1 52 ? 0.757 -18.203 -13.023 1 97.44 52 PRO B N 1
ATOM 2669 C CA . PRO B 1 52 ? 1.835 -17.484 -12.336 1 97.44 52 PRO B CA 1
ATOM 2670 C C . PRO B 1 52 ? 1.395 -16.906 -11 1 97.44 52 PRO B C 1
ATOM 2672 O O . PRO B 1 52 ? 0.439 -16.125 -10.945 1 97.44 52 PRO B O 1
ATOM 2675 N N . SER B 1 53 ? 2.086 -17.297 -9.914 1 98.56 53 SER B N 1
ATOM 2676 C CA . SER B 1 53 ? 1.662 -16.922 -8.57 1 98.56 53 SER B CA 1
ATOM 2677 C C . SER B 1 53 ? 2.758 -17.203 -7.547 1 98.56 53 SER B C 1
ATOM 2679 O O . SER B 1 53 ? 3.74 -17.891 -7.852 1 98.56 53 SER B O 1
ATOM 2681 N N . LEU B 1 54 ? 2.656 -16.578 -6.457 1 98.56 54 LEU B N 1
ATOM 2682 C CA . LEU B 1 54 ? 3.348 -16.969 -5.238 1 98.56 54 LEU B CA 1
ATOM 2683 C C . LEU B 1 54 ? 2.463 -17.875 -4.379 1 98.56 54 LEU B C 1
ATOM 2685 O O . LEU B 1 54 ? 1.345 -17.484 -4.023 1 98.56 54 LEU B O 1
ATOM 2689 N N . MET B 1 55 ? 2.918 -19.078 -4.102 1 98.06 55 MET B N 1
ATOM 2690 C CA . MET B 1 55 ? 2.182 -20.016 -3.258 1 98.06 55 MET B CA 1
ATOM 2691 C C . MET B 1 55 ? 2.859 -20.188 -1.9 1 98.06 55 MET B C 1
ATOM 2693 O O . MET B 1 55 ? 3.928 -20.781 -1.804 1 98.06 55 MET B O 1
ATOM 2697 N N . ILE B 1 56 ? 2.25 -19.656 -0.882 1 98.12 56 ILE B N 1
ATOM 2698 C CA . ILE B 1 56 ?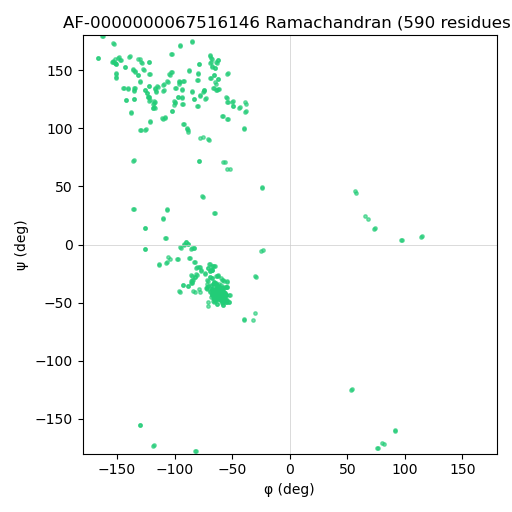 2.797 -19.734 0.468 1 98.12 56 ILE B CA 1
ATOM 2699 C C . ILE B 1 56 ? 2.105 -20.844 1.243 1 98.12 56 ILE B C 1
ATOM 2701 O O . ILE B 1 56 ? 0.882 -20.844 1.399 1 98.12 56 ILE B O 1
ATOM 2705 N N . VAL B 1 57 ? 2.824 -21.781 1.712 1 97.62 57 VAL B N 1
ATOM 2706 C CA . VAL B 1 57 ? 2.291 -22.875 2.531 1 97.62 57 VAL B CA 1
ATOM 2707 C C . VAL B 1 57 ? 2.588 -22.594 4.004 1 97.62 57 VAL B C 1
ATOM 2709 O O . VAL B 1 57 ? 3.748 -22.438 4.391 1 97.62 57 VAL B O 1
ATOM 2712 N N . VAL B 1 58 ? 1.526 -22.562 4.82 1 97.25 58 VAL B N 1
ATOM 2713 C CA . VAL B 1 58 ? 1.73 -22.188 6.219 1 97.25 58 VAL B CA 1
ATOM 2714 C C . VAL B 1 58 ? 1.581 -23.422 7.105 1 97.25 58 VAL B C 1
ATOM 2716 O O . VAL B 1 58 ? 1.965 -23.406 8.273 1 97.25 58 VAL B O 1
ATOM 2719 N N . GLN B 1 59 ? 1.033 -24.484 6.645 1 97 59 GLN B N 1
ATOM 2720 C CA . GLN B 1 59 ? 0.914 -25.781 7.277 1 97 59 GLN B CA 1
ATOM 2721 C C . GLN B 1 59 ? 0.881 -26.906 6.234 1 97 59 GLN B C 1
ATOM 2723 O O . GLN B 1 59 ? 0.303 -26.734 5.16 1 97 59 GLN B O 1
ATOM 2728 N N . GLY B 1 60 ? 1.432 -28.078 6.594 1 96.25 60 GLY B N 1
ATOM 2729 C CA . GLY B 1 60 ? 1.512 -29.156 5.633 1 96.25 60 GLY B CA 1
ATOM 2730 C C . GLY B 1 60 ? 2.678 -29.016 4.668 1 96.25 60 GLY B C 1
ATOM 2731 O O . GLY B 1 60 ? 3.584 -28.219 4.895 1 96.25 60 GLY B O 1
ATOM 2732 N N . SER B 1 61 ? 2.676 -29.891 3.646 1 96.75 61 SER B N 1
ATOM 2733 C CA . SER B 1 61 ? 3.775 -29.828 2.689 1 96.75 61 SER B CA 1
ATOM 2734 C C . SER B 1 61 ? 3.355 -30.375 1.331 1 96.75 61 SER B C 1
ATOM 2736 O O . SER B 1 61 ? 2.365 -31.109 1.229 1 96.75 61 SER B O 1
ATOM 2738 N N . LYS B 1 62 ? 4.09 -29.922 0.325 1 97.06 62 LYS B N 1
ATOM 2739 C CA . LYS B 1 62 ? 3.92 -30.359 -1.06 1 97.06 62 LYS B CA 1
ATOM 2740 C C . LYS B 1 62 ? 5.266 -30.672 -1.706 1 97.06 62 LYS B C 1
ATOM 2742 O O . LYS B 1 62 ? 6.297 -30.125 -1.3 1 97.06 62 LYS B O 1
ATOM 2747 N N . VAL B 1 63 ? 5.223 -31.594 -2.576 1 97.19 63 VAL B N 1
ATOM 2748 C CA . VAL B 1 63 ? 6.375 -31.891 -3.414 1 97.19 63 VAL B CA 1
ATOM 2749 C C . VAL B 1 63 ? 6.004 -31.734 -4.887 1 97.19 63 VAL B C 1
ATOM 2751 O O . VAL B 1 63 ? 5.039 -32.344 -5.355 1 97.19 63 VAL B O 1
ATOM 2754 N N . ALA B 1 64 ? 6.723 -30.938 -5.547 1 96.69 64 ALA B N 1
ATOM 2755 C CA . ALA B 1 64 ? 6.52 -30.719 -6.977 1 96.69 64 ALA B CA 1
ATOM 2756 C C . ALA B 1 64 ? 7.66 -31.328 -7.793 1 96.69 64 ALA B C 1
ATOM 2758 O O . ALA B 1 64 ? 8.828 -31.234 -7.398 1 96.69 64 ALA B O 1
ATOM 2759 N N . CYS B 1 65 ? 7.32 -31.938 -8.836 1 96.75 65 CYS B N 1
ATOM 2760 C CA . CYS B 1 65 ? 8.305 -32.5 -9.758 1 96.75 65 CYS B CA 1
ATOM 2761 C C . CYS B 1 65 ? 8.172 -31.844 -11.133 1 96.75 65 CYS B C 1
ATOM 2763 O O . CYS B 1 65 ? 7.125 -31.938 -11.773 1 96.75 65 CYS B O 1
ATOM 2765 N N . LEU B 1 66 ? 9.148 -31.188 -11.555 1 94.88 66 LEU B N 1
ATOM 2766 C CA . LEU B 1 66 ? 9.258 -30.547 -12.867 1 94.88 66 LEU B CA 1
ATOM 2767 C C . LEU B 1 66 ? 10.461 -31.094 -13.633 1 94.88 66 LEU B C 1
ATOM 2769 O O . LEU B 1 66 ? 11.594 -30.641 -13.43 1 94.88 66 LEU B O 1
ATOM 2773 N N . GLY B 1 67 ? 10.133 -31.953 -14.633 1 88.62 67 GLY B N 1
ATOM 2774 C CA . GLY B 1 67 ? 11.25 -32.688 -15.234 1 88.62 67 GLY B CA 1
ATOM 2775 C C . GLY B 1 67 ? 12.094 -33.406 -14.227 1 88.62 67 GLY B C 1
ATOM 2776 O O . GLY B 1 67 ? 11.578 -34.219 -13.43 1 88.62 67 GLY B O 1
ATOM 2777 N N . PRO B 1 68 ? 13.383 -33.156 -14.234 1 88.62 68 PRO B N 1
ATOM 2778 C CA . PRO B 1 68 ? 14.266 -33.844 -13.289 1 88.62 68 PRO B CA 1
ATOM 2779 C C . PRO B 1 68 ? 14.32 -33.125 -11.93 1 88.62 68 PRO B C 1
ATOM 2781 O O . PRO B 1 68 ? 14.938 -33.656 -10.992 1 88.62 68 PRO B O 1
ATOM 2784 N N . ARG B 1 69 ? 13.688 -32.062 -11.828 1 91.44 69 ARG B N 1
ATOM 2785 C CA . ARG B 1 69 ? 13.789 -31.266 -10.609 1 91.44 69 ARG B CA 1
ATOM 2786 C C . ARG B 1 69 ? 12.641 -31.578 -9.648 1 91.44 69 ARG B C 1
ATOM 2788 O O . ARG B 1 69 ? 11.508 -31.797 -10.078 1 91.44 69 ARG B O 1
ATOM 2795 N N . THR B 1 70 ? 13.023 -31.625 -8.438 1 93.44 70 THR B N 1
ATOM 2796 C CA . THR B 1 70 ? 12.039 -31.812 -7.383 1 93.44 70 THR B CA 1
ATOM 2797 C C . THR B 1 70 ? 12.125 -30.672 -6.363 1 93.44 70 THR B C 1
ATOM 2799 O O . THR B 1 70 ? 13.219 -30.312 -5.922 1 93.44 70 THR B O 1
ATOM 2802 N N . PHE B 1 71 ? 10.984 -30.094 -6.051 1 92.25 71 PHE B N 1
ATOM 2803 C CA . PHE B 1 71 ? 10.867 -28.984 -5.109 1 92.25 71 PHE B CA 1
ATOM 2804 C C . PHE B 1 71 ? 9.992 -29.375 -3.922 1 92.25 71 PHE B C 1
ATOM 2806 O O . PHE B 1 71 ? 8.859 -29.828 -4.098 1 92.25 71 PHE B O 1
ATOM 2813 N N . GLU B 1 72 ? 10.539 -29.297 -2.848 1 92.31 72 GLU B N 1
ATOM 2814 C CA . GLU B 1 72 ? 9.711 -29.406 -1.652 1 92.31 72 GLU B CA 1
ATOM 2815 C C . GLU B 1 72 ? 9.359 -28.016 -1.103 1 92.31 72 GLU B C 1
ATOM 2817 O O . GLU B 1 72 ? 10.234 -27.156 -0.98 1 92.31 72 GLU B O 1
ATOM 2822 N N . TYR B 1 73 ? 8.109 -27.812 -0.918 1 92.44 73 TYR B N 1
ATOM 2823 C CA . TYR B 1 73 ? 7.68 -26.578 -0.278 1 92.44 73 TYR B CA 1
ATOM 2824 C C . TYR B 1 73 ? 6.562 -26.844 0.727 1 92.44 73 TYR B C 1
ATOM 2826 O O . TYR B 1 73 ? 5.543 -27.438 0.387 1 92.44 73 TYR B O 1
ATOM 2834 N N . GLY B 1 74 ? 6.918 -26.609 1.983 1 93.44 74 GLY B N 1
ATOM 2835 C CA . GLY B 1 74 ? 6.027 -26.766 3.121 1 93.44 74 GLY B CA 1
ATOM 2836 C C . GLY B 1 74 ? 6.016 -25.562 4.043 1 93.44 74 GLY B C 1
ATOM 2837 O O . GLY B 1 74 ? 6.273 -24.438 3.609 1 93.44 74 GLY B O 1
ATOM 2838 N N . THR B 1 75 ? 5.652 -25.875 5.273 1 92.19 75 THR B N 1
ATOM 2839 C CA . THR B 1 75 ? 5.605 -24.812 6.273 1 92.19 75 THR B CA 1
ATOM 2840 C C . THR B 1 75 ? 6.898 -24 6.258 1 92.19 75 THR B C 1
ATOM 2842 O O . THR B 1 75 ? 7.992 -24.562 6.352 1 92.19 75 THR B O 1
ATOM 2845 N N . GLY B 1 76 ? 6.703 -22.656 5.949 1 90.81 76 GLY B N 1
ATOM 2846 C CA . GLY B 1 76 ? 7.859 -21.766 5.98 1 90.81 76 GLY B CA 1
ATOM 2847 C C . GLY B 1 76 ? 8.477 -21.547 4.613 1 90.81 76 GLY B C 1
ATOM 2848 O O . GLY B 1 76 ? 9.562 -20.969 4.504 1 90.81 76 GLY B O 1
ATOM 2849 N N . HIS B 1 77 ? 7.852 -22.109 3.574 1 95.12 77 HIS B N 1
ATOM 2850 C CA . HIS B 1 77 ? 8.32 -21.875 2.213 1 95.12 77 HIS B CA 1
ATOM 2851 C C . HIS B 1 77 ? 7.227 -21.266 1.349 1 95.12 77 HIS B C 1
ATOM 2853 O O . HIS B 1 77 ? 6.051 -21.281 1.717 1 95.12 77 HIS B O 1
ATOM 2859 N N . TYR B 1 78 ? 7.688 -20.641 0.359 1 96.19 78 TYR B N 1
ATOM 2860 C CA . TYR B 1 78 ? 6.75 -20.312 -0.708 1 96.19 78 TYR B CA 1
ATOM 2861 C C . TYR B 1 78 ? 7.316 -20.688 -2.07 1 96.19 78 TYR B C 1
ATOM 2863 O O . TYR B 1 78 ? 8.539 -20.734 -2.252 1 96.19 78 TYR B O 1
ATOM 2871 N N . LEU B 1 79 ? 6.453 -21.094 -2.939 1 96.81 79 LEU B N 1
ATOM 2872 C CA . LEU B 1 79 ? 6.773 -21.422 -4.324 1 96.81 79 LEU B CA 1
ATOM 2873 C C . LEU B 1 79 ? 6.555 -20.219 -5.234 1 96.81 79 LEU B C 1
ATOM 2875 O O . LEU B 1 79 ? 5.508 -19.562 -5.164 1 96.81 79 LEU B O 1
ATOM 2879 N N . ILE B 1 80 ? 7.57 -19.844 -6.027 1 97.56 80 ILE B N 1
ATOM 2880 C CA . ILE B 1 80 ? 7.395 -18.891 -7.117 1 97.56 80 ILE B CA 1
ATOM 2881 C C . ILE B 1 80 ? 7.102 -19.641 -8.414 1 97.56 80 ILE B C 1
ATOM 2883 O O . ILE B 1 80 ? 7.984 -20.297 -8.969 1 97.56 80 ILE B O 1
ATOM 2887 N N . GLN B 1 81 ? 5.91 -19.641 -8.805 1 97.06 81 GLN B N 1
ATOM 2888 C CA . GLN B 1 81 ? 5.52 -20.109 -10.125 1 97.06 81 GLN B CA 1
ATOM 2889 C C . GLN B 1 81 ? 5.586 -18.984 -11.156 1 97.06 81 GLN B C 1
ATOM 2891 O O . GLN B 1 81 ? 4.609 -18.266 -11.359 1 97.06 81 GLN B O 1
ATOM 2896 N N . ALA B 1 82 ? 6.648 -18.922 -11.898 1 97 82 ALA B N 1
ATOM 2897 C CA . ALA B 1 82 ? 6.852 -17.812 -12.828 1 97 82 ALA B CA 1
ATOM 2898 C C . ALA B 1 82 ? 6.133 -18.062 -14.148 1 97 82 ALA B C 1
ATOM 2900 O O . ALA B 1 82 ? 5.535 -17.156 -14.719 1 97 82 ALA B O 1
ATOM 2901 N N . LEU B 1 83 ? 6.184 -19.281 -14.594 1 96.5 83 LEU B N 1
ATOM 2902 C CA . LEU B 1 83 ? 5.48 -19.688 -15.805 1 96.5 83 LEU B CA 1
ATOM 2903 C C . LEU B 1 83 ? 4.512 -20.828 -15.523 1 96.5 83 LEU B C 1
ATOM 2905 O O . LEU B 1 83 ? 4.789 -21.688 -14.68 1 96.5 83 LEU B O 1
ATOM 2909 N N . SER B 1 84 ? 3.412 -20.828 -16.234 1 96.81 84 SER B N 1
ATOM 2910 C CA . SER B 1 84 ? 2.482 -21.953 -16.172 1 96.81 84 SER B CA 1
ATOM 2911 C C . SER B 1 84 ? 3.061 -23.188 -16.844 1 96.81 84 SER B C 1
ATOM 2913 O O . SER B 1 84 ? 2.9 -23.375 -18.047 1 96.81 84 SER B O 1
ATOM 2915 N N . VAL B 1 85 ? 3.732 -23.969 -16.078 1 96.44 85 VAL B N 1
ATOM 2916 C CA . VAL B 1 85 ? 4.32 -25.188 -16.609 1 96.44 85 VAL B CA 1
ATOM 2917 C C . VAL B 1 85 ? 3.656 -26.406 -15.977 1 96.44 85 VAL B C 1
ATOM 2919 O O . VAL B 1 85 ? 3.363 -26.406 -14.781 1 96.44 85 VAL B O 1
ATOM 2922 N N . PRO B 1 86 ? 3.336 -27.406 -16.812 1 96.75 86 PRO B N 1
ATOM 2923 C CA . PRO B 1 86 ? 2.834 -28.656 -16.234 1 96.75 86 PRO B CA 1
ATOM 2924 C C . PRO B 1 86 ? 3.854 -29.328 -15.32 1 96.75 86 PRO B C 1
ATOM 2926 O O . PRO B 1 86 ? 5.031 -29.438 -15.68 1 96.75 86 PRO B O 1
ATOM 2929 N N . PHE B 1 87 ? 3.453 -29.766 -14.188 1 96.38 87 PHE B N 1
ATOM 2930 C CA . PHE B 1 87 ? 4.301 -30.453 -13.227 1 96.38 87 PHE B CA 1
ATOM 2931 C C . PHE B 1 87 ? 3.492 -31.469 -12.422 1 96.38 87 PHE B C 1
ATOM 2933 O O . PHE B 1 87 ? 2.26 -31.453 -12.469 1 96.38 87 PHE B O 1
ATOM 2940 N N . LYS B 1 88 ? 4.141 -32.406 -11.82 1 96.56 88 LYS B N 1
ATOM 2941 C CA . LYS B 1 88 ? 3.471 -33.312 -10.898 1 96.56 88 LYS B CA 1
ATOM 2942 C C . LYS B 1 88 ? 3.553 -32.812 -9.461 1 96.56 88 LYS B C 1
ATOM 2944 O O . LYS B 1 88 ? 4.578 -32.25 -9.055 1 96.56 88 LYS B O 1
ATOM 2949 N N . CYS B 1 89 ? 2.5 -32.969 -8.758 1 96.56 89 CYS B N 1
ATOM 2950 C CA . CYS B 1 89 ? 2.451 -32.438 -7.398 1 96.56 89 CYS B CA 1
ATOM 2951 C C . CYS B 1 89 ? 1.857 -33.469 -6.438 1 96.56 89 CYS B C 1
ATOM 2953 O O . CYS B 1 89 ? 0.885 -34.156 -6.773 1 96.56 89 CYS B O 1
ATOM 2955 N N . GLU B 1 90 ? 2.463 -33.656 -5.375 1 97.31 90 GLU B N 1
ATOM 2956 C CA . GLU B 1 90 ? 2.027 -34.5 -4.258 1 97.31 90 GLU B CA 1
ATOM 2957 C C . GLU B 1 90 ? 1.815 -33.656 -2.998 1 97.31 90 GLU B C 1
ATOM 2959 O O . GLU B 1 90 ? 2.615 -32.781 -2.691 1 97.31 90 GLU B O 1
ATOM 2964 N N . THR B 1 91 ? 0.672 -33.875 -2.273 1 97.75 91 THR B N 1
ATOM 2965 C CA . THR B 1 91 ? 0.353 -33.094 -1.085 1 97.75 91 THR B CA 1
ATOM 2966 C C . THR B 1 91 ? 0.324 -34 0.157 1 97.75 91 THR B C 1
ATOM 2968 O O . THR B 1 91 ? -0.296 -35.062 0.151 1 97.75 91 THR B O 1
ATOM 2971 N N . PHE B 1 92 ? 0.959 -33.562 1.132 1 97.62 92 PHE B N 1
ATOM 2972 C CA . PHE B 1 92 ? 1.012 -34.281 2.4 1 97.62 92 PHE B CA 1
ATOM 2973 C C . PHE B 1 92 ? 0.238 -33.531 3.479 1 97.62 92 PHE B C 1
ATOM 2975 O O . PHE B 1 92 ? 0.687 -32.5 3.961 1 97.62 92 PHE B O 1
ATOM 2982 N N . ALA B 1 93 ? -0.899 -34.094 3.854 1 97.31 93 ALA B N 1
ATOM 2983 C CA . ALA B 1 93 ? -1.796 -33.531 4.875 1 97.31 93 ALA B CA 1
ATOM 2984 C C . ALA B 1 93 ? -2.605 -34.656 5.535 1 97.31 93 ALA B C 1
ATOM 2986 O O . ALA B 1 93 ? -2.695 -35.781 5 1 97.31 93 ALA B O 1
ATOM 2987 N N . THR B 1 94 ? -3.137 -34.438 6.781 1 96.56 94 THR B N 1
ATOM 2988 C CA . THR B 1 94 ? -4.059 -35.281 7.504 1 96.56 94 THR B CA 1
ATOM 2989 C C . THR B 1 94 ? -5.246 -34.5 8.039 1 96.56 94 THR B C 1
ATOM 2991 O O . THR B 1 94 ? -5.188 -33.25 8.117 1 96.56 94 THR B O 1
ATOM 2994 N N . PRO B 1 95 ? -6.363 -35.156 8.352 1 95.19 95 PRO B N 1
ATOM 2995 C CA . PRO B 1 95 ? -7.492 -34.438 8.945 1 95.19 95 PRO B CA 1
ATOM 2996 C C . PRO B 1 95 ? -7.102 -33.656 10.195 1 95.19 95 PRO B C 1
ATOM 2998 O O . PRO B 1 95 ? -7.637 -32.562 10.438 1 95.19 95 PRO B O 1
ATOM 3001 N N . GLY B 1 96 ? -6.172 -34.094 10.969 1 95.5 96 GLY B N 1
ATOM 3002 C CA . GLY B 1 96 ? -5.715 -33.406 12.172 1 95.5 96 GLY B CA 1
ATOM 3003 C C . GLY B 1 96 ? -4.738 -32.281 11.883 1 95.5 96 GLY B C 1
ATOM 3004 O O . GLY B 1 96 ? -4.551 -31.406 12.719 1 95.5 96 GLY B O 1
ATOM 3005 N N . LYS B 1 97 ? -4.066 -32.438 10.766 1 96.38 97 LYS B N 1
ATOM 3006 C CA . LYS B 1 97 ? -3.117 -31.422 10.328 1 96.38 97 LYS B CA 1
ATOM 3007 C C . LYS B 1 97 ? -3.271 -31.125 8.844 1 96.38 97 LYS B C 1
ATOM 3009 O O . LYS B 1 97 ? -2.4 -31.469 8.039 1 96.38 97 LYS B O 1
ATOM 3014 N N . PRO B 1 98 ? -4.344 -30.438 8.469 1 97.56 98 PRO B N 1
ATOM 3015 C CA . PRO B 1 98 ? -4.594 -30.125 7.059 1 97.56 98 PRO B CA 1
ATOM 3016 C C . PRO B 1 98 ? -3.51 -29.25 6.449 1 97.56 98 PRO B C 1
ATOM 3018 O O . PRO B 1 98 ? -2.719 -28.641 7.176 1 97.56 98 PRO B O 1
ATOM 3021 N N . LEU B 1 99 ? -3.412 -29.281 5.152 1 98.06 99 LEU B N 1
ATOM 3022 C CA . LEU B 1 99 ? -2.609 -28.297 4.438 1 98.06 99 LEU B CA 1
ATOM 3023 C C . LEU B 1 99 ? -3.354 -26.969 4.32 1 98.06 99 LEU B C 1
ATOM 3025 O O . LEU B 1 99 ? -4.535 -26.938 3.971 1 98.06 99 LEU B O 1
ATOM 3029 N N . TYR B 1 100 ? -2.693 -25.875 4.715 1 98.38 100 TYR B N 1
ATOM 3030 C CA . TYR B 1 100 ? -3.203 -24.531 4.516 1 98.38 100 TYR B CA 1
ATOM 3031 C C . TYR B 1 100 ? -2.186 -23.656 3.785 1 98.38 100 TYR B C 1
ATOM 3033 O O . TYR B 1 100 ? -0.989 -23.719 4.082 1 98.38 100 TYR B O 1
ATOM 3041 N N . GLY B 1 101 ? -2.615 -22.938 2.789 1 98.25 101 GLY B N 1
ATOM 3042 C CA . GLY B 1 101 ? -1.769 -22 2.08 1 98.25 101 GLY B CA 1
ATOM 3043 C C . GLY B 1 101 ? -2.545 -20.859 1.444 1 98.25 101 GLY B C 1
ATOM 3044 O O . GLY B 1 101 ? -3.775 -20.828 1.524 1 98.25 101 GLY B O 1
ATOM 3045 N N . VAL B 1 102 ? -1.816 -19.938 0.918 1 98.69 102 VAL B N 1
ATOM 3046 C CA . VAL B 1 102 ? -2.396 -18.812 0.192 1 98.69 102 VAL B CA 1
ATOM 3047 C C . VAL B 1 102 ? -1.616 -18.562 -1.099 1 98.69 102 VAL B C 1
ATOM 3049 O O . VAL B 1 102 ? -0.39 -18.688 -1.12 1 98.69 102 VAL B O 1
ATOM 3052 N N . SER B 1 103 ? -2.316 -18.375 -2.119 1 98.75 103 SER B N 1
ATOM 3053 C CA . SER B 1 103 ? -1.739 -18.078 -3.426 1 98.75 103 SER B CA 1
ATOM 3054 C C . SER B 1 103 ? -1.998 -16.625 -3.828 1 98.75 103 SER B C 1
ATOM 3056 O O . SER B 1 103 ? -3.119 -16.125 -3.699 1 98.75 103 SER B O 1
ATOM 3058 N N . VAL B 1 104 ? -1.01 -15.945 -4.281 1 98.88 104 VAL B N 1
ATOM 3059 C CA . VAL B 1 104 ? -1.096 -14.578 -4.781 1 98.88 104 VAL B CA 1
ATOM 3060 C C . VAL B 1 104 ? -0.674 -14.531 -6.246 1 98.88 104 VAL B C 1
ATOM 3062 O O . VAL B 1 104 ? 0.478 -14.828 -6.578 1 98.88 104 VAL B O 1
ATOM 3065 N N . ALA B 1 105 ? -1.589 -14.148 -7.094 1 98.69 105 ALA B N 1
ATOM 3066 C CA . ALA B 1 105 ? -1.3 -14.078 -8.523 1 98.69 105 ALA B CA 1
ATOM 3067 C C . ALA B 1 105 ? -0.195 -13.07 -8.812 1 98.69 105 ALA B C 1
ATOM 3069 O O . ALA B 1 105 ? -0.134 -12.008 -8.188 1 98.69 105 ALA B O 1
ATOM 3070 N N . ILE B 1 106 ? 0.679 -13.367 -9.75 1 98.25 106 ILE B N 1
ATOM 3071 C CA . ILE B 1 106 ? 1.685 -12.422 -10.219 1 98.25 106 ILE B CA 1
ATOM 3072 C C . ILE B 1 106 ? 1.118 -11.602 -11.375 1 98.25 106 ILE B C 1
ATOM 3074 O O . ILE B 1 106 ? 1.041 -12.078 -12.508 1 98.25 106 ILE B O 1
ATOM 3078 N N . ASP B 1 107 ? 0.696 -10.445 -11.078 1 97.31 107 ASP B N 1
ATOM 3079 C CA . ASP B 1 107 ? 0.273 -9.492 -12.094 1 97.31 107 ASP B CA 1
ATOM 3080 C C . ASP B 1 107 ? 1.477 -8.805 -12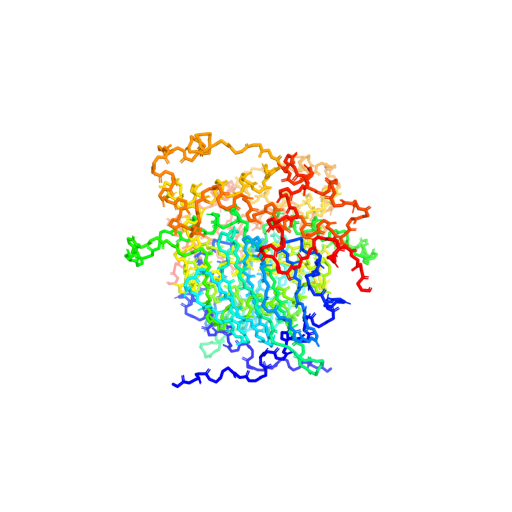.734 1 97.31 107 ASP B C 1
ATOM 3082 O O . ASP B 1 107 ? 2.209 -8.07 -12.07 1 97.31 107 ASP B O 1
ATOM 3086 N N . ARG B 1 108 ? 1.66 -8.938 -13.969 1 95.62 108 ARG B N 1
ATOM 3087 C CA . ARG B 1 108 ? 2.865 -8.469 -14.648 1 95.62 108 ARG B CA 1
ATOM 3088 C C . ARG B 1 108 ? 2.924 -6.941 -14.656 1 95.62 108 ARG B C 1
ATOM 3090 O O . ARG B 1 108 ? 4.008 -6.359 -14.664 1 95.62 108 ARG B O 1
ATOM 3097 N N . VAL B 1 109 ? 1.786 -6.324 -14.773 1 96.81 109 VAL B N 1
ATOM 3098 C CA . VAL B 1 109 ? 1.759 -4.863 -14.758 1 96.81 109 VAL B CA 1
ATOM 3099 C C . VAL B 1 109 ? 2.246 -4.352 -13.406 1 96.81 109 VAL B C 1
ATOM 3101 O O . VAL B 1 109 ? 3.148 -3.516 -13.336 1 96.81 109 VAL B O 1
ATOM 3104 N N . LEU B 1 110 ? 1.66 -4.883 -12.344 1 97.69 110 LEU B N 1
ATOM 3105 C CA . LEU B 1 110 ? 2.066 -4.508 -11 1 97.69 110 LEU B CA 1
ATOM 3106 C C . LEU B 1 110 ? 3.539 -4.832 -10.766 1 97.69 110 LEU B C 1
ATOM 3108 O O . LEU B 1 110 ? 4.277 -4.02 -10.203 1 97.69 110 LEU B O 1
ATOM 3112 N N . LEU B 1 111 ? 3.963 -6.012 -11.164 1 98.06 111 LEU B N 1
ATOM 3113 C CA . LEU B 1 111 ? 5.355 -6.422 -11.023 1 98.06 111 LEU B CA 1
ATOM 3114 C C . LEU B 1 111 ? 6.281 -5.457 -11.758 1 98.06 111 LEU B C 1
ATOM 3116 O O . LEU B 1 111 ? 7.332 -5.078 -11.234 1 98.06 111 LEU B O 1
ATOM 3120 N N . GLY B 1 112 ? 5.895 -5.117 -12.961 1 97.44 112 GLY B N 1
ATOM 3121 C CA . GLY B 1 112 ? 6.672 -4.164 -13.734 1 97.44 112 GLY B CA 1
ATOM 3122 C C . GLY B 1 112 ? 6.824 -2.822 -13.039 1 97.44 112 GLY B C 1
ATOM 3123 O O . GLY B 1 112 ? 7.91 -2.234 -13.047 1 97.44 112 GLY B O 1
ATOM 3124 N N . GLU B 1 113 ? 5.75 -2.33 -12.438 1 97.06 113 GLU B N 1
ATOM 3125 C CA . GLU B 1 113 ? 5.785 -1.085 -11.672 1 97.06 113 GLU B CA 1
ATOM 3126 C C . GLU B 1 113 ? 6.797 -1.162 -10.531 1 97.06 113 GLU B C 1
ATOM 3128 O O . GLU B 1 113 ? 7.566 -0.224 -10.32 1 97.06 113 GLU B O 1
ATOM 3133 N N . LEU B 1 114 ? 6.789 -2.23 -9.836 1 97.94 114 LEU B N 1
ATOM 3134 C CA . LEU B 1 114 ? 7.688 -2.414 -8.695 1 97.94 114 LEU B CA 1
ATOM 3135 C C . LEU B 1 114 ? 9.141 -2.463 -9.156 1 97.94 114 LEU B C 1
ATOM 3137 O O . LEU B 1 114 ? 10 -1.793 -8.578 1 97.94 114 LEU B O 1
ATOM 3141 N N . VAL B 1 115 ? 9.383 -3.229 -10.172 1 96.81 115 VAL B N 1
ATOM 3142 C CA . VAL B 1 115 ? 10.742 -3.379 -10.68 1 96.81 115 VAL B CA 1
ATOM 3143 C C . VAL B 1 115 ? 11.266 -2.029 -11.164 1 96.81 115 VAL B C 1
ATOM 3145 O O . VAL B 1 115 ? 12.422 -1.682 -10.922 1 96.81 115 VAL B O 1
ATOM 3148 N N . GLN B 1 116 ? 10.414 -1.334 -11.883 1 96.12 116 GLN B N 1
ATOM 3149 C CA . GLN B 1 116 ? 10.789 -0.008 -12.359 1 96.12 116 GLN B CA 1
ATOM 3150 C C . GLN B 1 116 ? 11.125 0.919 -11.195 1 96.12 116 GLN B C 1
ATOM 3152 O O . GLN B 1 116 ? 12.133 1.628 -11.227 1 96.12 116 GLN B O 1
ATOM 3157 N N . ALA B 1 117 ? 10.312 0.911 -10.203 1 96.06 117 ALA B N 1
ATOM 3158 C CA . ALA B 1 117 ? 10.508 1.769 -9.039 1 96.06 117 ALA B CA 1
ATOM 3159 C C . ALA B 1 117 ? 11.797 1.414 -8.305 1 96.06 117 ALA B C 1
ATOM 3161 O O . ALA B 1 117 ? 12.5 2.297 -7.812 1 96.06 117 ALA B O 1
ATOM 3162 N N . MET B 1 118 ? 12.133 0.191 -8.211 1 95.06 118 MET B N 1
ATOM 3163 C CA . MET B 1 118 ? 13.281 -0.303 -7.445 1 95.06 118 MET B CA 1
ATOM 3164 C C . MET B 1 118 ? 14.578 -0.086 -8.211 1 95.06 118 MET B C 1
ATOM 3166 O O . MET B 1 118 ? 15.656 -0.058 -7.621 1 95.06 118 MET B O 1
ATOM 3170 N N . GLY B 1 119 ? 14.43 0.108 -9.492 1 91.81 119 GLY B N 1
ATOM 3171 C CA . GLY B 1 119 ? 15.633 0.269 -10.297 1 91.81 119 GLY B CA 1
ATOM 3172 C C . GLY B 1 119 ? 16.359 -1.039 -10.555 1 91.81 119 GLY B C 1
ATOM 3173 O O . GLY B 1 119 ? 15.844 -2.113 -10.234 1 91.81 119 GLY B O 1
ATOM 3174 N N . PRO B 1 120 ? 17.484 -0.896 -11.188 1 85.56 120 PRO B N 1
ATOM 3175 C CA . PRO B 1 120 ? 18.203 -2.111 -11.547 1 85.56 120 PRO B CA 1
ATOM 3176 C C . PRO B 1 120 ? 18.703 -2.883 -10.328 1 85.56 120 PRO B C 1
ATOM 3178 O O . PRO B 1 120 ? 18.938 -2.293 -9.266 1 85.56 120 PRO B O 1
ATOM 3181 N N . ALA B 1 121 ? 18.703 -4.051 -10.461 1 79.94 121 ALA B N 1
ATOM 3182 C CA . ALA B 1 121 ? 19.219 -4.875 -9.375 1 79.94 121 ALA B CA 1
ATOM 3183 C C . ALA B 1 121 ? 20.656 -4.523 -9.055 1 79.94 121 ALA B C 1
ATOM 3185 O O . ALA B 1 121 ? 21.438 -4.184 -9.945 1 79.94 121 ALA B O 1
ATOM 3186 N N . SER B 1 122 ? 20.938 -3.871 -7.809 1 63.28 122 SER B N 1
ATOM 3187 C CA . SER B 1 122 ? 22.297 -3.496 -7.484 1 63.28 122 SER B CA 1
ATOM 3188 C C . SER B 1 122 ? 23.281 -4.578 -7.914 1 63.28 122 SER B C 1
ATOM 3190 O O . SER B 1 122 ? 24.422 -4.277 -8.289 1 63.28 122 SER B O 1
ATOM 3192 N N . GLY B 1 123 ? 23.281 -5.758 -7.379 1 54.34 123 GLY B N 1
ATOM 3193 C CA . GLY B 1 123 ? 24.266 -6.797 -7.59 1 54.34 123 GLY B CA 1
ATOM 3194 C C . GLY B 1 123 ? 24.141 -7.477 -8.938 1 54.34 123 GLY B C 1
ATOM 3195 O O . GLY B 1 123 ? 23.109 -7.367 -9.602 1 54.34 123 GLY B O 1
ATOM 3196 N N . GLN B 1 124 ? 25.391 -7.586 -9.562 1 47.91 124 GLN B N 1
ATOM 3197 C CA . GLN B 1 124 ? 25.922 -7.996 -10.867 1 47.91 124 GLN B CA 1
ATOM 3198 C C . GLN B 1 124 ? 25.047 -9.094 -11.484 1 47.91 124 GLN B C 1
ATOM 3200 O O . GLN B 1 124 ? 25.109 -9.336 -12.688 1 47.91 124 GLN B O 1
ATOM 3205 N N . GLU B 1 125 ? 24.984 -10.398 -10.805 1 45.09 125 GLU B N 1
ATOM 3206 C CA . GLU B 1 125 ? 25.172 -11.625 -11.562 1 45.09 125 GLU B CA 1
ATOM 3207 C C . GLU B 1 125 ? 23.922 -11.969 -12.375 1 45.09 125 GLU B C 1
ATOM 3209 O O . GLU B 1 125 ? 22.938 -12.484 -11.836 1 45.09 125 GLU B O 1
ATOM 3214 N N . SER B 1 126 ? 23.297 -11.039 -12.984 1 49.16 126 SER B N 1
ATOM 3215 C CA . SER B 1 126 ? 22.484 -11.57 -14.078 1 49.16 126 SER B CA 1
ATOM 3216 C C . SER B 1 126 ? 23.031 -12.906 -14.57 1 49.16 126 SER B C 1
ATOM 3218 O O . SER B 1 126 ? 23.984 -12.945 -15.352 1 49.16 126 SER B O 1
ATOM 3220 N N . GLN B 1 127 ? 23.266 -13.727 -13.75 1 49.5 127 GLN B N 1
ATOM 3221 C CA . GLN B 1 127 ? 23.812 -14.992 -14.219 1 49.5 127 GLN B CA 1
ATOM 3222 C C . GLN B 1 127 ? 23.078 -15.469 -15.477 1 49.5 127 GLN B C 1
ATOM 3224 O O . GLN B 1 127 ? 21.875 -15.297 -15.602 1 49.5 127 GLN B O 1
ATOM 3229 N N . MET B 1 128 ? 23.797 -15.594 -16.578 1 52.38 128 MET B N 1
ATOM 3230 C CA . MET B 1 128 ? 23.703 -16.25 -17.875 1 52.38 128 MET B CA 1
ATOM 3231 C C . MET B 1 128 ? 22.75 -17.438 -17.812 1 52.38 128 MET B C 1
ATOM 3233 O O . MET B 1 128 ? 22.438 -18.031 -18.844 1 52.38 128 MET B O 1
ATOM 3237 N N . GLN B 1 129 ? 22.234 -17.75 -16.516 1 66.56 129 GLN B N 1
ATOM 3238 C CA . GLN B 1 129 ? 21.422 -18.953 -16.547 1 66.56 129 GLN B CA 1
ATOM 3239 C C . GLN B 1 129 ? 19.938 -18.625 -16.734 1 66.56 129 GLN B C 1
ATOM 3241 O O . GLN B 1 129 ? 19.469 -17.578 -16.281 1 66.56 129 GLN B O 1
ATOM 3246 N N . THR B 1 130 ? 19.375 -19.297 -17.578 1 76.44 130 THR B N 1
ATOM 3247 C CA . THR B 1 130 ? 17.953 -19.172 -17.828 1 76.44 130 THR B CA 1
ATOM 3248 C C . THR B 1 130 ? 17.156 -19.25 -16.516 1 76.44 130 THR B C 1
ATOM 3250 O O . THR B 1 130 ? 17.359 -20.172 -15.727 1 76.44 130 THR B O 1
ATOM 3253 N N . PRO B 1 131 ? 16.391 -18.172 -16.312 1 86.38 131 PRO B N 1
ATOM 3254 C CA . PRO B 1 131 ? 15.586 -18.219 -15.094 1 86.38 131 PRO B CA 1
ATOM 3255 C C . PRO B 1 131 ? 14.727 -19.484 -15 1 86.38 131 PRO B C 1
ATOM 3257 O O . PRO B 1 131 ? 14.289 -20.016 -16.031 1 86.38 131 PRO B O 1
ATOM 3260 N N . GLU B 1 132 ? 14.539 -19.922 -13.805 1 90.94 132 GLU B N 1
ATOM 3261 C CA . GLU B 1 132 ? 13.695 -21.094 -13.578 1 90.94 132 GLU B CA 1
ATOM 3262 C C . GLU B 1 132 ? 12.219 -20.719 -13.594 1 90.94 132 GLU B C 1
ATOM 3264 O O . GLU B 1 132 ? 11.836 -19.688 -13.062 1 90.94 132 GLU B O 1
ATOM 3269 N N . SER B 1 133 ? 11.414 -21.609 -14.172 1 94.81 133 SER B N 1
ATOM 3270 C CA . SER B 1 133 ? 9.977 -21.375 -14.266 1 94.81 133 SER B CA 1
ATOM 3271 C C . SER B 1 133 ? 9.297 -21.547 -12.914 1 94.81 133 SER B C 1
ATOM 3273 O O . SER B 1 133 ? 8.211 -21.016 -12.68 1 94.81 133 SER B O 1
ATOM 3275 N N . MET B 1 134 ? 9.898 -22.344 -12.031 1 95 134 MET B N 1
ATOM 3276 C CA . MET B 1 134 ? 9.383 -22.656 -10.703 1 95 134 MET B CA 1
ATOM 3277 C C . MET B 1 134 ? 10.516 -22.781 -9.695 1 95 134 MET B C 1
ATOM 3279 O O . MET B 1 134 ? 11.555 -23.391 -9.992 1 95 134 MET B O 1
ATOM 3283 N N . THR B 1 135 ? 10.328 -22.172 -8.531 1 94.56 135 THR B N 1
ATOM 3284 C CA . THR B 1 135 ? 11.359 -22.266 -7.496 1 94.56 135 THR B CA 1
ATOM 3285 C C . THR B 1 135 ? 10.734 -22.172 -6.109 1 94.56 135 THR B C 1
ATOM 3287 O O . THR B 1 135 ? 9.719 -21.484 -5.922 1 94.56 135 THR B O 1
ATOM 3290 N N . SER B 1 136 ? 11.273 -22.906 -5.199 1 95.5 136 SER B N 1
ATOM 3291 C CA . SER B 1 136 ? 10.875 -22.844 -3.797 1 95.5 136 SER B CA 1
ATOM 3292 C C . SER B 1 136 ? 11.836 -21.984 -2.982 1 95.5 136 SER B C 1
ATOM 3294 O O . SER B 1 136 ? 13.055 -22.078 -3.145 1 95.5 136 SER B O 1
ATOM 3296 N N . VAL B 1 137 ? 11.297 -21.125 -2.158 1 95.94 137 VAL B N 1
ATOM 3297 C CA . VAL B 1 137 ? 12.078 -20.156 -1.392 1 95.94 137 VAL B CA 1
ATOM 3298 C C . VAL B 1 137 ? 11.68 -20.219 0.08 1 95.94 137 VAL B C 1
ATOM 3300 O O . VAL B 1 137 ? 10.492 -20.359 0.399 1 95.94 137 VAL B O 1
ATOM 3303 N N . ARG B 1 138 ? 12.633 -20.109 0.995 1 95.81 138 ARG B N 1
ATOM 3304 C CA . ARG B 1 138 ? 12.32 -19.984 2.416 1 95.81 138 ARG B CA 1
ATOM 3305 C C . ARG B 1 138 ? 11.672 -18.641 2.723 1 95.81 138 ARG B C 1
ATOM 3307 O O . ARG B 1 138 ? 12.07 -17.609 2.18 1 95.81 138 ARG B O 1
ATOM 3314 N N . ILE B 1 139 ? 10.758 -18.672 3.609 1 95.88 139 ILE B N 1
ATOM 3315 C CA . ILE B 1 139 ? 10.078 -17.438 4 1 95.88 139 ILE B CA 1
ATOM 3316 C C . ILE B 1 139 ? 10.914 -16.703 5.035 1 95.88 139 ILE B C 1
ATOM 3318 O O . ILE B 1 139 ? 11.344 -17.281 6.035 1 95.88 139 ILE B O 1
ATOM 3322 N N . ASP B 1 140 ? 11.219 -15.5 4.781 1 96.31 140 ASP B N 1
ATOM 3323 C CA . ASP B 1 140 ? 11.867 -14.656 5.781 1 96.31 140 ASP B CA 1
ATOM 3324 C C . ASP B 1 140 ? 10.844 -13.82 6.543 1 96.31 140 ASP B C 1
ATOM 3326 O O . ASP B 1 140 ? 9.648 -13.859 6.238 1 96.31 140 ASP B O 1
ATOM 3330 N N . PRO B 1 141 ? 11.234 -13.148 7.594 1 95.62 141 PRO B N 1
ATOM 3331 C CA . PRO B 1 141 ? 10.289 -12.398 8.43 1 95.62 141 PRO B CA 1
ATOM 3332 C C . PRO B 1 141 ? 9.516 -11.344 7.648 1 95.62 141 PRO B C 1
ATOM 3334 O O . PRO B 1 141 ? 8.32 -11.148 7.891 1 95.62 141 PRO B O 1
ATOM 3337 N N . ALA B 1 142 ? 10.164 -10.672 6.738 1 96.25 142 ALA B N 1
ATOM 3338 C CA . ALA B 1 142 ? 9.492 -9.641 5.949 1 96.25 142 ALA B CA 1
ATOM 3339 C C . ALA B 1 142 ? 8.352 -10.234 5.125 1 96.25 142 ALA B C 1
ATOM 3341 O O . ALA B 1 142 ? 7.25 -9.68 5.086 1 96.25 142 ALA B O 1
ATOM 3342 N N . MET B 1 143 ? 8.641 -11.352 4.484 1 97.38 143 MET B N 1
ATOM 3343 C CA . MET B 1 143 ? 7.609 -12.055 3.719 1 97.38 143 MET B CA 1
ATOM 3344 C C . MET B 1 143 ? 6.488 -12.539 4.633 1 97.38 143 MET B C 1
ATOM 3346 O O . MET B 1 143 ? 5.309 -12.367 4.32 1 97.38 143 MET B O 1
ATOM 3350 N N . ARG B 1 144 ? 6.84 -13.062 5.734 1 97.38 144 ARG B N 1
ATOM 3351 C CA . ARG B 1 144 ? 5.84 -13.547 6.68 1 97.38 144 ARG B CA 1
ATOM 3352 C C . ARG B 1 144 ? 4.918 -12.414 7.129 1 97.38 144 ARG B C 1
ATOM 3354 O O . ARG B 1 144 ? 3.699 -12.578 7.168 1 97.38 144 ARG B O 1
ATOM 3361 N N . ASP B 1 145 ? 5.48 -11.273 7.473 1 96.88 145 ASP B N 1
ATOM 3362 C CA . ASP B 1 145 ? 4.711 -10.125 7.941 1 96.88 145 ASP B CA 1
ATOM 3363 C C . ASP B 1 145 ? 3.764 -9.617 6.855 1 96.88 145 ASP B C 1
ATOM 3365 O O . ASP B 1 145 ? 2.613 -9.281 7.141 1 96.88 145 ASP B O 1
ATOM 3369 N N . SER B 1 146 ? 4.277 -9.539 5.621 1 98.25 146 SER B N 1
ATOM 3370 C CA . SER B 1 146 ? 3.443 -9.062 4.52 1 98.25 146 SER B CA 1
ATOM 3371 C C . SER B 1 146 ? 2.277 -10.016 4.262 1 98.25 146 SER B C 1
ATOM 3373 O O . SER B 1 146 ? 1.152 -9.57 4.02 1 98.25 146 SER B O 1
ATOM 3375 N N . VAL B 1 147 ? 2.551 -11.289 4.371 1 98.5 147 VAL B N 1
ATOM 3376 C CA . VAL B 1 147 ? 1.508 -12.289 4.172 1 98.5 147 VAL B CA 1
ATOM 3377 C C . VAL B 1 147 ? 0.479 -12.195 5.297 1 98.5 147 VAL B C 1
ATOM 3379 O O . VAL B 1 147 ? -0.726 -12.297 5.055 1 98.5 147 VAL B O 1
ATOM 3382 N N . GLU B 1 148 ? 0.941 -12.055 6.473 1 98.31 148 GLU B N 1
ATOM 3383 C CA . GLU B 1 148 ? 0.02 -11.93 7.602 1 98.31 148 GLU B CA 1
ATOM 3384 C C . GLU B 1 148 ? -0.915 -10.742 7.422 1 98.31 148 GLU B C 1
ATOM 3386 O O . GLU B 1 148 ? -2.119 -10.844 7.664 1 98.31 148 GLU B O 1
ATOM 3391 N N . ARG B 1 149 ? -0.363 -9.578 7.012 1 98.12 149 ARG B N 1
ATOM 3392 C CA . ARG B 1 149 ? -1.187 -8.398 6.793 1 98.12 149 ARG B CA 1
ATOM 3393 C C . ARG B 1 149 ? -2.189 -8.625 5.668 1 98.12 149 ARG B C 1
ATOM 3395 O O . ARG B 1 149 ? -3.334 -8.172 5.75 1 98.12 149 ARG B O 1
ATOM 3402 N N . LEU B 1 150 ? -1.758 -9.305 4.641 1 98.81 150 LEU B N 1
ATOM 3403 C CA . LEU B 1 150 ? -2.66 -9.648 3.545 1 98.81 150 LEU B CA 1
ATOM 3404 C C . LEU B 1 150 ? -3.805 -10.523 4.035 1 98.81 150 LEU B C 1
ATOM 3406 O O . LEU B 1 150 ? -4.969 -10.266 3.729 1 98.81 150 LEU B O 1
ATOM 3410 N N . LEU B 1 151 ? -3.43 -11.562 4.824 1 98.75 151 LEU B N 1
ATOM 3411 C CA . LEU B 1 151 ? -4.441 -12.492 5.312 1 98.75 151 LEU B CA 1
ATOM 3412 C C . LEU B 1 151 ? -5.418 -11.797 6.25 1 98.75 151 LEU B C 1
ATOM 3414 O O . LEU B 1 151 ? -6.625 -12.055 6.203 1 98.75 151 LEU B O 1
ATOM 3418 N N . ARG B 1 152 ? -4.988 -10.93 7.133 1 98.44 152 ARG B N 1
ATOM 3419 C CA . ARG B 1 152 ? -5.871 -10.156 7.996 1 98.44 152 ARG B CA 1
ATOM 3420 C C . ARG B 1 152 ? -6.816 -9.289 7.168 1 98.44 152 ARG B C 1
ATOM 3422 O O . ARG B 1 152 ? -8 -9.172 7.484 1 98.44 152 ARG B O 1
ATOM 3429 N N . CYS B 1 153 ? -6.273 -8.672 6.172 1 98.44 153 CYS B N 1
ATOM 3430 C CA . CYS B 1 153 ? -7.055 -7.84 5.266 1 98.44 153 CYS B CA 1
ATOM 3431 C C . CYS B 1 153 ? -8.234 -8.617 4.688 1 98.44 153 CYS B C 1
ATOM 3433 O O . CYS B 1 153 ? -9.328 -8.07 4.539 1 98.44 153 CYS B O 1
ATOM 3435 N N . LEU B 1 154 ? -8.055 -9.906 4.402 1 98.69 154 LEU B N 1
ATOM 3436 C CA . LEU B 1 154 ? -9.07 -10.727 3.758 1 98.69 154 LEU B CA 1
ATOM 3437 C C . LEU B 1 154 ? -10.289 -10.891 4.66 1 98.69 154 LEU B C 1
ATOM 3439 O O . LEU B 1 154 ? -11.359 -11.297 4.199 1 98.69 154 LEU B O 1
ATOM 3443 N N . HIS B 1 155 ? -10.188 -10.648 5.945 1 98.38 155 HIS B N 1
ATOM 3444 C CA . HIS B 1 155 ? -11.297 -10.797 6.879 1 98.38 155 HIS B CA 1
ATOM 3445 C C . HIS B 1 155 ? -12.062 -9.484 7.035 1 98.38 155 HIS B C 1
ATOM 3447 O O . HIS B 1 155 ? -13.023 -9.406 7.809 1 98.38 155 HIS B O 1
ATOM 3453 N N . ASP B 1 156 ? -11.695 -8.422 6.375 1 97.19 156 ASP B N 1
ATOM 3454 C CA . ASP B 1 156 ? -12.328 -7.105 6.43 1 97.19 156 ASP B CA 1
ATOM 3455 C C . ASP B 1 156 ? -12.617 -6.582 5.027 1 97.19 156 ASP B C 1
ATOM 3457 O O . ASP B 1 156 ? -11.75 -5.977 4.391 1 97.19 156 ASP B O 1
ATOM 3461 N N . PRO B 1 157 ? -13.844 -6.734 4.566 1 96 157 PRO B N 1
ATOM 3462 C CA . PRO B 1 157 ? -14.203 -6.324 3.207 1 96 157 PRO B CA 1
ATOM 3463 C C . PRO B 1 157 ? -13.859 -4.863 2.922 1 96 157 PRO B C 1
ATOM 3465 O O . PRO B 1 157 ? -13.461 -4.523 1.806 1 96 157 PRO B O 1
ATOM 3468 N N . LEU B 1 158 ? -14.008 -4.008 3.889 1 95.44 158 LEU B N 1
ATOM 3469 C CA . LEU B 1 158 ? -13.68 -2.598 3.711 1 95.44 158 LEU B CA 1
ATOM 3470 C C . LEU B 1 158 ? -12.18 -2.416 3.482 1 95.44 158 LEU B C 1
ATOM 3472 O O . LEU B 1 158 ? -11.773 -1.639 2.617 1 95.44 158 LEU B O 1
ATOM 3476 N N . GLU B 1 159 ? -11.391 -3.07 4.309 1 97.12 159 GLU B N 1
ATOM 3477 C CA . GLU B 1 159 ? -9.953 -2.992 4.098 1 97.12 159 GLU B CA 1
ATOM 3478 C C . GLU B 1 159 ? -9.562 -3.549 2.73 1 97.12 159 GLU B C 1
ATOM 3480 O O . GLU B 1 159 ? -8.672 -3.014 2.066 1 97.12 159 GLU B O 1
ATOM 3485 N N . CYS B 1 160 ? -10.211 -4.676 2.309 1 97.88 160 CYS B N 1
ATOM 3486 C CA . CYS B 1 160 ? -9.922 -5.238 0.994 1 97.88 160 CYS B CA 1
ATOM 3487 C C . CYS B 1 160 ? -10.156 -4.207 -0.104 1 97.88 160 CYS B C 1
ATOM 3489 O O . CYS B 1 160 ? -9.352 -4.078 -1.026 1 97.88 160 CYS B O 1
ATOM 3491 N N . GLN B 1 161 ? -11.227 -3.471 0.036 1 96.69 161 GLN B N 1
ATOM 3492 C CA . GLN B 1 161 ? -11.57 -2.467 -0.964 1 96.69 161 GLN B CA 1
ATOM 3493 C C . GLN B 1 161 ? -10.555 -1.329 -0.976 1 96.69 161 GLN B C 1
ATOM 3495 O O . GLN B 1 161 ? -10.172 -0.847 -2.043 1 96.69 161 GLN B O 1
ATOM 3500 N N . ALA B 1 162 ? -10.086 -0.948 0.185 1 97.38 162 ALA B N 1
ATOM 3501 C CA . ALA B 1 162 ? -9.281 0.262 0.325 1 97.38 162 ALA B CA 1
ATOM 3502 C C . ALA B 1 162 ? -7.793 -0.054 0.21 1 97.38 162 ALA B C 1
ATOM 3504 O O . ALA B 1 162 ? -7.023 0.736 -0.344 1 97.38 162 ALA B O 1
ATOM 3505 N N . MET B 1 163 ? -7.398 -1.243 0.725 1 98.12 163 MET B N 1
ATOM 3506 C CA . MET B 1 163 ? -5.973 -1.503 0.911 1 98.12 163 MET B CA 1
ATOM 3507 C C . MET B 1 163 ? -5.562 -2.801 0.222 1 98.12 163 MET B C 1
ATOM 3509 O O . MET B 1 163 ? -4.387 -3.164 0.222 1 98.12 163 MET B O 1
ATOM 3513 N N . GLY B 1 164 ? -6.48 -3.551 -0.36 1 98.44 164 GLY B N 1
ATOM 3514 C CA . GLY B 1 164 ? -6.191 -4.863 -0.917 1 98.44 164 GLY B CA 1
ATOM 3515 C C . GLY B 1 164 ? -5.027 -4.859 -1.888 1 98.44 164 GLY B C 1
ATOM 3516 O O . GLY B 1 164 ? -4.125 -5.691 -1.788 1 98.44 164 GLY B O 1
ATOM 3517 N N . GLN B 1 165 ? -5.074 -3.936 -2.824 1 97.25 165 GLN B N 1
ATOM 3518 C CA . GLN B 1 165 ? -4.016 -3.832 -3.822 1 97.25 165 GLN B CA 1
ATOM 3519 C C . GLN B 1 165 ? -2.67 -3.523 -3.168 1 97.25 165 GLN B C 1
ATOM 3521 O O . GLN B 1 165 ? -1.637 -4.055 -3.582 1 97.25 165 GLN B O 1
ATOM 3526 N N . ALA B 1 166 ? -2.709 -2.68 -2.201 1 97.81 166 ALA B N 1
ATOM 3527 C CA . ALA B 1 166 ? -1.48 -2.342 -1.487 1 97.81 166 ALA B CA 1
ATOM 3528 C C . ALA B 1 166 ? -0.909 -3.561 -0.77 1 97.81 166 ALA B C 1
ATOM 3530 O O . ALA B 1 166 ? 0.311 -3.719 -0.678 1 97.81 166 ALA B O 1
ATOM 3531 N N . ARG B 1 167 ? -1.785 -4.406 -0.185 1 98.75 167 ARG B N 1
ATOM 3532 C CA . ARG B 1 167 ? -1.342 -5.621 0.494 1 98.75 167 ARG B CA 1
ATOM 3533 C C . ARG B 1 167 ? -0.691 -6.59 -0.486 1 98.75 167 ARG B C 1
ATOM 3535 O O . ARG B 1 167 ? 0.347 -7.184 -0.185 1 98.75 167 ARG B O 1
ATOM 3542 N N . ILE B 1 168 ? -1.297 -6.734 -1.636 1 98.81 168 ILE B N 1
ATOM 3543 C CA . ILE B 1 168 ? -0.751 -7.598 -2.68 1 98.81 168 ILE B CA 1
ATOM 3544 C C . ILE B 1 168 ? 0.608 -7.066 -3.129 1 98.81 168 ILE B C 1
ATOM 3546 O O . ILE B 1 168 ? 1.566 -7.832 -3.262 1 98.81 168 ILE B O 1
ATOM 3550 N N . ARG B 1 169 ? 0.695 -5.77 -3.357 1 98.56 169 ARG B N 1
ATOM 3551 C CA . ARG B 1 169 ? 1.941 -5.121 -3.748 1 98.56 169 ARG B CA 1
ATOM 3552 C C . ARG B 1 169 ? 3.051 -5.41 -2.742 1 98.56 169 ARG B C 1
ATOM 3554 O O . ARG B 1 169 ? 4.191 -5.672 -3.127 1 98.56 169 ARG B O 1
ATOM 3561 N N . GLU B 1 170 ? 2.697 -5.328 -1.459 1 98.56 170 GLU B N 1
ATOM 3562 C CA . GLU B 1 170 ? 3.68 -5.555 -0.404 1 98.56 170 GLU B CA 1
ATOM 3563 C C . GLU B 1 170 ? 4.23 -6.977 -0.461 1 98.56 170 GLU B C 1
ATOM 3565 O O . GLU B 1 170 ? 5.43 -7.191 -0.27 1 98.56 170 GLU B O 1
ATOM 3570 N N . VAL B 1 171 ? 3.393 -7.945 -0.695 1 98.81 171 VAL B N 1
ATOM 3571 C CA . VAL B 1 171 ? 3.82 -9.336 -0.79 1 98.81 171 VAL B CA 1
ATOM 3572 C C . VAL B 1 171 ? 4.758 -9.508 -1.981 1 98.81 171 VAL B C 1
ATOM 3574 O O . VAL B 1 171 ? 5.82 -10.125 -1.86 1 98.81 171 VAL B O 1
ATOM 3577 N N . LEU B 1 172 ? 4.387 -8.961 -3.125 1 98.69 172 LEU B N 1
ATOM 3578 C CA . LEU B 1 172 ? 5.227 -9.055 -4.312 1 98.69 172 LEU B CA 1
ATOM 3579 C C . LEU B 1 172 ? 6.555 -8.336 -4.102 1 98.69 172 LEU B C 1
ATOM 3581 O O . LEU B 1 172 ? 7.602 -8.82 -4.535 1 98.69 172 LEU B O 1
ATOM 3585 N N . TYR B 1 173 ? 6.516 -7.215 -3.418 1 98.62 173 TYR B N 1
ATOM 3586 C CA . TYR B 1 173 ? 7.73 -6.473 -3.088 1 98.62 173 TYR B CA 1
ATOM 3587 C C . TYR B 1 173 ? 8.664 -7.312 -2.23 1 98.62 173 TYR B C 1
ATOM 3589 O O . TYR B 1 173 ? 9.875 -7.344 -2.467 1 98.62 173 TYR B O 1
ATOM 3597 N N . SER B 1 174 ? 8.078 -7.973 -1.199 1 98.06 174 SER B N 1
ATOM 3598 C CA . SER B 1 174 ? 8.883 -8.836 -0.34 1 98.06 174 SER B CA 1
ATOM 3599 C C . SER B 1 174 ? 9.562 -9.938 -1.145 1 98.06 174 SER B C 1
ATOM 3601 O O . SER B 1 174 ? 10.727 -10.266 -0.894 1 98.06 174 SER B O 1
ATOM 3603 N N . ALA B 1 175 ? 8.844 -10.5 -2.113 1 98 175 ALA B N 1
ATOM 3604 C CA . ALA B 1 175 ? 9.43 -11.531 -2.975 1 98 175 ALA B CA 1
ATOM 3605 C C . ALA B 1 175 ? 10.562 -10.953 -3.822 1 98 175 ALA B C 1
ATOM 3607 O O . ALA B 1 175 ? 11.586 -11.609 -4.031 1 98 175 ALA B O 1
ATOM 3608 N N . LEU B 1 176 ? 10.406 -9.711 -4.309 1 96.88 176 LEU B N 1
ATOM 3609 C CA . LEU B 1 176 ? 11.391 -9.047 -5.152 1 96.88 176 LEU B CA 1
ATOM 3610 C C . LEU B 1 176 ? 12.648 -8.703 -4.355 1 96.88 176 LEU B C 1
ATOM 3612 O O . LEU B 1 176 ? 13.711 -8.469 -4.938 1 96.88 176 LEU B O 1
ATOM 3616 N N . ARG B 1 177 ? 12.469 -8.609 -3.062 1 96.31 177 ARG B N 1
ATOM 3617 C CA . ARG B 1 177 ? 13.617 -8.352 -2.203 1 96.31 177 ARG B CA 1
ATOM 3618 C C . ARG B 1 177 ? 14.305 -9.648 -1.806 1 96.31 177 ARG B C 1
ATOM 3620 O O . ARG B 1 177 ? 15.383 -9.633 -1.202 1 96.31 177 ARG B O 1
ATOM 3627 N N . GLY B 1 178 ? 13.648 -10.773 -2.082 1 94.5 178 GLY B N 1
ATOM 3628 C CA . GLY B 1 178 ? 14.148 -12.078 -1.665 1 94.5 178 GLY B CA 1
ATOM 3629 C C . GLY B 1 178 ? 15.195 -12.641 -2.605 1 94.5 178 GLY B C 1
ATOM 3630 O O . GLY B 1 178 ? 15.555 -12 -3.596 1 94.5 178 GLY B O 1
ATOM 3631 N N . PRO B 1 179 ? 15.664 -13.836 -2.34 1 93.06 179 PRO B N 1
ATOM 3632 C CA . PRO B 1 179 ? 16.797 -14.414 -3.064 1 93.06 179 PRO B CA 1
ATOM 3633 C C . PRO B 1 179 ? 16.453 -14.797 -4.504 1 93.06 179 PRO B C 1
ATOM 3635 O O . PRO B 1 179 ? 17.344 -14.938 -5.344 1 93.06 179 PRO B O 1
ATOM 3638 N N . GLN B 1 180 ? 15.242 -14.969 -4.836 1 92.19 180 GLN B N 1
ATOM 3639 C CA . GLN B 1 180 ? 14.867 -15.375 -6.184 1 92.19 180 GLN B CA 1
ATOM 3640 C C . GLN B 1 180 ? 14.242 -14.219 -6.957 1 92.19 180 GLN B C 1
ATOM 3642 O O . GLN B 1 180 ? 13.367 -14.422 -7.797 1 92.19 180 GLN B O 1
ATOM 3647 N N . SER B 1 181 ? 14.664 -13.031 -6.625 1 94 181 SER B N 1
ATOM 3648 C CA . SER B 1 181 ? 14.164 -11.828 -7.273 1 94 181 SER B CA 1
ATOM 3649 C C . SER B 1 181 ? 14.438 -11.852 -8.773 1 94 181 SER B C 1
ATOM 3651 O O . SER B 1 181 ? 13.68 -11.273 -9.555 1 94 181 SER B O 1
ATOM 3653 N N . GLY B 1 182 ? 15.523 -12.539 -9.18 1 93.25 182 GLY B N 1
ATOM 3654 C CA . GLY B 1 182 ? 15.922 -12.555 -10.578 1 93.25 182 GLY B CA 1
ATOM 3655 C C . GLY B 1 182 ? 14.852 -13.102 -11.5 1 93.25 182 GLY B C 1
ATOM 3656 O O . GLY B 1 182 ? 14.609 -12.562 -12.578 1 93.25 182 GLY B O 1
ATOM 3657 N N . VAL B 1 183 ? 14.211 -14.141 -11.094 1 94.88 183 VAL B N 1
ATOM 3658 C CA . VAL B 1 183 ? 13.188 -14.773 -11.93 1 94.88 183 VAL B CA 1
ATOM 3659 C C . VAL B 1 183 ? 12 -13.828 -12.086 1 94.88 183 VAL B C 1
ATOM 3661 O O . VAL B 1 183 ? 11.422 -13.719 -13.172 1 94.88 183 VAL B O 1
ATOM 3664 N N . LEU B 1 184 ? 11.586 -13.117 -11.086 1 96.5 184 LEU B N 1
ATOM 3665 C CA . LEU B 1 184 ? 10.484 -12.164 -11.133 1 96.5 184 LEU B CA 1
ATOM 3666 C C . LEU B 1 184 ? 10.828 -10.984 -12.039 1 96.5 184 LEU B C 1
ATOM 3668 O O . LEU B 1 184 ? 10 -10.555 -12.844 1 96.5 184 LEU B O 1
ATOM 3672 N N . ARG B 1 185 ? 12.039 -10.523 -11.906 1 96.12 185 ARG B N 1
ATOM 3673 C CA . ARG B 1 185 ? 12.484 -9.422 -12.758 1 96.12 185 ARG B CA 1
ATOM 3674 C C . ARG B 1 185 ? 12.492 -9.836 -14.227 1 96.12 185 ARG B C 1
ATOM 3676 O O . ARG B 1 185 ? 12.094 -9.062 -15.094 1 96.12 185 ARG B O 1
ATOM 3683 N N . ALA B 1 186 ? 12.898 -11.055 -14.453 1 95.12 186 ALA B N 1
ATOM 3684 C CA . ALA B 1 186 ? 13 -11.562 -15.82 1 95.12 186 ALA B CA 1
ATOM 3685 C C . ALA B 1 186 ? 11.641 -11.586 -16.5 1 95.12 186 ALA B C 1
ATOM 3687 O O . ALA B 1 186 ? 11.547 -11.43 -17.719 1 95.12 186 ALA B O 1
ATOM 3688 N N . LEU B 1 187 ? 10.586 -11.695 -15.766 1 95.25 187 LEU B N 1
ATOM 3689 C CA . LEU B 1 187 ? 9.227 -11.789 -16.297 1 95.25 187 LEU B CA 1
ATOM 3690 C C . LEU B 1 187 ? 8.805 -10.469 -16.938 1 95.25 187 LEU B C 1
ATOM 3692 O O . LEU B 1 187 ? 7.875 -10.438 -17.734 1 95.25 187 LEU B O 1
ATOM 3696 N N . VAL B 1 188 ? 9.484 -9.375 -16.531 1 95.31 188 VAL B N 1
ATOM 3697 C CA . VAL B 1 188 ? 9 -8.07 -16.984 1 95.31 188 VAL B CA 1
ATOM 3698 C C . VAL B 1 188 ? 10.141 -7.316 -17.672 1 95.31 188 VAL B C 1
ATOM 3700 O O . VAL B 1 188 ? 10.055 -6.102 -17.875 1 95.31 188 VAL B O 1
ATOM 3703 N N . GLU B 1 189 ? 11.156 -8.055 -17.969 1 91.06 189 GLU B N 1
ATOM 3704 C CA . GLU B 1 189 ? 12.242 -7.438 -18.734 1 91.06 189 GLU B CA 1
ATOM 3705 C C . GLU B 1 189 ? 11.836 -7.215 -20.188 1 91.06 189 GLU B C 1
ATOM 3707 O O . GLU B 1 189 ? 11.367 -8.133 -20.859 1 91.06 189 GLU B O 1
ATOM 3712 N N . GLN B 1 190 ? 11.922 -6.086 -20.719 1 81.19 190 GLN B N 1
ATOM 3713 C CA . GLN B 1 190 ? 11.469 -5.711 -22.062 1 81.19 190 GLN B CA 1
ATOM 3714 C C . GLN B 1 190 ? 12.211 -6.496 -23.141 1 81.19 190 GLN B C 1
ATOM 3716 O O . GLN B 1 190 ? 11.594 -6.969 -24.094 1 81.19 190 GLN B O 1
ATOM 3721 N N . GLN B 1 191 ? 13.477 -6.711 -23 1 80.94 191 GLN B N 1
ATOM 3722 C CA . GLN B 1 191 ? 14.242 -7.371 -24.062 1 80.94 191 GLN B CA 1
ATOM 3723 C C . GLN B 1 191 ? 14.672 -8.773 -23.625 1 80.94 191 GLN B C 1
ATOM 3725 O O . GLN B 1 191 ? 15.539 -9.383 -24.266 1 80.94 191 GLN B O 1
ATOM 3730 N N . GLY B 1 192 ? 13.961 -9.297 -22.688 1 89.06 192 GLY B N 1
ATOM 3731 C CA . GLY B 1 192 ? 14.391 -10.602 -22.188 1 89.06 192 GLY B CA 1
ATOM 3732 C C . GLY B 1 192 ? 13.656 -11.758 -22.844 1 89.06 192 GLY B C 1
ATOM 3733 O O . GLY B 1 192 ? 12.453 -11.656 -23.109 1 89.06 192 GLY B O 1
ATOM 3734 N N . GLN B 1 193 ? 14.383 -12.805 -23.141 1 91.69 193 GLN B N 1
ATOM 3735 C CA . GLN B 1 193 ? 13.82 -14 -23.766 1 91.69 193 GLN B CA 1
ATOM 3736 C C . GLN B 1 193 ? 12.789 -14.656 -22.859 1 91.69 193 GLN B C 1
ATOM 3738 O O . GLN B 1 193 ? 11.773 -15.172 -23.344 1 91.69 193 GLN B O 1
ATOM 3743 N N . PHE B 1 194 ? 13.039 -14.594 -21.672 1 93.88 194 PHE B N 1
ATOM 3744 C CA . PHE B 1 194 ? 12.141 -15.227 -20.719 1 93.88 194 PHE B CA 1
ATOM 3745 C C . PHE B 1 194 ? 10.773 -14.555 -20.734 1 93.88 194 PHE B C 1
ATOM 3747 O O . PHE B 1 194 ? 9.742 -15.234 -20.734 1 93.88 194 PHE B O 1
ATOM 3754 N N . ALA B 1 195 ? 10.758 -13.273 -20.75 1 94.25 195 ALA B N 1
ATOM 3755 C CA . ALA B 1 195 ? 9.508 -12.508 -20.828 1 94.25 195 ALA B CA 1
ATOM 3756 C C . ALA B 1 195 ? 8.742 -12.828 -22.109 1 94.25 195 ALA B C 1
ATOM 3758 O O . ALA B 1 195 ? 7.516 -12.922 -22.094 1 94.25 195 ALA B O 1
ATOM 3759 N N . ARG B 1 196 ? 9.438 -12.984 -23.125 1 94.69 196 ARG B N 1
ATOM 3760 C CA . ARG B 1 196 ? 8.812 -13.305 -24.391 1 94.69 196 ARG B CA 1
ATOM 3761 C C . ARG B 1 196 ? 8.195 -14.695 -24.375 1 94.69 196 ARG B C 1
ATOM 3763 O O . ARG B 1 196 ? 7.094 -14.906 -24.891 1 94.69 196 ARG B O 1
ATOM 3770 N N . ILE B 1 197 ? 8.914 -15.594 -23.812 1 95.25 197 ILE B N 1
ATOM 3771 C CA . ILE B 1 197 ? 8.383 -16.938 -23.672 1 95.25 197 ILE B CA 1
ATOM 3772 C C . ILE B 1 197 ? 7.148 -16.922 -22.766 1 95.25 197 ILE B C 1
ATOM 3774 O O . ILE B 1 197 ? 6.152 -17.594 -23.047 1 95.25 197 ILE B O 1
ATOM 3778 N N . ALA B 1 198 ? 7.223 -16.156 -21.703 1 95.06 198 ALA B N 1
ATOM 3779 C CA . ALA B 1 198 ? 6.078 -16.016 -20.812 1 95.06 198 ALA B CA 1
ATOM 3780 C C . ALA B 1 198 ? 4.844 -15.531 -21.562 1 95.06 198 ALA B C 1
ATOM 3782 O O . ALA B 1 198 ? 3.738 -16.031 -21.344 1 95.06 198 ALA B O 1
ATOM 3783 N N . SER B 1 199 ? 5.023 -14.617 -22.422 1 93.44 199 SER B N 1
ATOM 3784 C CA . SER B 1 199 ? 3.926 -14.102 -23.234 1 93.44 199 SER B CA 1
ATOM 3785 C C . SER B 1 199 ? 3.369 -15.18 -24.156 1 93.44 199 SER B C 1
ATOM 3787 O O . SER B 1 199 ? 2.154 -15.273 -24.359 1 93.44 199 SER B O 1
ATOM 3789 N N . ALA B 1 200 ? 4.27 -15.914 -24.734 1 94.12 200 ALA B N 1
ATOM 3790 C CA . ALA B 1 200 ? 3.852 -17.016 -25.594 1 94.12 200 ALA B CA 1
ATOM 3791 C C . ALA B 1 200 ? 3.039 -18.047 -24.812 1 94.12 200 ALA B C 1
ATOM 3793 O O . ALA B 1 200 ? 2.033 -18.562 -25.312 1 94.12 200 ALA B O 1
ATOM 3794 N N . VAL B 1 201 ? 3.502 -18.344 -23.641 1 95.25 201 VAL B N 1
ATOM 3795 C CA . VAL B 1 201 ? 2.801 -19.281 -22.781 1 95.25 201 VAL B CA 1
ATOM 3796 C C . VAL B 1 201 ? 1.4 -18.766 -22.469 1 95.25 201 VAL B C 1
ATOM 3798 O O . VAL B 1 201 ? 0.42 -19.5 -22.531 1 95.25 201 VAL B O 1
ATOM 3801 N N . THR B 1 202 ? 1.282 -17.516 -22.156 1 93.56 202 THR B N 1
ATOM 3802 C CA . THR B 1 202 ? -0.013 -16.891 -21.906 1 93.56 202 THR B CA 1
ATOM 3803 C C . THR B 1 202 ? -0.916 -17 -23.125 1 93.56 202 THR B C 1
ATOM 3805 O O . THR B 1 202 ? -2.096 -17.344 -23.016 1 93.56 202 THR B O 1
ATOM 3808 N N . TYR B 1 203 ? -0.406 -16.734 -24.266 1 92.69 203 TYR B N 1
ATOM 3809 C CA . TYR B 1 203 ? -1.152 -16.844 -25.516 1 92.69 203 TYR B CA 1
ATOM 3810 C C . TYR B 1 203 ? -1.698 -18.25 -25.703 1 92.69 203 TYR B C 1
ATOM 3812 O O . TYR B 1 203 ? -2.863 -18.438 -26.062 1 92.69 203 TYR B O 1
ATOM 3820 N N . LEU B 1 204 ? -0.864 -19.234 -25.469 1 94.38 204 LEU B N 1
ATOM 3821 C CA . LEU B 1 204 ? -1.273 -20.625 -25.625 1 94.38 204 LEU B CA 1
ATOM 3822 C C . LEU B 1 204 ? -2.414 -20.953 -24.672 1 94.38 204 LEU B C 1
ATOM 3824 O O . LEU B 1 204 ? -3.32 -21.719 -25.016 1 94.38 204 LEU B O 1
ATOM 3828 N N . HIS B 1 205 ? -2.369 -20.406 -23.516 1 95 205 HIS B N 1
ATOM 3829 C CA . HIS B 1 205 ? -3.441 -20.641 -22.562 1 95 205 HIS B CA 1
ATOM 3830 C C . HIS B 1 205 ? -4.754 -20.031 -23.047 1 95 205 HIS B C 1
ATOM 3832 O O . HIS B 1 205 ? -5.824 -20.625 -22.828 1 95 205 HIS B O 1
ATOM 3838 N N . ASP B 1 206 ? -4.629 -18.984 -23.719 1 93.75 206 ASP B N 1
ATOM 3839 C CA . ASP B 1 206 ? -5.824 -18.281 -24.188 1 93.75 206 ASP B CA 1
ATOM 3840 C C . ASP B 1 206 ? -6.355 -18.906 -25.484 1 93.75 206 ASP B C 1
ATOM 3842 O O . ASP B 1 206 ? -7.496 -18.656 -25.875 1 93.75 206 ASP B O 1
ATOM 3846 N N . HIS B 1 207 ? -5.527 -19.734 -26.141 1 94.19 207 HIS B N 1
ATOM 3847 C CA . HIS B 1 207 ? -5.895 -20.25 -27.438 1 94.19 207 HIS B CA 1
ATOM 3848 C C . HIS B 1 207 ? -5.594 -21.75 -27.547 1 94.19 207 HIS B C 1
ATOM 3850 O O . HIS B 1 207 ? -5.203 -22.234 -28.609 1 94.19 207 HIS B O 1
ATOM 3856 N N . TYR B 1 208 ? -5.672 -22.422 -26.453 1 95.56 208 TYR B N 1
ATOM 3857 C CA . TYR B 1 208 ? -5.223 -23.812 -26.406 1 95.56 208 TYR B CA 1
ATOM 3858 C C . TYR B 1 208 ? -6.121 -24.703 -27.25 1 95.56 208 TYR B C 1
ATOM 3860 O O . TYR B 1 208 ? -5.754 -25.844 -27.578 1 95.56 208 TYR B O 1
ATOM 3868 N N . ASP B 1 209 ? -7.309 -24.25 -27.578 1 95.62 209 ASP B N 1
ATOM 3869 C CA . ASP B 1 209 ? -8.281 -25.047 -28.312 1 95.62 209 ASP B CA 1
ATOM 3870 C C . ASP B 1 209 ? -8.133 -24.859 -29.812 1 95.62 209 ASP B C 1
ATOM 3872 O O . ASP B 1 209 ? -8.852 -25.469 -30.609 1 95.62 209 ASP B O 1
ATOM 3876 N N . HIS B 1 210 ? -7.195 -24.094 -30.281 1 92.69 210 HIS B N 1
ATOM 3877 C CA . HIS B 1 210 ? -6.918 -23.859 -31.688 1 92.69 210 HIS B CA 1
ATOM 3878 C C . HIS B 1 210 ? -5.699 -24.656 -32.156 1 92.69 210 HIS B C 1
ATOM 3880 O O . HIS B 1 210 ? -4.926 -25.156 -31.328 1 92.69 210 HIS B O 1
ATOM 3886 N N . ALA B 1 211 ? -5.586 -24.766 -33.469 1 91.5 211 ALA B N 1
ATOM 3887 C CA . ALA B 1 211 ? -4.406 -25.438 -34 1 91.5 211 ALA B CA 1
ATOM 3888 C C . ALA B 1 211 ? -3.137 -24.656 -33.688 1 91.5 211 ALA B C 1
ATOM 3890 O O . ALA B 1 211 ? -3.129 -23.422 -33.75 1 91.5 211 ALA B O 1
ATOM 3891 N N . LEU B 1 212 ? -2.1 -25.422 -33.344 1 88.5 212 LEU B N 1
ATOM 3892 C CA . LEU B 1 212 ? -0.818 -24.797 -33.062 1 88.5 212 LEU B CA 1
ATOM 3893 C C . LEU B 1 212 ? -0.119 -24.344 -34.312 1 88.5 212 LEU B C 1
ATOM 3895 O O . LEU B 1 212 ? -0.021 -25.094 -35.281 1 88.5 212 LEU B O 1
ATOM 3899 N N . ASN B 1 213 ? 0.339 -23.203 -34.344 1 91.12 213 ASN B N 1
ATOM 3900 C CA . ASN B 1 213 ? 1.248 -22.656 -35.344 1 91.12 213 ASN B CA 1
ATOM 3901 C C . ASN B 1 213 ? 2.502 -22.078 -34.688 1 91.12 213 ASN B C 1
ATOM 3903 O O . ASN B 1 213 ? 2.496 -20.922 -34.25 1 91.12 213 ASN B O 1
ATOM 3907 N N . VAL B 1 214 ? 3.535 -22.859 -34.719 1 92.5 214 VAL B N 1
ATOM 3908 C CA . VAL B 1 214 ? 4.762 -22.484 -34 1 92.5 214 VAL B CA 1
ATOM 3909 C C . VAL B 1 214 ? 5.359 -21.234 -34.656 1 92.5 214 VAL B C 1
ATOM 3911 O O . VAL B 1 214 ? 5.93 -20.391 -33.969 1 92.5 214 VAL B O 1
ATOM 3914 N N . ASP B 1 215 ? 5.176 -21.141 -35.906 1 91.56 215 ASP B N 1
ATOM 3915 C CA . ASP B 1 215 ? 5.695 -19.953 -36.625 1 91.56 215 ASP B CA 1
ATOM 3916 C C . ASP B 1 215 ? 5.004 -18.688 -36.125 1 91.56 215 ASP B C 1
ATOM 3918 O O . ASP B 1 215 ? 5.648 -17.656 -35.969 1 91.56 215 ASP B O 1
ATOM 3922 N N . THR B 1 216 ? 3.781 -18.844 -36 1 89.81 216 THR B N 1
ATOM 3923 C CA . THR B 1 216 ? 3.025 -17.703 -35.469 1 89.81 216 THR B CA 1
ATOM 3924 C C . THR B 1 216 ? 3.49 -17.344 -34.094 1 89.81 216 THR B C 1
ATOM 3926 O O . THR B 1 216 ? 3.689 -16.156 -33.781 1 89.81 216 THR B O 1
ATOM 3929 N N . LEU B 1 217 ? 3.664 -18.328 -33.219 1 92.06 217 LEU B N 1
ATOM 3930 C CA . LEU B 1 217 ? 4.125 -18.078 -31.844 1 92.06 217 LEU B CA 1
ATOM 3931 C C . LEU B 1 217 ? 5.512 -17.453 -31.844 1 92.06 217 LEU B C 1
ATOM 3933 O O . LEU B 1 217 ? 5.777 -16.531 -31.078 1 92.06 217 LEU B O 1
ATOM 3937 N N . ALA B 1 218 ? 6.344 -17.938 -32.688 1 94.06 218 ALA B N 1
ATOM 3938 C CA . ALA B 1 218 ? 7.703 -17.422 -32.781 1 94.06 218 ALA B CA 1
ATOM 3939 C C . ALA B 1 218 ? 7.691 -15.953 -33.219 1 94.06 218 ALA B C 1
ATOM 3941 O O . ALA B 1 218 ? 8.422 -15.125 -32.656 1 94.06 218 ALA B O 1
ATOM 3942 N N . ARG B 1 219 ? 6.871 -15.641 -34.125 1 91.06 219 ARG B N 1
ATOM 3943 C CA . ARG B 1 219 ? 6.742 -14.266 -34.594 1 91.06 219 ARG B CA 1
ATOM 3944 C C . ARG B 1 219 ? 6.227 -13.352 -33.5 1 91.06 219 ARG B C 1
ATOM 3946 O O . ARG B 1 219 ? 6.738 -12.242 -33.312 1 91.06 219 ARG B O 1
ATOM 3953 N N . CYS B 1 220 ? 5.281 -13.891 -32.812 1 85.56 220 CYS B N 1
ATOM 3954 C CA . CYS B 1 220 ? 4.742 -13.133 -31.672 1 85.56 220 CYS B CA 1
ATOM 3955 C C . CYS B 1 220 ? 5.828 -12.836 -30.641 1 85.56 220 CYS B C 1
ATOM 3957 O O . CYS B 1 220 ? 5.816 -11.781 -30.016 1 85.56 220 CYS B O 1
ATOM 3959 N N . ALA B 1 221 ? 6.723 -13.742 -30.5 1 89.69 221 ALA B N 1
ATOM 3960 C CA . ALA B 1 221 ? 7.801 -13.609 -29.531 1 89.69 221 ALA B CA 1
ATOM 3961 C C . ALA B 1 221 ? 9 -12.883 -30.141 1 89.69 221 ALA B C 1
ATOM 3963 O O . ALA B 1 221 ? 10.031 -12.727 -29.469 1 89.69 221 ALA B O 1
ATOM 3964 N N . ASN B 1 222 ? 8.836 -12.508 -31.422 1 91.94 222 ASN B N 1
ATOM 3965 C CA . ASN B 1 222 ? 9.922 -11.852 -32.156 1 91.94 222 ASN B CA 1
ATOM 3966 C C . ASN B 1 222 ? 11.18 -12.711 -32.156 1 91.94 222 ASN B C 1
ATOM 3968 O O . ASN B 1 222 ? 12.273 -12.234 -31.859 1 91.94 222 ASN B O 1
ATOM 3972 N N . MET B 1 223 ? 10.984 -13.969 -32.438 1 93.81 223 MET B N 1
ATOM 3973 C CA . MET B 1 223 ? 12.07 -14.938 -32.562 1 93.81 223 MET B CA 1
ATOM 3974 C C . MET B 1 223 ? 11.969 -15.727 -33.875 1 93.81 223 MET B C 1
ATOM 3976 O O . MET B 1 223 ? 10.906 -15.781 -34.469 1 93.81 223 MET B O 1
ATOM 3980 N N . SER B 1 224 ? 13.203 -16.25 -34.25 1 95.56 224 SER B N 1
ATOM 3981 C CA . SER B 1 224 ? 13.117 -17.297 -35.25 1 95.56 224 SER B CA 1
ATOM 3982 C C . SER B 1 224 ? 12.461 -18.562 -34.688 1 95.56 224 SER B C 1
ATOM 3984 O O . SER B 1 224 ? 12.438 -18.75 -33.469 1 95.56 224 SER B O 1
ATOM 3986 N N . THR B 1 225 ? 11.977 -19.391 -35.562 1 96.06 225 THR B N 1
ATOM 3987 C CA . THR B 1 225 ? 11.336 -20.625 -35.125 1 96.06 225 THR B CA 1
ATOM 3988 C C . THR B 1 225 ? 12.312 -21.484 -34.344 1 96.06 225 THR B C 1
ATOM 3990 O O . THR B 1 225 ? 11.961 -22.047 -33.281 1 96.06 225 THR B O 1
ATOM 3993 N N . SER B 1 226 ? 13.547 -21.594 -34.812 1 96.19 226 SER B N 1
ATOM 3994 C CA . SER B 1 226 ? 14.555 -22.391 -34.125 1 96.19 226 SER B CA 1
ATOM 3995 C C . SER B 1 226 ? 14.891 -21.828 -32.75 1 96.19 226 SER B C 1
ATOM 3997 O O . SER B 1 226 ? 14.945 -22.562 -31.766 1 96.19 226 SER B O 1
ATOM 3999 N N . THR B 1 227 ? 15.078 -20.562 -32.688 1 95.75 227 THR B N 1
ATOM 4000 C CA . THR B 1 227 ? 15.383 -19.875 -31.422 1 95.75 227 THR B CA 1
ATOM 4001 C C . THR B 1 227 ? 14.219 -20 -30.453 1 95.75 227 THR B C 1
ATOM 4003 O O . THR B 1 227 ? 14.43 -20.25 -29.25 1 95.75 227 THR B O 1
ATOM 4006 N N . PHE B 1 228 ? 13.023 -19.844 -31 1 96.56 228 PHE B N 1
ATOM 4007 C CA . PHE B 1 228 ? 11.828 -19.969 -30.172 1 96.56 228 PHE B CA 1
ATOM 4008 C C . PHE B 1 228 ? 11.734 -21.359 -29.562 1 96.56 228 PHE B C 1
ATOM 4010 O O . PHE B 1 228 ? 11.531 -21.5 -28.359 1 96.56 228 PHE B O 1
ATOM 4017 N N . HIS B 1 229 ? 11.906 -22.359 -30.344 1 96.06 229 HIS B N 1
ATOM 4018 C CA . HIS B 1 229 ? 11.867 -23.734 -29.859 1 96.06 229 HIS B CA 1
ATOM 4019 C C . HIS B 1 229 ? 12.875 -23.969 -28.75 1 96.06 229 HIS B C 1
ATOM 4021 O O . HIS B 1 229 ? 12.555 -24.578 -27.719 1 96.06 229 HIS B O 1
ATOM 4027 N N . GLU B 1 230 ? 13.992 -23.453 -28.953 1 95.81 230 GLU B N 1
ATOM 4028 C CA . GLU B 1 230 ? 15.07 -23.641 -28 1 95.81 230 GLU B CA 1
ATOM 4029 C C . GLU B 1 230 ? 14.758 -22.969 -26.672 1 95.81 230 GLU B C 1
ATOM 4031 O O . GLU B 1 230 ? 14.828 -23.609 -25.609 1 95.81 230 GLU B O 1
ATOM 4036 N N . HIS B 1 231 ? 14.359 -21.75 -26.703 1 95.31 231 HIS B N 1
ATOM 4037 C CA . HIS B 1 231 ? 14.102 -21 -25.484 1 95.31 231 HIS B CA 1
ATOM 4038 C C . HIS B 1 231 ? 12.828 -21.484 -24.797 1 95.31 231 HIS B C 1
ATOM 4040 O O . HIS B 1 231 ? 12.742 -21.484 -23.562 1 95.31 231 HIS B O 1
ATOM 4046 N N . PHE B 1 232 ? 11.859 -21.828 -25.609 1 96.38 232 PHE B N 1
ATOM 4047 C CA . PHE B 1 232 ? 10.633 -22.375 -25.047 1 96.38 232 PHE B CA 1
ATOM 4048 C C . PHE B 1 232 ? 10.93 -23.641 -24.234 1 96.38 232 PHE B C 1
ATOM 4050 O O . PHE B 1 232 ? 10.492 -23.766 -23.094 1 96.38 232 PHE B O 1
ATOM 4057 N N . LYS B 1 233 ? 11.711 -24.516 -24.797 1 95.75 233 LYS B N 1
ATOM 4058 C CA . LYS B 1 233 ? 12.07 -25.766 -24.125 1 95.75 233 LYS B CA 1
ATOM 4059 C C . LYS B 1 233 ? 12.906 -25.5 -22.875 1 95.75 233 LYS B C 1
ATOM 4061 O O . LYS B 1 233 ? 12.719 -26.141 -21.844 1 95.75 233 LYS B O 1
ATOM 4066 N N . ARG B 1 234 ? 13.766 -24.625 -23 1 94.19 234 ARG B N 1
ATOM 4067 C CA . ARG B 1 234 ? 14.625 -24.281 -21.875 1 94.19 234 ARG B CA 1
ATOM 4068 C C . ARG B 1 234 ? 13.805 -23.734 -20.703 1 94.19 234 ARG B C 1
ATOM 4070 O O . ARG B 1 234 ? 14.086 -24.047 -19.547 1 94.19 234 ARG B O 1
ATOM 4077 N N . SER B 1 235 ? 12.789 -22.969 -20.969 1 94.5 235 SER B N 1
ATOM 4078 C CA . SER B 1 235 ? 12 -22.281 -19.953 1 94.5 235 SER B CA 1
ATOM 4079 C C . SER B 1 235 ? 10.898 -23.188 -19.406 1 94.5 235 SER B C 1
ATOM 4081 O O . SER B 1 235 ? 10.531 -23.094 -18.234 1 94.5 235 SER B O 1
ATOM 4083 N N . THR B 1 236 ? 10.367 -24.109 -20.25 1 95.12 236 THR B N 1
ATOM 4084 C CA . THR B 1 236 ? 9.188 -24.859 -19.844 1 95.12 236 THR B CA 1
ATOM 4085 C C . THR B 1 236 ? 9.531 -26.344 -19.672 1 95.12 236 THR B C 1
ATOM 4087 O O . THR B 1 236 ? 8.734 -27.109 -19.125 1 95.12 236 THR B O 1
ATOM 4090 N N . LEU B 1 237 ? 10.664 -26.766 -20.25 1 94.81 237 LEU B N 1
ATOM 4091 C CA . LEU B 1 237 ? 11.172 -28.141 -20.266 1 94.81 237 LEU B CA 1
ATOM 4092 C C . LEU B 1 237 ? 10.367 -29 -21.234 1 94.81 237 LEU B C 1
ATOM 4094 O O . LEU B 1 237 ? 10.469 -30.234 -21.203 1 94.81 237 LEU B O 1
ATOM 4098 N N . LEU B 1 238 ? 9.57 -28.406 -22.094 1 95.88 238 LEU B N 1
ATOM 4099 C CA . LEU B 1 238 ? 8.773 -29.062 -23.109 1 95.88 238 LEU B CA 1
ATOM 4100 C C . LEU B 1 238 ? 8.867 -28.328 -24.438 1 95.88 238 LEU B C 1
ATOM 4102 O O . LEU B 1 238 ? 9.062 -27.109 -24.469 1 95.88 238 LEU B O 1
ATOM 4106 N N . SER B 1 239 ? 8.734 -29.094 -25.516 1 96.25 239 SER B N 1
ATOM 4107 C CA . SER B 1 239 ? 8.523 -28.422 -26.797 1 96.25 239 SER B CA 1
ATOM 4108 C C . SER B 1 239 ? 7.145 -27.766 -26.844 1 96.25 239 SER B C 1
ATOM 4110 O O . SER B 1 239 ? 6.25 -28.125 -26.078 1 96.25 239 SER B O 1
ATOM 4112 N N . PRO B 1 240 ? 6.941 -26.828 -27.781 1 96.38 240 PRO B N 1
ATOM 4113 C CA . PRO B 1 240 ? 5.633 -26.188 -27.906 1 96.38 240 PRO B CA 1
ATOM 4114 C C . PRO B 1 240 ? 4.5 -27.188 -28.141 1 96.38 240 PRO B C 1
ATOM 4116 O O . PRO B 1 240 ? 3.428 -27.062 -27.531 1 96.38 240 PRO B O 1
ATOM 4119 N N . VAL B 1 241 ? 4.734 -28.188 -28.859 1 95.25 241 VAL B N 1
ATOM 4120 C CA . VAL B 1 241 ? 3.721 -29.188 -29.188 1 95.25 241 VAL B CA 1
ATOM 4121 C C . VAL B 1 241 ? 3.41 -30.016 -27.938 1 95.25 241 VAL B C 1
ATOM 4123 O O . VAL B 1 241 ? 2.242 -30.266 -27.625 1 95.25 241 VAL B O 1
ATOM 4126 N N . GLN B 1 242 ? 4.461 -30.531 -27.359 1 96.06 242 GLN B N 1
ATOM 4127 C CA . GLN B 1 242 ? 4.273 -31.297 -26.125 1 96.06 242 GLN B CA 1
ATOM 4128 C C . GLN B 1 242 ? 3.535 -30.484 -25.078 1 96.06 242 GLN B C 1
ATOM 4130 O O . GLN B 1 242 ? 2.658 -31 -24.375 1 96.06 242 GLN B O 1
ATOM 4135 N N . TYR B 1 243 ? 3.945 -29.203 -24.969 1 97 243 TYR B N 1
ATOM 4136 C CA . TYR B 1 243 ? 3.314 -28.312 -24.016 1 97 243 TYR B CA 1
ATOM 4137 C C . TYR B 1 243 ? 1.818 -28.188 -24.266 1 97 243 TYR B C 1
ATOM 4139 O O . TYR B 1 243 ? 1.005 -28.344 -23.359 1 97 243 TYR B O 1
ATOM 4147 N N . LEU B 1 244 ? 1.457 -27.891 -25.469 1 96.69 244 LEU B N 1
ATOM 4148 C CA . LEU B 1 244 ? 0.056 -27.719 -25.844 1 96.69 244 LEU B CA 1
ATOM 4149 C C . LEU B 1 244 ? -0.748 -28.984 -25.547 1 96.69 244 LEU B C 1
ATOM 4151 O O . LEU B 1 244 ? -1.865 -28.906 -25.031 1 96.69 244 LEU B O 1
ATOM 4155 N N . LYS B 1 245 ? -0.196 -30.078 -25.859 1 96.31 245 LYS B N 1
ATOM 4156 C CA . LYS B 1 245 ? -0.861 -31.359 -25.578 1 96.31 245 LYS B CA 1
ATOM 4157 C C . LYS B 1 245 ? -1.151 -31.516 -24.094 1 96.31 245 LYS B C 1
ATOM 4159 O O . LYS B 1 245 ? -2.271 -31.859 -23.703 1 96.31 245 LYS B O 1
ATOM 4164 N N . ARG B 1 246 ? -0.157 -31.297 -23.297 1 97.25 246 ARG B N 1
ATOM 4165 C CA . ARG B 1 246 ? -0.341 -31.406 -21.859 1 97.25 246 ARG B CA 1
ATOM 4166 C C . ARG B 1 246 ? -1.372 -30.391 -21.359 1 97.25 246 ARG B C 1
ATOM 4168 O O . ARG B 1 246 ? -2.211 -30.719 -20.516 1 97.25 246 ARG B O 1
ATOM 4175 N N . LEU B 1 247 ? -1.274 -29.203 -21.844 1 97.69 247 LEU B N 1
ATOM 4176 C CA . LEU B 1 247 ? -2.225 -28.156 -21.469 1 97.69 247 LEU B CA 1
ATOM 4177 C C . LEU B 1 247 ? -3.654 -28.594 -21.781 1 97.69 247 LEU B C 1
ATOM 4179 O O . LEU B 1 247 ? -4.543 -28.484 -20.938 1 97.69 247 LEU B O 1
ATOM 4183 N N . ARG B 1 248 ? -3.855 -29.109 -22.938 1 97.44 248 ARG B N 1
ATOM 4184 C CA . ARG B 1 248 ? -5.184 -29.547 -23.359 1 97.44 248 ARG B CA 1
ATOM 4185 C C . ARG B 1 248 ? -5.699 -30.672 -22.453 1 97.44 248 ARG B C 1
ATOM 4187 O O . ARG B 1 248 ? -6.867 -30.672 -22.062 1 97.44 248 ARG B O 1
ATOM 4194 N N . LEU B 1 249 ? -4.844 -31.625 -22.172 1 97.38 249 LEU B N 1
ATOM 4195 C CA . LEU B 1 249 ? -5.234 -32.75 -21.312 1 97.38 249 LEU B CA 1
ATOM 4196 C C . LEU B 1 249 ? -5.605 -32.25 -19.922 1 97.38 249 LEU B C 1
ATOM 4198 O O . LEU B 1 249 ? -6.578 -32.719 -19.328 1 97.38 249 LEU B O 1
ATOM 4202 N N . LEU B 1 250 ? -4.879 -31.328 -19.406 1 96.75 250 LEU B N 1
ATOM 4203 C CA . LEU B 1 250 ? -5.148 -30.797 -18.078 1 96.75 250 LEU B CA 1
ATOM 4204 C C . LEU B 1 250 ? -6.445 -29.984 -18.078 1 96.75 250 LEU B C 1
ATOM 4206 O O . LEU B 1 250 ? -7.234 -30.062 -17.141 1 96.75 250 LEU B O 1
ATOM 4210 N N . LYS B 1 251 ? -6.633 -29.219 -19.125 1 96.12 251 LYS B N 1
ATOM 4211 C CA . LYS B 1 251 ? -7.895 -28.5 -19.266 1 96.12 251 LYS B CA 1
ATOM 4212 C C . LYS B 1 251 ? -9.07 -29.469 -19.375 1 96.12 251 LYS B C 1
ATOM 4214 O O . LYS B 1 251 ? -10.141 -29.219 -18.812 1 96.12 251 LYS B O 1
ATOM 4219 N N . ALA B 1 252 ? -8.867 -30.516 -20.031 1 95.69 252 ALA B N 1
ATOM 4220 C CA . ALA B 1 252 ? -9.898 -31.547 -20.156 1 95.69 252 ALA B CA 1
ATOM 4221 C C . ALA B 1 252 ? -10.258 -32.156 -18.812 1 95.69 252 ALA B C 1
ATOM 4223 O O . ALA B 1 252 ? -11.438 -32.375 -18.516 1 95.69 252 ALA B O 1
ATOM 4224 N N . GLN B 1 253 ? -9.258 -32.469 -18.094 1 93.44 253 GLN B N 1
ATOM 4225 C CA . GLN B 1 253 ? -9.484 -33 -16.766 1 93.44 253 GLN B CA 1
ATOM 4226 C C . GLN B 1 253 ? -10.406 -32.094 -15.953 1 93.44 253 GLN B C 1
ATOM 4228 O O . GLN B 1 253 ? -11.312 -32.594 -15.273 1 93.44 253 GLN B O 1
ATOM 4233 N N . GLN B 1 254 ? -10.203 -30.812 -16.016 1 90.81 254 GLN B N 1
ATOM 4234 C CA . GLN B 1 254 ? -11.023 -29.844 -15.289 1 90.81 254 GLN B CA 1
ATOM 4235 C C . GLN B 1 254 ? -12.461 -29.859 -15.805 1 90.81 254 GLN B C 1
ATOM 4237 O O . GLN B 1 254 ? -13.406 -29.797 -15.016 1 90.81 254 GLN B O 1
ATOM 4242 N N . LEU B 1 255 ? -12.578 -29.984 -17.062 1 91.94 255 LEU B N 1
ATOM 4243 C CA . LEU B 1 255 ? -13.891 -29.969 -17.688 1 91.94 255 LEU B CA 1
ATOM 4244 C C . LEU B 1 255 ? -14.672 -31.234 -17.375 1 91.94 255 LEU B C 1
ATOM 4246 O O . LEU B 1 255 ? -15.891 -31.203 -17.219 1 91.94 255 LEU B O 1
ATOM 4250 N N . LEU B 1 256 ? -14.008 -32.344 -17.297 1 90.88 256 LEU B N 1
ATOM 4251 C CA . LEU B 1 256 ? -14.648 -33.625 -17.047 1 90.88 256 LEU B CA 1
ATOM 4252 C C . LEU B 1 256 ? -15.234 -33.688 -15.633 1 90.88 256 LEU B C 1
ATOM 4254 O O . LEU B 1 256 ? -16.25 -34.344 -15.406 1 90.88 256 LEU B O 1
ATOM 4258 N N . VAL B 1 257 ? -14.641 -32.969 -14.758 1 82.25 257 VAL B N 1
ATOM 4259 C CA . VAL B 1 257 ? -15.086 -32.938 -13.375 1 82.25 257 VAL B CA 1
ATOM 4260 C C . VAL B 1 257 ? -16.203 -31.922 -13.195 1 82.25 257 VAL B C 1
ATOM 4262 O O . VAL B 1 257 ? -17.125 -32.125 -12.414 1 82.25 257 VAL B O 1
ATOM 4265 N N . ALA B 1 258 ? -16.188 -30.891 -13.906 1 77.31 258 ALA B N 1
ATOM 4266 C CA . ALA B 1 258 ? -17.047 -29.734 -13.641 1 77.31 258 ALA B CA 1
ATOM 4267 C C . ALA B 1 258 ? -18.312 -29.797 -14.5 1 77.31 258 ALA B C 1
ATOM 4269 O O . ALA B 1 258 ? -19.391 -29.406 -14.039 1 77.31 258 ALA B O 1
ATOM 4270 N N . ASP B 1 259 ? -17.969 -30.234 -15.742 1 74.94 259 ASP B N 1
ATOM 4271 C CA . ASP B 1 259 ? -19.047 -30.031 -16.703 1 74.94 259 ASP B CA 1
ATOM 4272 C C . ASP B 1 259 ? -19.719 -31.359 -17.047 1 74.94 259 ASP B C 1
ATOM 4274 O O . ASP B 1 259 ? -19.188 -32.438 -16.734 1 74.94 259 ASP B O 1
ATOM 4278 N N . GLY B 1 260 ? -21.062 -31.312 -17.172 1 80.38 260 GLY B N 1
ATOM 4279 C CA . GLY B 1 260 ? -21.922 -32.406 -17.609 1 80.38 260 GLY B CA 1
ATOM 4280 C C . GLY B 1 260 ? -21.672 -32.812 -19.047 1 80.38 260 GLY B C 1
ATOM 4281 O O . GLY B 1 260 ? -22.547 -33.438 -19.672 1 80.38 260 GLY B O 1
ATOM 4282 N N . LEU B 1 261 ? -20.484 -32.594 -19.516 1 87.31 261 LEU B N 1
ATOM 4283 C CA . LEU B 1 261 ? -20.156 -32.938 -20.891 1 87.31 261 LEU B CA 1
ATOM 4284 C C . LEU B 1 261 ? -19.688 -34.375 -21 1 87.31 261 LEU B C 1
ATOM 4286 O O . LEU B 1 261 ? -19.078 -34.906 -20.062 1 87.31 261 LEU B O 1
ATOM 4290 N N . ASN B 1 262 ? -19.969 -34.906 -22.125 1 90.12 262 ASN B N 1
ATOM 4291 C CA . ASN B 1 262 ? -19.406 -36.25 -22.344 1 90.12 262 ASN B CA 1
ATOM 4292 C C . ASN B 1 262 ? -17.984 -36.188 -22.875 1 90.12 262 ASN B C 1
ATOM 4294 O O . ASN B 1 262 ? -17.469 -35.094 -23.156 1 90.12 262 ASN B O 1
ATOM 4298 N N . VAL B 1 263 ? -17.328 -37.281 -23 1 93.38 263 VAL B N 1
ATOM 4299 C CA . VAL B 1 263 ? -15.914 -37.406 -23.312 1 93.38 263 VAL B CA 1
ATOM 4300 C C . VAL B 1 263 ? -15.633 -36.812 -24.688 1 93.38 263 VAL B C 1
ATOM 4302 O O . VAL B 1 263 ? -14.656 -36.062 -24.875 1 93.38 263 VAL B O 1
ATOM 4305 N N . ALA B 1 264 ? -16.469 -37.062 -25.625 1 94.25 264 ALA B N 1
ATOM 4306 C CA . ALA B 1 264 ? -16.281 -36.594 -27 1 94.25 264 ALA B CA 1
ATOM 4307 C C . ALA B 1 264 ? -16.406 -35.062 -27.047 1 94.25 264 ALA B C 1
ATOM 4309 O O . ALA B 1 264 ? -15.641 -34.406 -27.766 1 94.25 264 ALA B O 1
ATOM 4310 N N . GLN B 1 265 ? -17.297 -34.531 -26.391 1 94.94 265 GLN B N 1
ATOM 4311 C CA . GLN B 1 265 ? -17.5 -33.094 -26.328 1 94.94 265 GLN B CA 1
ATOM 4312 C C . GLN B 1 265 ? -16.297 -32.406 -25.703 1 94.94 265 GLN B C 1
ATOM 4314 O O . GLN B 1 265 ? -15.852 -31.344 -26.188 1 94.94 265 GLN B O 1
ATOM 4319 N N . VAL B 1 266 ? -15.797 -32.969 -24.594 1 96.12 266 VAL B N 1
ATOM 4320 C CA . VAL B 1 266 ? -14.633 -32.406 -23.922 1 96.12 266 VAL B CA 1
ATOM 4321 C C . VAL B 1 266 ? -13.43 -32.406 -24.844 1 96.12 266 VAL B C 1
ATOM 4323 O O . VAL B 1 266 ? -12.688 -31.438 -24.938 1 96.12 266 VAL B O 1
ATOM 4326 N N . ALA B 1 267 ? -13.242 -33.5 -25.531 1 96 267 ALA B N 1
ATOM 4327 C CA . ALA B 1 267 ? -12.133 -33.656 -26.469 1 96 267 ALA B CA 1
ATOM 4328 C C . ALA B 1 267 ? -12.141 -32.531 -27.5 1 96 267 ALA B C 1
ATOM 4330 O O . ALA B 1 267 ? -11.117 -31.875 -27.734 1 96 267 ALA B O 1
ATOM 4331 N N . LEU B 1 268 ? -13.32 -32.281 -28.062 1 95.19 268 LEU B N 1
ATOM 4332 C CA . LEU B 1 268 ? -13.461 -31.25 -29.078 1 95.19 268 LEU B CA 1
ATOM 4333 C C . LEU B 1 268 ? -13.242 -29.875 -28.469 1 95.19 268 LEU B C 1
ATOM 4335 O O . LEU B 1 268 ? -12.625 -29 -29.094 1 95.19 268 LEU B O 1
ATOM 4339 N N . ARG B 1 269 ? -13.695 -29.703 -27.359 1 95.5 269 ARG B N 1
ATOM 4340 C CA . ARG B 1 269 ? -13.625 -28.406 -26.688 1 95.5 269 ARG B CA 1
ATOM 4341 C C . ARG B 1 269 ? -12.18 -28.016 -26.406 1 95.5 269 ARG B C 1
ATOM 4343 O O . ARG B 1 269 ? -11.836 -26.828 -26.438 1 95.5 269 ARG B O 1
ATOM 4350 N N . VAL B 1 270 ? -11.367 -29 -26.141 1 96.88 270 VAL B N 1
ATOM 4351 C CA . VAL B 1 270 ? -10 -28.672 -25.781 1 96.88 270 VAL B CA 1
ATOM 4352 C C . VAL B 1 270 ? -9.102 -28.719 -27.016 1 96.88 270 VAL B C 1
ATOM 4354 O O . VAL B 1 270 ? -7.898 -28.484 -26.922 1 96.88 270 VAL B O 1
ATOM 4357 N N . GLY B 1 271 ? -9.656 -29.094 -28.156 1 96.19 271 GLY B N 1
ATOM 4358 C CA . GLY B 1 271 ? -8.914 -28.906 -29.406 1 96.19 271 GLY B CA 1
ATOM 4359 C C . GLY B 1 271 ? -8.531 -30.203 -30.078 1 96.19 271 GLY B C 1
ATOM 4360 O O . GLY B 1 271 ? -7.82 -30.203 -31.078 1 96.19 271 GLY B O 1
ATOM 4361 N N . TYR B 1 272 ? -8.984 -31.312 -29.594 1 95.94 272 TYR B N 1
ATOM 4362 C CA . TYR B 1 272 ? -8.727 -32.594 -30.266 1 95.94 272 TYR B CA 1
ATOM 4363 C C . TYR B 1 272 ? -9.68 -32.781 -31.438 1 95.94 272 TYR B C 1
ATOM 4365 O O . TYR B 1 272 ? -10.836 -32.375 -31.375 1 95.94 272 TYR B O 1
ATOM 4373 N N . GLN B 1 273 ? -9.109 -33.438 -32.406 1 92.69 273 GLN B N 1
ATOM 4374 C CA . GLN B 1 273 ? -9.93 -33.75 -33.562 1 92.69 273 GLN B CA 1
ATOM 4375 C C . GLN B 1 273 ? -10.5 -35.156 -33.5 1 92.69 273 GLN B C 1
ATOM 4377 O O . GLN B 1 273 ? -11.406 -35.5 -34.25 1 92.69 273 GLN B O 1
ATOM 4382 N N . SER B 1 274 ? -9.992 -35.938 -32.594 1 94 274 SER B N 1
ATOM 4383 C CA . SER B 1 274 ? -10.398 -37.344 -32.438 1 94 274 SER B CA 1
ATOM 4384 C C . SER B 1 274 ? -10.609 -37.688 -30.984 1 94 274 SER B C 1
ATOM 4386 O O . SER B 1 274 ? -9.672 -37.656 -30.188 1 94 274 SER B O 1
ATOM 4388 N N . ALA B 1 275 ? -11.789 -38.188 -30.719 1 94.5 275 ALA B N 1
ATOM 4389 C CA . ALA B 1 275 ? -12.094 -38.625 -29.359 1 94.5 275 ALA B CA 1
ATOM 4390 C C . ALA B 1 275 ? -11.242 -39.844 -28.969 1 94.5 275 ALA B C 1
ATOM 4392 O O . ALA B 1 275 ? -10.852 -40 -27.812 1 94.5 275 ALA B O 1
ATOM 4393 N N . SER B 1 276 ? -10.977 -40.656 -29.922 1 95.56 276 SER B N 1
ATOM 4394 C CA . SER B 1 276 ? -10.172 -41.844 -29.672 1 95.56 276 SER B CA 1
ATOM 4395 C C . SER B 1 276 ? -8.734 -41.469 -29.312 1 95.56 276 SER B C 1
ATOM 4397 O O . SER B 1 276 ? -8.148 -42.031 -28.391 1 95.56 276 SER B O 1
ATOM 4399 N N . GLN B 1 277 ? -8.227 -40.594 -30.078 1 95.94 277 GLN B N 1
ATOM 4400 C CA . GLN B 1 277 ? -6.883 -40.125 -29.781 1 95.94 277 GLN B CA 1
ATOM 4401 C C . GLN B 1 277 ? -6.824 -39.438 -28.406 1 95.94 277 GLN B C 1
ATOM 4403 O O . GLN B 1 277 ? -5.91 -39.719 -27.625 1 95.94 277 GLN B O 1
ATOM 4408 N N . PHE B 1 278 ? -7.824 -38.625 -28.172 1 97.19 278 PHE B N 1
ATOM 4409 C CA . PHE B 1 278 ? -7.93 -37.969 -26.875 1 97.19 278 PHE B CA 1
ATOM 4410 C C . PHE B 1 278 ? -7.938 -39 -25.75 1 97.19 278 PHE B C 1
ATOM 4412 O O . PHE B 1 278 ? -7.16 -38.875 -24.797 1 97.19 278 PHE B O 1
ATOM 4419 N N . SER B 1 279 ? -8.719 -39.969 -25.828 1 96.62 279 SER B N 1
ATOM 4420 C CA . SER B 1 279 ? -8.883 -40.938 -24.781 1 96.62 279 SER B CA 1
ATOM 4421 C C . SER B 1 279 ? -7.586 -41.719 -24.516 1 96.62 279 SER B C 1
ATOM 4423 O O . SER B 1 279 ? -7.223 -41.969 -23.375 1 96.62 279 SER B O 1
ATOM 4425 N N . ARG B 1 280 ? -6.934 -42.031 -25.562 1 96.88 280 ARG B N 1
ATOM 4426 C CA . ARG B 1 280 ? -5.664 -42.75 -25.422 1 96.88 280 ARG B CA 1
ATOM 4427 C C . ARG B 1 280 ? -4.625 -41.875 -24.719 1 96.88 280 ARG B C 1
ATOM 4429 O O . ARG B 1 280 ? -3.955 -42.344 -23.797 1 96.88 280 ARG B O 1
ATOM 4436 N N . GLU B 1 281 ? -4.492 -40.688 -25.156 1 96.94 281 GLU B N 1
ATOM 4437 C CA . GLU B 1 281 ? -3.502 -39.781 -24.578 1 96.94 281 GLU B CA 1
ATOM 4438 C C . GLU B 1 281 ? -3.848 -39.406 -23.141 1 96.94 281 GLU B C 1
ATOM 4440 O O . GLU B 1 281 ? -2.957 -39.281 -22.297 1 96.94 281 GLU B O 1
ATOM 4445 N N . TYR B 1 282 ? -5.145 -39.219 -22.891 1 97.19 282 TYR B N 1
ATOM 4446 C CA . TYR B 1 282 ? -5.605 -38.938 -21.547 1 97.19 282 TYR B CA 1
ATOM 4447 C C . TYR B 1 282 ? -5.238 -40.062 -20.594 1 97.19 282 TYR B C 1
ATOM 4449 O O . TYR B 1 282 ? -4.672 -39.844 -19.516 1 97.19 282 TYR B O 1
ATOM 4457 N N . LYS B 1 283 ? -5.496 -41.25 -20.984 1 96.25 283 LYS B N 1
ATOM 4458 C CA . LYS B 1 283 ? -5.191 -42.438 -20.156 1 96.25 283 LYS B CA 1
ATOM 4459 C C . LYS B 1 283 ? -3.691 -42.562 -19.922 1 96.25 283 LYS B C 1
ATOM 4461 O O . LYS B 1 283 ? -3.26 -42.875 -18.812 1 96.25 283 LYS B O 1
ATOM 4466 N N . ARG B 1 284 ? -2.986 -42.344 -20.969 1 95.75 284 ARG B N 1
ATOM 4467 C CA . ARG B 1 284 ? -1.533 -42.438 -20.844 1 95.75 284 ARG B CA 1
ATOM 4468 C C . ARG B 1 284 ? -1.016 -41.375 -19.859 1 95.75 284 ARG B C 1
ATOM 4470 O O . ARG B 1 284 ? -0.137 -41.688 -19.047 1 95.75 284 ARG B O 1
ATOM 4477 N N . TYR B 1 285 ? -1.552 -40.188 -19.938 1 95.44 285 TYR B N 1
ATOM 4478 C CA . TYR B 1 285 ? -1.048 -39.062 -19.156 1 95.44 285 TYR B CA 1
ATOM 4479 C C . TYR B 1 285 ? -1.533 -39.125 -17.719 1 95.44 285 TYR B C 1
ATOM 4481 O O . TYR B 1 285 ? -0.773 -38.844 -16.781 1 95.44 285 TYR B O 1
ATOM 4489 N N . PHE B 1 286 ? -2.768 -39.531 -17.391 1 94.75 286 PHE B N 1
ATOM 4490 C CA . PHE B 1 286 ? -3.365 -39.5 -16.062 1 94.75 286 PHE B CA 1
ATOM 4491 C C . PHE B 1 286 ? -3.436 -40.906 -15.461 1 94.75 286 PHE B C 1
ATOM 4493 O O . PHE B 1 286 ? -3.795 -41.062 -14.289 1 94.75 286 PHE B O 1
ATOM 4500 N N . GLU B 1 287 ? -3.168 -41.906 -16.281 1 91.81 287 GLU B N 1
ATOM 4501 C CA . GLU B 1 287 ? -3.188 -43.312 -15.875 1 91.81 287 GLU B CA 1
ATOM 4502 C C . GLU B 1 287 ? -4.598 -43.75 -15.484 1 91.81 287 GLU B C 1
ATOM 4504 O O . GLU B 1 287 ? -4.77 -44.594 -14.602 1 91.81 287 GLU B O 1
ATOM 4509 N N . ARG B 1 288 ? -5.586 -43.031 -16.031 1 91.31 288 ARG B N 1
ATOM 4510 C CA . ARG B 1 288 ? -6.996 -43.406 -15.945 1 91.31 288 ARG B CA 1
ATOM 4511 C C . ARG B 1 288 ? -7.762 -42.875 -17.156 1 91.31 288 ARG B C 1
ATOM 4513 O O . ARG B 1 288 ? -7.371 -41.875 -17.766 1 91.31 288 ARG B O 1
ATOM 4520 N N . SER B 1 289 ? -8.828 -43.531 -17.422 1 92.31 289 SER B N 1
ATOM 4521 C CA . SER B 1 289 ? -9.594 -43.125 -18.594 1 92.31 289 SER B CA 1
ATOM 4522 C C . SER B 1 289 ? -10.43 -41.906 -18.312 1 92.31 289 SER B C 1
ATOM 4524 O O . SER B 1 289 ? -10.758 -41.594 -17.172 1 92.31 289 SER B O 1
ATOM 4526 N N . PRO B 1 290 ? -10.75 -41.156 -19.391 1 91.19 290 PRO B N 1
ATOM 4527 C CA . PRO B 1 290 ? -11.625 -40 -19.203 1 91.19 290 PRO B CA 1
ATOM 4528 C C . PRO B 1 290 ? -12.977 -40.344 -18.609 1 91.19 290 PRO B C 1
ATOM 4530 O O . PRO B 1 290 ? -13.547 -39.594 -17.844 1 91.19 290 PRO B O 1
ATOM 4533 N N . GLY B 1 291 ? -13.469 -41.469 -19.031 1 86 291 GLY B N 1
ATOM 4534 C CA . GLY B 1 291 ? -14.742 -41.938 -18.5 1 86 291 GLY B CA 1
ATOM 4535 C C . GLY B 1 291 ? -14.719 -42.125 -17 1 86 291 GLY B C 1
ATOM 4536 O O . GLY B 1 291 ? -15.688 -41.781 -16.297 1 86 291 GLY B O 1
ATOM 4537 N N . GLU B 1 292 ? -13.672 -42.688 -16.516 1 84.19 292 GLU B N 1
ATOM 4538 C CA . GLU B 1 292 ? -13.5 -42.906 -15.086 1 84.19 292 GLU B CA 1
ATOM 4539 C C . GLU B 1 292 ? -13.43 -41.562 -14.336 1 84.19 292 GLU B C 1
ATOM 4541 O O . GLU B 1 292 ? -13.844 -41.469 -13.18 1 84.19 292 GLU B O 1
ATOM 4546 N N . ALA B 1 293 ? -12.844 -40.625 -15.023 1 77.19 293 ALA B N 1
ATOM 4547 C CA . ALA B 1 293 ? -12.672 -39.312 -14.406 1 77.19 293 ALA B CA 1
ATOM 4548 C C . ALA B 1 293 ? -14 -38.594 -14.312 1 77.19 293 ALA B C 1
ATOM 4550 O O . ALA B 1 293 ? -14.203 -37.781 -13.406 1 77.19 293 ALA B O 1
ATOM 4551 N N . SER B 1 294 ? -14.805 -38.719 -15.266 1 74.38 294 SER B N 1
ATOM 4552 C CA . SER B 1 294 ? -16.094 -38.031 -15.32 1 74.38 294 SER B CA 1
ATOM 4553 C C . SER B 1 294 ? -17.062 -38.594 -14.281 1 74.38 294 SER B C 1
ATOM 4555 O O . SER B 1 294 ? -18.031 -37.938 -13.898 1 74.38 294 SER B O 1
ATOM 4557 N N . CYS B 1 295 ? -16.844 -39.844 -13.984 1 64.5 295 CYS B N 1
ATOM 4558 C CA . CYS B 1 295 ? -17.781 -40.469 -13.047 1 64.5 295 CYS B CA 1
ATOM 4559 C C . CYS B 1 295 ? -17.5 -40 -11.617 1 64.5 295 CYS B C 1
ATOM 4561 O O . CYS B 1 295 ? -16.375 -40.125 -11.141 1 64.5 295 CYS B O 1
ATOM 4563 N N . LYS B 1 296 ? -18.203 -39 -11.359 1 54.94 296 LYS B N 1
ATOM 4564 C CA . LYS B 1 296 ? -18.172 -38.531 -9.977 1 54.94 296 LYS B CA 1
ATOM 4565 C C . LYS B 1 296 ? -18.125 -39.719 -9.008 1 54.94 296 LYS B C 1
ATOM 4567 O O . LYS B 1 296 ? -18.922 -40.656 -9.141 1 54.94 296 LYS B O 1
ATOM 4572 N N . PRO B 1 297 ? -16.906 -39.938 -8.125 1 42.91 297 PRO B N 1
ATOM 4573 C CA . PRO B 1 297 ? -17.281 -40.938 -7.141 1 42.91 297 PRO B CA 1
ATOM 457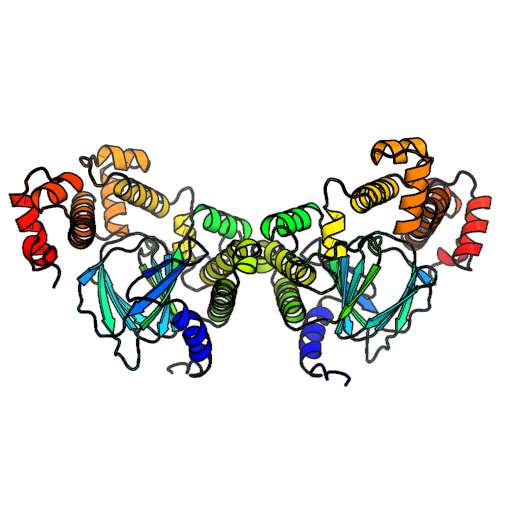4 C C . PRO B 1 297 ? -18.641 -40.688 -6.5 1 42.91 297 PRO B C 1
ATOM 4576 O O . PRO B 1 297 ? -19.078 -39.531 -6.426 1 42.91 297 PRO B O 1
#

Nearest PDB structures (foldseek):
  3w6v-assembly1_A  TM=9.419E-01  e=1.138E-05  Streptomyces griseus
  6swi-assembly1_A  TM=9.221E-01  e=2.854E-05  Geobacillus stearothermophilus
  3oio-assembly1_A  TM=9.232E-01  e=6.425E-05  Chromobacterium violaceum
  7w5w-assembly1_J  TM=8.562E-01  e=3.543E-05  Escherichia coli K-12
  4fe7-assembly1_A-2  TM=7.380E-01  e=3.085E-04  Escherichia coli

Organism: Pseudomonas syringae pv. tomato (strain ATCC BAA-871 / DC3000) (NCBI:txid223283)

Solvent-accessible surface area (backbone atoms only — not comparable to full-atom values): 31637 Å² total; per-residue (Å²): 132,81,77,77,72,64,80,65,64,41,50,56,51,42,65,54,44,56,81,64,46,82,51,72,42,77,32,81,53,92,44,88,57,34,30,35,34,28,32,55,38,68,40,74,72,40,82,44,70,50,71,37,21,40,38,36,27,48,31,36,36,34,39,36,36,49,87,94,44,73,42,71,40,23,56,54,18,28,35,43,30,67,40,68,40,76,28,34,39,28,38,48,26,34,76,92,48,37,23,37,30,40,34,38,54,64,50,62,67,63,49,38,53,42,48,61,46,51,45,72,73,85,72,78,75,73,57,93,59,77,56,62,30,60,48,64,42,77,57,48,70,67,43,49,54,30,48,46,53,36,44,56,32,66,79,33,72,58,47,35,56,55,41,37,68,54,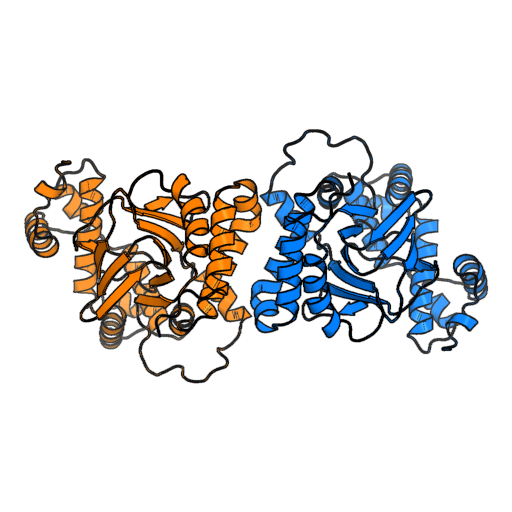33,52,49,44,38,53,48,38,48,55,72,39,94,64,22,65,42,62,52,38,58,55,35,89,88,34,68,61,19,32,44,48,51,47,53,50,48,42,69,77,45,50,46,50,86,87,49,65,60,59,49,11,52,73,46,73,37,53,56,69,57,34,49,51,53,39,22,69,48,60,74,33,48,72,66,59,42,49,51,51,52,29,49,55,53,33,55,52,44,32,65,72,42,95,57,53,70,56,57,42,28,46,63,34,44,43,93,42,48,68,59,42,42,52,52,39,21,69,74,71,73,43,48,59,69,64,54,43,46,70,130,131,81,78,76,70,64,78,66,64,41,50,57,51,41,64,53,44,55,80,64,46,83,51,73,40,77,32,80,53,92,44,89,57,34,32,34,34,29,33,56,38,66,40,74,71,42,82,44,67,52,69,36,22,39,39,36,26,50,31,36,36,35,38,38,36,49,87,92,43,74,42,69,40,23,57,54,19,27,33,43,29,66,40,68,40,76,28,35,38,30,40,49,26,34,77,90,48,36,23,37,31,39,35,37,53,63,50,62,67,62,50,38,52,42,47,61,46,51,46,72,74,85,74,78,75,74,57,92,60,78,57,62,30,61,48,63,42,77,57,48,72,67,42,49,52,31,46,46,54,37,45,57,32,67,78,33,71,56,46,36,56,54,40,38,68,53,32,53,50,45,38,53,48,36,48,56,72,39,93,65,21,64,43,62,51,37,58,57,35,89,89,34,69,60,19,32,43,48,51,47,53,52,50,42,70,77,45,49,46,51,86,87,50,66,61,58,49,13,52,75,47,72,39,53,56,68,57,34,49,51,52,38,23,70,48,58,74,34,46,72,65,58,43,49,52,51,51,27,50,54,53,34,55,55,43,33,67,72,41,97,58,53,70,57,57,43,28,47,63,34,42,43,90,40,49,66,60,43,43,53,52,38,22,68,74,70,73,44,47,59,70,65,56,43,47,71,129

Secondary structure (DSSP, 8-state):
------HHHHHHHHHHHGGG--SSEEEE-SSTTEEEEEESS-EEEEEEE--SEEEEEEESEEEEEETTEEEEEETTEEEEE-S--EEEEEEE-BTTB-EEEEEEE--HHHHHHHHHHH-S-SS----SSPPPSEEEEEPPHHHHHHHHHHHHHTT-HHHHHHHHHHHHHHHHHHHHTSTTHHHHHHTT-TT-HHHHHHHHHHHHHHTTTSPP-HHHHHHHTT--HHHHHHHHHHHHSS-HHHHHHHHHHHHHHHHHHHS---HHHHHHHTT-S-HHHHHHHHHHHHSS-HHHHHS--/------HHHHHHHHHHHGGG--SSEEEE-SSTTEEEEEESS-EEEEEEE--SEEEEEEESEEEEEETTEEEEEETTEEEEE-S--EEEEEEE-BTTB-EEEEEEE--HHHHHHHHHHH-S-SS----SSPPPSEEEEEPPHHHHHHHHHHHHHTT-HHHHHHHHHHHHHHHHHHHHTSTTHHHHHHTT-TT-HHHHHHHHHHHHHHTTTSPP-HHHHHHHTT--HHHHHHHHHHHHSS-HHHHHHHHHHHHHHHHHHHS---HHHHHHHTT-S-HHHHHHHHHHHHSS-HHHHHS--